Protein AF-A0A7C6XXN5-F1 (afdb_monomer)

Foldseek 3Di:
DDQEAEAALPAWAKEKEWEQLAQVLVQVVVQCVVVVDDLSHAYEYQENQHFLDAGSPNSLVVLVVVVPRPNYAYAYAPLLVVLCCLQPPPACVVVLVVCVVGVGGPLCVLCVVVVHHDDNDRVSSVVSSVVCCVVVVVSNCVSVPGHQWYDHPLEIGAAAAFDQDLPRVPGDSCHRHPVACCQAPNAHNNNGAYEYERHQCCQHLQCFQFSAWGADPVRNYIYHHQCPSNALLGWTKMWIWTDDPPDIDIDIDIGDPADKWFFADWDDDPDFDGKPWQHPPFFFWDQPADDDQWTWIAGPPPRDIATWGPVQWDDDPRTIGGNHTTIRGDDTDDGGFIWGFRADDPQWTWIAGPVRGTDIDGPVRTD

pLDDT: mean 94.05, std 5.66, range [58.22, 98.88]

Solvent-accessible surface area (backbone atoms only — not comparable to full-atom values): 19277 Å² total; per-residue (Å²): 128,66,57,60,45,80,44,79,72,71,84,77,40,48,31,38,38,36,24,34,46,12,4,39,40,66,45,50,51,54,37,51,64,75,63,63,80,52,78,78,33,35,41,35,39,36,16,21,48,45,22,62,21,92,30,20,66,56,29,50,53,53,53,57,58,48,54,73,42,65,61,38,46,65,34,28,20,51,53,40,55,47,54,51,34,67,64,72,73,53,50,58,87,65,48,56,62,48,44,73,83,38,74,36,30,48,70,53,50,54,27,52,76,73,71,40,75,76,57,88,46,58,70,52,39,54,51,50,37,55,52,42,64,72,75,40,44,67,62,50,50,52,49,66,61,37,22,46,28,36,39,44,68,66,36,34,41,23,9,14,30,60,42,75,36,66,67,35,88,72,34,50,71,61,34,20,30,62,28,76,57,30,84,71,71,50,56,66,55,57,92,41,39,38,39,23,15,79,47,37,16,54,56,26,78,83,24,62,56,23,41,51,70,21,74,38,78,92,57,32,36,30,28,35,10,14,26,34,66,76,38,94,79,34,27,44,32,34,45,36,37,39,50,60,87,96,42,78,47,80,51,73,53,71,20,69,90,60,60,71,39,42,24,73,42,57,43,72,69,96,70,80,64,70,85,35,53,58,31,83,94,62,45,45,38,43,81,74,44,87,49,98,62,39,22,39,28,28,33,66,89,80,64,54,66,37,42,38,47,50,91,36,52,35,72,54,98,88,37,45,20,58,66,45,86,50,53,40,32,64,44,68,48,52,59,72,41,61,28,32,57,68,46,81,56,89,69,37,24,34,33,29,43,84,87,42,44,47,25,32,36,56,41,86,25,50,105

Nearest PDB structures (foldseek):
  4v0v-assembly2_C  TM=6.166E-01  e=2.601E-09  Mus musculus
  4v0w-assembly2_C  TM=6.160E-01  e=3.709E-09  Mus musculus
  8a8f-assembly1_A  TM=6.029E-01  e=3.496E-09  Saccharomyces cerevisiae
  6ghm-assembly2_B  TM=5.975E-01  e=6.314E-09  Homo sapiens
  7t0y-assembly2_C  TM=5.921E-01  e=2.460E-08  Homo sapiens

Mean predicted aligned error: 4.35 Å

Radius of gyration: 21.52 Å; Cα contacts (8 Å, |Δi|>4): 845; chains: 1; bounding box: 56×49×56 Å

Secondary structure (DSSP, 8-state):
--SEEEE---SS--EEEE---TT-HHHHHHHHHHHT--TTSEEEEES--SSSSS-HHHHHHHHHHHTTSTTEEEE--TTTHHHHIIIII--HHHHHHHHHH-SS-HHHHHHHHTTPPPP-SHHHHHHHHHHHHHHSHHHHHHHHH--SEEEETTEEEESS---SSS-GGGS-HHHHH--TTHHHH----SSSEEEE-SS-GGGSGGGTTB-S-EEETTTTEEE----TTTSTT--EEEEEEEEETTEEEEEEEEE--SPEEEBSS-B--S------B--SS--BEEEEE--SSEEEEEETTT--EEEEEGGGEEEETTEEEESS--B-PBPPB-TT-EEEEEEEETTEEEEE-TTSBEEEEEGGGB-

Sequence (367 aa):
MQRILRIDPGENRRIVAISDIHGAAEEFAALLDMLELKPEDILILNGDYINRGPDSAGVVNMVMDLSRRPHTYVLKGNLERLVAWYLDWGKPEDILPHFNDHVNNLFCEWAAILGIPRPTTEDAFLEARHQFKQHFTKEAEFLHNLPLGLALGDLIFAHAGIAPSEDWEESSEQTLLKNDPFLTAGENKTGRWVIVGHMPVWNAAFSQNSNNPAIDHDRMIIGIDGGNQVKDFSQLNALVIEKQGEKFDFSYLFADLRPRVQVKTAFAPEDSQGYFKDSWPDFYLDIVEEGPEFSYCRRTASGLCGLVKNEHIGTRKGKPCFAKSSISTLLSVSKGEEVLLLDQGGRFSFIKNSEGFVGWVPTECLK

Structure (mmCIF, N/CA/C/O backbone):
data_AF-A0A7C6XXN5-F1
#
_entry.id   AF-A0A7C6XXN5-F1
#
loop_
_atom_site.group_PDB
_atom_site.id
_atom_site.type_symbol
_atom_site.label_atom_id
_atom_site.label_alt_id
_atom_site.label_comp_id
_atom_site.label_asym_id
_atom_site.label_entity_id
_atom_site.label_seq_id
_atom_site.pdbx_PDB_ins_code
_atom_site.Cartn_x
_atom_site.Cartn_y
_atom_site.Cartn_z
_atom_site.occupancy
_atom_site.B_iso_or_equiv
_atom_site.auth_seq_id
_atom_site.auth_comp_id
_atom_site.auth_asym_id
_atom_site.auth_atom_id
_atom_site.pdbx_PDB_model_num
ATOM 1 N N . MET A 1 1 ? 0.832 6.684 25.918 1.00 62.59 1 MET A N 1
ATOM 2 C CA . MET A 1 1 ? -0.305 6.642 24.973 1.00 62.59 1 MET A CA 1
ATOM 3 C C . MET A 1 1 ? -0.885 5.234 24.947 1.00 62.59 1 MET A C 1
ATOM 5 O O . MET A 1 1 ? -0.188 4.318 25.373 1.00 62.59 1 MET A O 1
ATOM 9 N N . GLN A 1 2 ? -2.138 5.048 24.523 1.00 79.75 2 GLN A N 1
ATOM 10 C CA . GLN A 1 2 ? -2.726 3.708 24.423 1.00 79.75 2 GLN A CA 1
ATOM 11 C C . GLN A 1 2 ? -2.108 2.948 23.248 1.00 79.75 2 GLN A C 1
ATOM 13 O O . GLN A 1 2 ? -2.073 3.446 22.130 1.00 79.75 2 GLN A O 1
ATOM 18 N N . ARG A 1 3 ? -1.606 1.744 23.527 1.00 94.00 3 ARG A N 1
ATOM 19 C CA . ARG A 1 3 ? -0.963 0.872 22.540 1.00 94.00 3 ARG A CA 1
ATOM 20 C C . ARG A 1 3 ? -1.958 0.325 21.518 1.00 94.00 3 ARG A C 1
ATOM 22 O O . ARG A 1 3 ? -1.651 0.310 20.334 1.00 94.00 3 ARG A O 1
ATOM 29 N N . ILE A 1 4 ? -3.123 -0.105 21.996 1.00 97.56 4 ILE A N 1
ATOM 30 C CA . ILE A 1 4 ? -4.259 -0.579 21.205 1.00 97.56 4 ILE A CA 1
ATOM 31 C C . ILE A 1 4 ? -5.452 0.305 21.555 1.00 97.56 4 ILE A C 1
ATOM 33 O O . ILE A 1 4 ? -5.725 0.534 22.737 1.00 97.56 4 ILE A O 1
ATOM 37 N N . LEU A 1 5 ? -6.140 0.818 20.541 1.00 97.81 5 LEU A N 1
ATOM 38 C CA . LEU A 1 5 ? -7.386 1.555 20.719 1.00 97.81 5 LEU A CA 1
ATOM 39 C C . LEU A 1 5 ? -8.559 0.576 20.810 1.00 97.81 5 LEU A C 1
ATOM 41 O O . LEU A 1 5 ? -8.576 -0.434 20.112 1.00 97.81 5 LEU A O 1
ATOM 45 N N . ARG A 1 6 ? -9.558 0.888 21.638 1.00 97.00 6 ARG A N 1
ATOM 46 C CA . ARG A 1 6 ? -10.820 0.139 21.694 1.00 97.00 6 ARG A CA 1
ATOM 47 C C . ARG A 1 6 ? -11.974 1.102 21.516 1.00 97.00 6 ARG A C 1
ATOM 49 O O . ARG A 1 6 ? -12.149 2.000 22.336 1.00 97.00 6 ARG A O 1
ATOM 56 N N . ILE A 1 7 ? -12.716 0.922 20.435 1.00 96.25 7 ILE A N 1
ATOM 57 C CA . ILE A 1 7 ? -13.773 1.827 20.009 1.00 96.25 7 ILE A CA 1
ATOM 58 C C . ILE A 1 7 ? -15.026 1.002 19.741 1.00 96.25 7 ILE A C 1
ATOM 60 O O . ILE A 1 7 ? -14.976 -0.044 19.095 1.00 96.25 7 ILE A O 1
ATOM 64 N N . ASP A 1 8 ? -16.156 1.485 20.241 1.00 92.50 8 ASP A N 1
ATOM 65 C CA . ASP A 1 8 ? -17.460 1.016 19.796 1.00 92.50 8 ASP A CA 1
ATOM 66 C C . ASP A 1 8 ? -17.816 1.778 18.507 1.00 92.50 8 ASP A C 1
ATOM 68 O O . ASP A 1 8 ? -17.882 3.014 18.548 1.00 92.50 8 ASP A O 1
ATOM 72 N N . PRO A 1 9 ? -17.994 1.099 17.358 1.00 88.94 9 PRO A N 1
ATOM 73 C CA . PRO A 1 9 ? -18.387 1.771 16.124 1.00 88.94 9 PRO A CA 1
ATOM 74 C C . PRO A 1 9 ? -19.773 2.427 16.218 1.00 88.94 9 PRO A C 1
ATOM 76 O O . PRO A 1 9 ? -20.079 3.302 15.408 1.00 88.94 9 PRO A O 1
ATOM 79 N N . GLY A 1 10 ? -20.607 2.039 17.188 1.00 85.19 10 GLY A N 1
ATOM 80 C CA . GLY A 1 10 ? -22.028 2.358 17.192 1.00 85.19 10 GLY A CA 1
ATOM 81 C C . GLY A 1 10 ? -22.775 1.641 16.063 1.00 85.19 10 GLY A C 1
ATOM 82 O O . GLY A 1 10 ? -22.219 0.822 15.329 1.00 85.19 10 GLY A O 1
ATOM 83 N N . GLU A 1 11 ? -24.063 1.942 15.918 1.00 79.06 11 GLU A N 1
ATOM 84 C CA . GLU A 1 11 ? -24.902 1.295 14.907 1.00 79.06 11 GLU A CA 1
ATOM 85 C C . GLU A 1 11 ? -24.814 1.991 13.539 1.00 79.06 11 GLU A C 1
ATOM 87 O O . GLU A 1 11 ? -24.792 3.220 13.454 1.00 79.06 11 GLU A O 1
ATOM 92 N N . ASN A 1 12 ? -24.818 1.183 12.471 1.00 80.19 12 ASN A N 1
ATOM 93 C CA . ASN A 1 12 ? -24.999 1.586 11.068 1.00 80.19 12 ASN A CA 1
ATOM 94 C C . ASN A 1 12 ? -24.049 2.683 10.553 1.00 80.19 12 ASN A C 1
ATOM 96 O O . ASN A 1 12 ? -24.450 3.525 9.750 1.00 80.19 12 ASN A O 1
ATOM 100 N N . ARG A 1 13 ? -22.787 2.684 10.995 1.00 89.62 13 ARG A N 1
ATOM 101 C CA . ARG A 1 13 ? -21.772 3.601 10.457 1.00 89.62 13 ARG A CA 1
ATOM 102 C C . ARG A 1 13 ? -21.016 2.989 9.288 1.00 89.62 13 ARG A C 1
ATOM 104 O O . ARG A 1 13 ? -20.582 1.840 9.361 1.00 89.62 13 ARG A O 1
ATOM 111 N N . ARG A 1 14 ? -20.794 3.802 8.256 1.00 96.38 14 ARG A N 1
ATOM 112 C CA . ARG A 1 1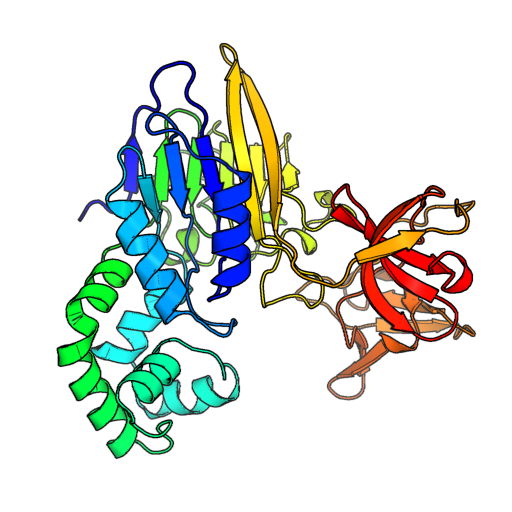4 ? -19.846 3.514 7.181 1.00 96.38 14 ARG A CA 1
ATOM 113 C C . ARG A 1 14 ? -18.427 3.649 7.728 1.00 96.38 14 ARG A C 1
ATOM 115 O O . ARG A 1 14 ? -18.060 4.681 8.296 1.00 96.38 14 ARG A O 1
ATOM 122 N N . ILE A 1 15 ? -17.636 2.598 7.574 1.00 98.31 15 ILE A N 1
ATOM 123 C CA . ILE A 1 15 ? -16.230 2.556 7.976 1.00 98.31 15 ILE A CA 1
ATOM 124 C C . ILE A 1 15 ? -15.387 2.522 6.707 1.00 98.31 15 ILE A C 1
ATOM 126 O O . ILE A 1 15 ? -15.664 1.756 5.791 1.00 98.31 15 ILE A O 1
ATOM 130 N N . VAL A 1 16 ? -14.351 3.346 6.654 1.00 98.75 16 VAL A N 1
ATOM 131 C CA . VAL A 1 16 ? -13.410 3.434 5.541 1.00 98.75 16 VAL A CA 1
ATOM 132 C C . VAL A 1 16 ? -12.014 3.155 6.071 1.00 98.75 16 VAL A C 1
ATOM 134 O O . VAL A 1 16 ? -11.576 3.814 7.010 1.00 98.75 16 VAL A O 1
ATOM 137 N N . ALA A 1 17 ? -11.307 2.202 5.470 1.00 98.88 17 ALA A N 1
ATOM 138 C CA . ALA A 1 17 ? -9.943 1.845 5.838 1.00 98.88 17 ALA A CA 1
ATOM 139 C C . ALA A 1 17 ? -8.986 1.980 4.647 1.00 98.88 17 ALA A C 1
ATOM 141 O O . ALA A 1 17 ? -9.262 1.462 3.567 1.00 98.88 17 ALA A O 1
ATOM 142 N N . ILE A 1 18 ? -7.860 2.662 4.861 1.00 98.88 18 ILE A N 1
ATOM 143 C CA . ILE A 1 18 ? -6.794 2.907 3.874 1.00 98.88 18 ILE A CA 1
ATOM 144 C C . ILE A 1 18 ? -5.458 2.553 4.533 1.00 98.88 18 ILE A C 1
ATOM 146 O O . ILE A 1 18 ? -5.266 2.856 5.710 1.00 98.88 18 ILE A O 1
ATOM 150 N N . SER A 1 19 ? -4.526 1.939 3.808 1.00 98.69 19 SER A N 1
ATOM 151 C CA . SER A 1 19 ? -3.175 1.632 4.301 1.00 98.69 19 SER A CA 1
ATOM 152 C C . SER A 1 19 ? -2.117 1.876 3.226 1.00 98.69 19 SER A C 1
ATOM 154 O O . SER A 1 19 ? -2.468 2.081 2.063 1.00 98.69 19 SER A O 1
ATOM 156 N N . ASP A 1 20 ? -0.843 1.854 3.629 1.00 98.75 20 ASP A N 1
ATOM 157 C CA . ASP A 1 20 ? 0.320 1.765 2.734 1.00 98.75 20 ASP A CA 1
ATOM 158 C C . ASP A 1 20 ? 0.312 2.865 1.657 1.00 98.75 20 ASP A C 1
ATOM 160 O O . ASP A 1 20 ? 0.420 2.632 0.452 1.00 98.75 20 ASP A O 1
ATOM 164 N N . ILE A 1 21 ? 0.141 4.110 2.113 1.00 98.62 21 ILE A N 1
ATOM 165 C CA . ILE A 1 21 ? 0.084 5.297 1.249 1.00 98.62 21 ILE A CA 1
ATOM 166 C C . ILE A 1 21 ? 1.458 5.588 0.648 1.00 98.62 21 ILE A C 1
ATOM 168 O O . ILE A 1 21 ? 1.538 6.001 -0.508 1.00 98.62 21 ILE A O 1
ATOM 172 N N . HIS A 1 22 ? 2.533 5.351 1.407 1.00 98.12 22 HIS A N 1
ATOM 173 C CA . HIS A 1 22 ? 3.905 5.402 0.906 1.00 98.12 22 HIS A CA 1
ATOM 174 C C . HIS A 1 22 ? 4.264 6.703 0.165 1.00 98.12 22 HIS A C 1
ATOM 176 O O . HIS A 1 22 ? 4.812 6.668 -0.930 1.00 98.12 22 HIS A O 1
ATOM 182 N N . GLY A 1 23 ? 3.937 7.872 0.723 1.00 97.69 23 GLY A N 1
ATOM 183 C CA . GLY A 1 23 ? 4.286 9.166 0.122 1.00 97.69 23 GLY A CA 1
ATOM 184 C C . GLY A 1 23 ? 3.590 9.478 -1.210 1.00 97.69 23 GLY A C 1
ATOM 185 O O . GLY A 1 23 ? 4.037 10.355 -1.944 1.00 97.69 23 GLY A O 1
ATOM 186 N N . ALA A 1 24 ? 2.518 8.763 -1.554 1.00 97.44 24 ALA A N 1
ATOM 187 C CA . ALA A 1 24 ? 1.719 8.998 -2.753 1.00 97.44 24 ALA A CA 1
ATOM 188 C C . ALA A 1 24 ? 0.597 10.016 -2.480 1.00 97.44 24 ALA A C 1
ATOM 190 O O . ALA A 1 24 ? -0.582 9.669 -2.377 1.00 97.44 24 ALA A O 1
ATOM 191 N N . ALA A 1 25 ? 0.981 11.281 -2.278 1.00 98.12 25 ALA A N 1
ATOM 192 C CA . ALA A 1 25 ? 0.050 12.342 -1.891 1.00 98.12 25 ALA A CA 1
ATOM 193 C C . ALA A 1 25 ? -1.060 12.581 -2.931 1.00 98.12 25 ALA A C 1
ATOM 195 O O . ALA A 1 25 ? -2.208 12.812 -2.551 1.00 98.12 25 ALA A O 1
ATOM 196 N N . GLU A 1 26 ? -0.748 12.481 -4.228 1.00 97.88 26 GLU A N 1
ATOM 197 C CA . GLU A 1 26 ? -1.728 12.678 -5.303 1.00 97.88 26 GLU A CA 1
ATOM 198 C C . GLU A 1 26 ? -2.777 11.558 -5.331 1.00 97.88 26 GLU A C 1
ATOM 200 O O . GLU A 1 26 ? -3.977 11.837 -5.347 1.00 97.88 26 GLU A O 1
ATOM 205 N N . GLU A 1 27 ? -2.352 10.292 -5.271 1.00 97.88 27 GLU A N 1
ATOM 206 C CA . GLU A 1 27 ? -3.249 9.139 -5.174 1.00 97.88 27 GLU A CA 1
ATOM 207 C C . GLU A 1 27 ? -4.106 9.212 -3.908 1.00 97.88 27 GLU A C 1
ATOM 209 O O . GLU A 1 27 ? -5.299 8.902 -3.952 1.00 97.88 27 GLU A O 1
ATOM 214 N N . PHE A 1 28 ? -3.523 9.647 -2.786 1.00 98.62 28 PHE A N 1
ATOM 215 C CA . PHE A 1 28 ? -4.258 9.795 -1.535 1.00 98.62 28 PHE A CA 1
ATOM 216 C C . PHE A 1 28 ? -5.322 10.887 -1.620 1.00 98.62 28 PHE A C 1
ATOM 218 O O . PHE A 1 28 ? -6.461 10.650 -1.221 1.00 98.62 28 PHE A O 1
ATOM 225 N N . ALA A 1 29 ? -4.993 12.047 -2.191 1.00 98.56 29 ALA A N 1
ATOM 226 C CA . ALA A 1 29 ? -5.953 13.125 -2.405 1.00 98.56 29 ALA A CA 1
ATOM 227 C C . ALA A 1 29 ? -7.095 12.676 -3.330 1.00 98.56 29 ALA A C 1
ATOM 229 O O . ALA A 1 29 ? -8.264 12.808 -2.970 1.00 98.56 29 ALA A O 1
ATOM 230 N N . ALA A 1 30 ? -6.766 12.048 -4.464 1.00 98.25 30 ALA A N 1
ATOM 231 C CA . ALA A 1 30 ? -7.759 11.531 -5.402 1.00 98.25 30 ALA A CA 1
ATOM 232 C C . ALA A 1 30 ? -8.685 10.486 -4.754 1.00 98.25 30 ALA A C 1
ATOM 234 O O . ALA A 1 30 ? -9.892 10.486 -4.995 1.00 98.25 30 ALA A O 1
ATOM 235 N N . LEU A 1 31 ? -8.142 9.600 -3.911 1.00 98.31 31 LEU A N 1
ATOM 236 C CA . LEU A 1 31 ? -8.935 8.602 -3.196 1.00 98.31 31 LEU A CA 1
ATOM 237 C C . LEU A 1 31 ? -9.889 9.236 -2.178 1.00 98.31 31 LEU A C 1
ATOM 239 O O . LEU A 1 31 ? -11.048 8.831 -2.100 1.00 98.31 31 LEU A O 1
ATOM 243 N N . LEU A 1 32 ? -9.425 10.233 -1.420 1.00 98.38 32 LEU A N 1
ATOM 244 C CA . LEU A 1 32 ? -10.259 10.973 -0.467 1.00 98.38 32 LEU A CA 1
ATOM 245 C C . LEU A 1 32 ? -11.403 11.717 -1.168 1.00 98.38 32 LEU A C 1
ATOM 247 O O . LEU A 1 32 ? -12.529 11.689 -0.667 1.00 98.38 32 LEU A O 1
ATOM 251 N N . ASP A 1 33 ? -11.138 12.309 -2.336 1.00 98.19 33 ASP A N 1
ATOM 252 C CA . ASP A 1 33 ? -12.159 12.963 -3.159 1.00 98.19 33 ASP A CA 1
ATOM 253 C C . ASP A 1 33 ? -13.231 11.963 -3.618 1.00 98.19 33 ASP A C 1
ATOM 255 O O . ASP A 1 33 ? -14.424 12.228 -3.477 1.00 98.19 33 ASP A O 1
ATOM 259 N N . MET A 1 34 ? -12.828 10.776 -4.092 1.00 97.69 34 MET A N 1
ATOM 260 C CA . MET A 1 34 ? -13.762 9.714 -4.502 1.00 97.69 34 MET A CA 1
ATOM 261 C C . MET A 1 34 ? -14.596 9.153 -3.343 1.00 97.69 34 MET A C 1
ATOM 263 O O . MET A 1 34 ? -15.720 8.698 -3.551 1.00 97.69 34 MET A O 1
ATOM 267 N N . LEU A 1 35 ? -14.052 9.143 -2.124 1.00 97.69 35 LEU A N 1
ATOM 268 C CA . LEU A 1 35 ? -14.734 8.604 -0.946 1.00 97.69 35 LEU A CA 1
ATOM 269 C C . LEU A 1 35 ? -15.876 9.492 -0.447 1.00 97.69 35 LEU A C 1
ATOM 271 O O . LEU A 1 35 ? -16.784 8.978 0.220 1.00 97.69 35 LEU A O 1
ATOM 275 N N . GLU A 1 36 ? -15.805 10.795 -0.734 1.00 96.94 36 GLU A N 1
ATOM 276 C CA . GLU A 1 36 ? -16.745 11.825 -0.287 1.00 96.94 36 GLU A CA 1
ATOM 277 C C . GLU A 1 36 ? -17.095 11.731 1.213 1.00 96.94 36 GLU A C 1
ATOM 279 O O . GLU A 1 36 ? -18.275 11.784 1.588 1.00 96.94 36 GLU A O 1
ATOM 284 N N . LEU A 1 37 ? -16.075 11.570 2.067 1.00 96.69 37 LEU A N 1
ATOM 285 C CA . LEU A 1 37 ? -16.220 11.296 3.505 1.00 96.69 37 LEU A CA 1
ATOM 286 C C . LEU A 1 37 ? -17.209 12.249 4.202 1.00 96.69 37 LEU A C 1
ATOM 288 O O . LEU A 1 37 ? -17.055 13.472 4.161 1.00 96.69 37 LEU A O 1
ATOM 292 N N . LYS A 1 38 ? -18.198 11.689 4.905 1.00 95.31 38 LYS A N 1
ATOM 293 C CA . LYS A 1 38 ? -19.172 12.437 5.725 1.00 95.31 38 LYS A CA 1
ATOM 294 C C . LYS A 1 38 ? -18.713 12.492 7.177 1.00 95.31 38 LYS A C 1
ATOM 296 O O . LYS A 1 38 ? -18.047 11.554 7.582 1.00 95.31 38 LYS A O 1
ATOM 301 N N . PRO A 1 39 ? -19.010 13.524 7.989 1.00 92.75 39 PRO A N 1
ATOM 302 C CA . PRO A 1 39 ? -18.525 13.637 9.379 1.00 92.75 39 PRO A CA 1
ATOM 303 C C . PRO A 1 39 ? -18.782 12.423 10.294 1.00 92.75 39 PRO A C 1
ATOM 305 O O . PRO A 1 39 ? -18.032 12.192 11.240 1.00 92.75 39 PRO A O 1
ATOM 308 N N . GLU A 1 40 ? -19.833 11.661 10.018 1.00 93.56 40 GLU A N 1
ATOM 309 C CA . GLU A 1 40 ? -20.242 10.447 10.721 1.00 93.56 40 GLU A CA 1
ATOM 310 C C . GLU A 1 40 ? -19.433 9.197 10.344 1.00 93.56 40 GLU A C 1
ATOM 312 O O . GLU A 1 40 ? -19.386 8.255 11.142 1.00 93.56 40 GLU A O 1
ATOM 317 N N . ASP A 1 41 ? -18.771 9.199 9.180 1.00 97.00 41 ASP A N 1
ATOM 318 C CA . ASP A 1 41 ? -17.962 8.075 8.706 1.00 97.00 41 ASP A CA 1
ATOM 319 C C . ASP A 1 41 ? -16.805 7.810 9.680 1.00 97.00 41 ASP A C 1
ATOM 321 O O . ASP A 1 41 ? -16.170 8.735 10.203 1.00 97.00 41 ASP A O 1
ATOM 325 N N . ILE A 1 42 ? -16.485 6.540 9.909 1.00 98.31 42 ILE A N 1
ATOM 326 C CA . ILE A 1 42 ? -15.273 6.169 10.639 1.00 98.31 42 ILE A CA 1
ATOM 327 C C . ILE A 1 42 ? -14.145 6.030 9.621 1.00 98.31 42 ILE A C 1
ATOM 329 O O . ILE A 1 42 ? -14.227 5.186 8.735 1.00 98.31 42 ILE A O 1
ATOM 333 N N . LEU A 1 43 ? -13.088 6.830 9.752 1.00 98.75 43 LEU A N 1
ATOM 334 C CA . LEU A 1 43 ? -11.902 6.725 8.903 1.00 98.75 43 LEU A CA 1
ATOM 335 C C . LEU A 1 43 ? -10.774 6.042 9.673 1.00 98.75 43 LEU A C 1
ATOM 337 O O . LEU A 1 43 ? -10.427 6.454 10.778 1.00 98.75 43 LEU A O 1
ATOM 341 N N . ILE A 1 44 ? -10.177 5.024 9.071 1.00 98.88 44 ILE A N 1
ATOM 342 C CA . ILE A 1 44 ? -9.051 4.280 9.620 1.00 98.88 44 ILE A CA 1
ATOM 343 C C . ILE A 1 44 ? -7.897 4.392 8.636 1.00 98.88 44 ILE A C 1
ATOM 345 O O . ILE A 1 44 ? -7.986 3.952 7.493 1.00 98.88 44 ILE A O 1
ATOM 349 N N . LEU A 1 45 ? -6.805 4.982 9.097 1.00 98.88 45 LEU A N 1
ATOM 350 C CA . LEU A 1 45 ? -5.540 5.013 8.381 1.00 98.88 45 LEU A CA 1
ATOM 351 C C . LEU A 1 45 ? -4.648 3.956 9.041 1.00 98.88 45 LEU A C 1
ATOM 353 O O . LEU A 1 45 ? -4.370 4.046 10.235 1.00 98.88 45 LEU A O 1
ATOM 357 N N . ASN A 1 46 ? -4.291 2.901 8.309 1.00 98.81 46 ASN A N 1
ATOM 358 C CA . ASN A 1 46 ? -3.703 1.668 8.844 1.00 98.81 46 ASN A CA 1
ATOM 359 C C . ASN A 1 46 ? -2.195 1.539 8.548 1.00 98.81 46 ASN A C 1
ATOM 361 O O . ASN A 1 46 ? -1.716 0.464 8.193 1.00 98.81 46 ASN A O 1
ATOM 365 N N . GLY A 1 47 ? -1.451 2.634 8.715 1.00 98.38 47 GLY A N 1
ATOM 366 C CA . GLY A 1 47 ? 0.015 2.646 8.695 1.00 98.38 47 GLY A CA 1
ATOM 367 C C . GLY A 1 47 ? 0.669 2.773 7.317 1.00 98.38 47 GLY A C 1
ATOM 368 O O . GLY A 1 47 ? -0.002 2.722 6.287 1.00 98.38 47 GLY A O 1
ATOM 369 N N . ASP A 1 48 ? 1.994 2.949 7.348 1.00 98.62 48 ASP A N 1
ATOM 370 C CA . ASP A 1 48 ? 2.908 3.090 6.207 1.00 98.62 48 ASP A CA 1
ATOM 371 C C . ASP A 1 48 ? 2.563 4.281 5.299 1.00 98.62 48 ASP A C 1
ATOM 373 O O . ASP A 1 48 ? 2.295 4.181 4.102 1.00 98.62 48 ASP A O 1
ATOM 377 N N . TYR A 1 49 ? 2.604 5.469 5.897 1.00 98.69 49 TYR A N 1
ATOM 378 C CA . TYR A 1 49 ? 2.325 6.737 5.220 1.00 98.69 49 TYR A CA 1
ATOM 379 C C . TYR A 1 49 ? 3.531 7.286 4.464 1.00 98.69 49 TYR A C 1
ATOM 381 O O . TYR A 1 49 ? 3.376 8.051 3.515 1.00 98.69 49 TYR A O 1
ATOM 389 N N . ILE A 1 50 ? 4.732 6.924 4.911 1.00 98.25 50 ILE A N 1
ATOM 390 C CA . ILE A 1 50 ? 5.991 7.554 4.509 1.00 98.25 50 ILE A CA 1
ATOM 391 C C . ILE A 1 50 ? 6.877 6.609 3.699 1.00 98.25 50 ILE A C 1
ATOM 393 O O . ILE A 1 50 ? 6.709 5.393 3.746 1.00 98.25 50 ILE A O 1
ATOM 397 N N . ASN A 1 51 ? 7.886 7.181 3.040 1.00 95.50 51 ASN A N 1
ATOM 398 C CA . ASN A 1 51 ? 8.896 6.520 2.211 1.00 95.50 51 ASN A CA 1
ATOM 399 C C . ASN A 1 51 ? 8.322 5.809 0.968 1.00 95.50 51 ASN A C 1
ATOM 401 O O . ASN A 1 51 ? 7.119 5.627 0.829 1.00 95.50 51 ASN A O 1
ATOM 405 N N . ARG A 1 52 ? 9.223 5.359 0.080 1.00 93.50 52 ARG A N 1
ATOM 406 C CA . ARG A 1 52 ? 8.961 4.756 -1.248 1.00 93.50 52 ARG A CA 1
ATOM 407 C C . ARG A 1 52 ? 8.492 5.764 -2.299 1.00 93.50 52 ARG A C 1
ATOM 409 O O . ARG A 1 52 ? 9.171 5.895 -3.316 1.00 93.50 52 ARG A O 1
ATOM 416 N N . GLY A 1 53 ? 7.389 6.466 -2.064 1.00 94.19 53 GLY A N 1
ATOM 417 C CA . GLY A 1 53 ? 6.858 7.478 -2.977 1.00 94.19 53 GLY A CA 1
ATOM 418 C C . GLY A 1 53 ? 7.486 8.858 -2.802 1.00 94.19 53 GLY A C 1
ATOM 419 O O . GLY A 1 53 ? 8.330 9.051 -1.929 1.00 94.19 53 GLY A O 1
ATOM 420 N N . PRO A 1 54 ? 7.112 9.809 -3.668 1.00 94.69 54 PRO A N 1
ATOM 421 C CA . PRO A 1 54 ? 7.826 11.074 -3.824 1.00 94.69 54 PRO A CA 1
ATOM 422 C C . PRO A 1 54 ? 7.506 12.148 -2.771 1.00 94.69 54 PRO A C 1
ATOM 424 O O . PRO A 1 54 ? 8.269 13.108 -2.679 1.00 94.69 54 PRO A O 1
ATOM 427 N N . ASP A 1 55 ? 6.402 12.030 -2.024 1.00 97.56 55 ASP A N 1
ATOM 428 C CA . ASP A 1 55 ? 5.899 13.087 -1.135 1.00 97.56 55 ASP A CA 1
ATOM 429 C C . ASP A 1 55 ? 5.418 12.544 0.224 1.00 97.56 55 ASP A C 1
ATOM 431 O O . ASP A 1 55 ? 4.240 12.600 0.592 1.00 97.56 55 ASP A O 1
ATOM 435 N N . SER A 1 56 ? 6.346 11.983 1.000 1.00 98.12 56 SER A N 1
ATOM 436 C CA . SER A 1 56 ? 6.082 11.539 2.375 1.00 98.12 56 SER A CA 1
ATOM 437 C C . SER A 1 56 ? 5.651 12.701 3.273 1.00 98.12 56 SER A C 1
ATOM 439 O O . SER A 1 56 ? 4.735 12.545 4.080 1.00 98.12 56 SER A O 1
ATOM 441 N N . ALA A 1 57 ? 6.301 13.862 3.162 1.00 98.12 57 ALA A N 1
ATOM 442 C CA . ALA A 1 57 ? 5.994 15.029 3.985 1.00 98.12 57 ALA A CA 1
ATOM 443 C C . ALA A 1 57 ? 4.574 15.568 3.725 1.00 98.12 57 ALA A C 1
ATOM 445 O O . ALA A 1 57 ? 3.857 15.888 4.678 1.00 98.12 57 ALA A O 1
ATOM 446 N N . GLY A 1 58 ? 4.138 15.620 2.462 1.00 98.50 58 GLY A N 1
ATOM 447 C CA . GLY A 1 58 ? 2.771 15.972 2.084 1.00 98.50 58 GLY A CA 1
ATOM 448 C C . GLY A 1 58 ? 1.747 15.001 2.661 1.00 98.50 58 GLY A C 1
ATOM 449 O O . GLY A 1 58 ? 0.797 15.437 3.317 1.00 98.50 58 GLY A O 1
ATOM 450 N N . VAL A 1 59 ? 1.982 13.688 2.535 1.00 98.81 59 VAL A N 1
ATOM 451 C CA . VAL A 1 59 ? 1.100 12.674 3.138 1.00 98.81 59 VAL A CA 1
ATOM 452 C C . VAL A 1 59 ? 1.024 12.834 4.658 1.00 98.81 59 VAL A C 1
ATOM 454 O O . VAL A 1 59 ? -0.074 12.801 5.210 1.00 98.81 59 VAL A O 1
ATOM 457 N N . VAL A 1 60 ? 2.143 13.059 5.357 1.00 98.75 60 VAL A N 1
ATOM 458 C CA . VAL A 1 60 ? 2.134 13.269 6.819 1.00 98.75 60 VAL A CA 1
ATOM 459 C C . VAL A 1 60 ? 1.251 14.456 7.203 1.00 98.75 60 VAL A C 1
ATOM 461 O O . VAL A 1 60 ? 0.434 14.325 8.116 1.00 98.75 60 VAL A O 1
ATOM 464 N N . ASN A 1 61 ? 1.346 15.577 6.484 1.00 98.62 61 ASN A N 1
ATOM 465 C CA . ASN A 1 61 ? 0.480 16.735 6.720 1.00 98.62 61 ASN A CA 1
ATOM 466 C C . ASN A 1 61 ? -1.003 16.387 6.516 1.00 98.62 61 ASN A C 1
ATOM 468 O O . ASN A 1 61 ? -1.826 16.687 7.383 1.00 98.62 61 ASN A O 1
ATOM 472 N N . MET A 1 62 ? -1.339 15.687 5.427 1.00 98.81 62 MET A N 1
ATOM 473 C CA . MET A 1 62 ? -2.711 15.240 5.148 1.00 98.81 62 MET A CA 1
ATOM 474 C C . MET A 1 62 ? -3.248 14.314 6.248 1.00 98.81 62 MET A C 1
ATOM 476 O O . MET A 1 62 ? -4.366 14.500 6.727 1.00 98.81 62 MET A O 1
ATOM 480 N N . VAL A 1 63 ? -2.450 13.339 6.692 1.00 98.81 63 VAL A N 1
ATOM 481 C CA . VAL A 1 63 ? -2.809 12.396 7.764 1.00 98.81 63 VAL A CA 1
ATOM 482 C C . VAL A 1 63 ? -3.008 13.128 9.094 1.00 98.81 63 VAL A C 1
ATOM 484 O O . VAL A 1 63 ? -3.977 12.861 9.809 1.00 98.81 63 VAL A O 1
ATOM 487 N N . MET A 1 64 ? -2.130 14.077 9.432 1.00 98.69 64 MET A N 1
ATOM 488 C CA . MET A 1 64 ? -2.264 14.895 10.639 1.00 98.69 64 MET A CA 1
ATOM 489 C C . MET A 1 64 ? -3.523 15.764 10.604 1.00 98.69 64 MET A C 1
ATOM 491 O O . MET A 1 64 ? -4.214 15.864 11.620 1.00 98.69 64 MET A O 1
ATOM 495 N N . ASP A 1 65 ? -3.860 16.363 9.465 1.00 98.44 65 ASP A N 1
ATOM 496 C CA . ASP A 1 65 ? -5.084 17.150 9.322 1.00 98.44 65 ASP A CA 1
ATOM 497 C C . ASP A 1 65 ? -6.340 16.272 9.410 1.00 98.44 65 ASP A C 1
ATOM 499 O O . ASP A 1 65 ? -7.259 16.592 10.171 1.00 98.44 65 ASP A O 1
ATOM 503 N N . LEU A 1 66 ? -6.352 15.114 8.741 1.00 98.25 66 LEU A N 1
ATOM 504 C CA . LEU A 1 66 ? -7.430 14.126 8.849 1.00 98.25 66 LEU A CA 1
ATOM 505 C C . LEU A 1 66 ? -7.598 13.609 10.279 1.00 98.25 66 LEU A C 1
ATOM 507 O O . LEU A 1 66 ? -8.725 13.411 10.721 1.00 98.25 66 LEU A O 1
ATOM 511 N N . SER A 1 67 ? -6.515 13.454 11.044 1.00 97.94 67 SER A N 1
ATOM 512 C CA . SER A 1 67 ? -6.592 13.001 12.442 1.00 97.94 67 SER A CA 1
ATOM 513 C C . SER A 1 67 ? -7.411 13.932 13.351 1.00 97.94 67 SER A C 1
ATOM 515 O O . SER A 1 67 ? -7.878 13.509 14.407 1.00 97.94 67 SER A O 1
ATOM 517 N N . ARG A 1 68 ? -7.625 15.193 12.944 1.00 97.31 68 ARG A N 1
ATOM 518 C CA . ARG A 1 68 ? -8.461 16.165 13.671 1.00 97.31 68 ARG A CA 1
ATOM 519 C C . ARG A 1 68 ? -9.950 16.017 13.360 1.00 97.31 68 ARG A C 1
ATOM 521 O O . ARG A 1 68 ? -10.780 16.562 14.089 1.00 97.31 68 ARG A O 1
ATOM 528 N N . ARG A 1 69 ? -10.304 15.308 12.285 1.00 96.44 69 ARG A N 1
ATOM 529 C CA . ARG A 1 69 ? -11.689 15.001 11.924 1.00 96.44 69 ARG A CA 1
ATOM 530 C C . ARG A 1 69 ? -12.267 13.996 12.938 1.00 96.44 69 ARG A C 1
ATOM 532 O O . ARG A 1 69 ? -11.586 13.018 13.257 1.00 96.44 69 ARG A O 1
ATOM 539 N N . PRO A 1 70 ? -13.519 14.170 13.408 1.00 94.25 70 PRO A N 1
ATOM 540 C CA . PRO A 1 70 ? -14.176 13.208 14.295 1.00 94.25 70 PRO A CA 1
ATOM 541 C C . PRO A 1 70 ? -14.118 11.782 13.749 1.00 94.25 70 PRO A C 1
ATOM 543 O O . PRO A 1 70 ? -14.195 11.592 12.544 1.00 94.25 70 PRO A O 1
ATOM 546 N N . HIS A 1 71 ? -14.019 10.781 14.625 1.00 96.19 71 HIS A N 1
ATOM 547 C CA . HIS A 1 71 ? -14.038 9.363 14.230 1.00 96.19 71 HIS A CA 1
ATOM 548 C C . HIS A 1 71 ? -12.930 8.953 13.243 1.00 96.19 71 HIS A C 1
ATOM 550 O O . HIS A 1 71 ? -13.117 8.035 12.448 1.00 96.19 71 HIS A O 1
ATOM 556 N N . THR A 1 72 ? -11.776 9.622 13.301 1.00 98.31 72 THR A N 1
ATOM 557 C CA . THR A 1 72 ? -10.588 9.243 12.531 1.00 98.31 72 THR A CA 1
ATOM 558 C C . THR A 1 72 ? -9.559 8.594 13.446 1.00 98.31 72 THR A C 1
ATOM 560 O O . THR A 1 72 ? -9.172 9.170 14.462 1.00 98.31 72 THR A O 1
ATOM 563 N N . TYR A 1 73 ? -9.106 7.398 13.083 1.00 98.56 73 TYR A N 1
ATOM 564 C CA . TYR A 1 73 ? -8.133 6.619 13.838 1.00 98.56 73 TYR A CA 1
ATOM 565 C C . TYR A 1 73 ? -6.921 6.341 12.956 1.00 98.56 73 TYR A C 1
ATOM 567 O O . TYR A 1 73 ? -7.035 5.728 11.899 1.00 98.56 73 TYR A O 1
ATOM 575 N N . VAL A 1 74 ? -5.758 6.816 13.393 1.00 98.81 74 VAL A N 1
ATOM 576 C CA . VAL A 1 74 ? -4.500 6.706 12.650 1.00 98.81 74 VAL A CA 1
ATOM 577 C C . VAL A 1 74 ? -3.605 5.716 13.376 1.00 98.81 74 VAL A C 1
ATOM 579 O O . VAL A 1 74 ? -3.305 5.908 14.554 1.00 98.81 74 VAL A O 1
ATOM 582 N N . LEU A 1 75 ? -3.216 4.647 12.694 1.00 98.81 75 LEU A N 1
ATOM 583 C CA . LEU A 1 75 ? -2.412 3.559 13.237 1.00 98.81 75 LEU A CA 1
ATOM 584 C C . LEU A 1 75 ? -0.982 3.631 12.708 1.00 98.81 75 LEU A C 1
ATOM 586 O O . LEU A 1 75 ? -0.707 4.242 11.678 1.00 98.81 75 LEU A O 1
ATOM 590 N N . LYS A 1 76 ? -0.060 3.025 13.445 1.00 98.56 76 LYS A N 1
ATOM 591 C CA . LYS A 1 76 ? 1.349 2.934 13.082 1.00 98.56 76 LYS A CA 1
ATOM 592 C C . LYS A 1 76 ? 1.562 1.791 12.089 1.00 98.56 76 LYS A C 1
ATOM 594 O O . LYS A 1 76 ? 1.056 0.699 12.327 1.00 98.56 76 LYS A O 1
ATOM 599 N N . GLY A 1 77 ? 2.359 2.020 11.051 1.00 98.44 77 GLY A N 1
ATOM 600 C CA . GLY A 1 77 ? 2.983 0.987 10.227 1.00 98.44 77 GLY A CA 1
ATOM 601 C C . GLY A 1 77 ? 4.460 0.784 10.567 1.00 98.44 77 GLY A C 1
ATOM 602 O O . GLY A 1 77 ? 5.017 1.415 11.476 1.00 98.44 77 GLY A O 1
ATOM 603 N N . ASN A 1 78 ? 5.138 -0.138 9.884 1.00 98.00 78 ASN A N 1
ATOM 604 C CA . ASN A 1 78 ? 6.562 -0.352 10.147 1.00 98.00 78 ASN A CA 1
ATOM 605 C C . ASN A 1 78 ? 7.439 0.821 9.721 1.00 98.00 78 ASN A C 1
ATOM 607 O O . ASN A 1 78 ? 8.486 1.022 10.342 1.00 98.00 78 ASN A O 1
ATOM 611 N N . LEU A 1 79 ? 7.073 1.569 8.679 1.00 97.38 79 LEU A N 1
ATOM 612 C CA . LEU A 1 79 ? 7.903 2.667 8.188 1.00 97.38 79 LEU A CA 1
ATOM 613 C C . LEU A 1 79 ? 7.924 3.838 9.161 1.00 97.38 79 LEU A C 1
ATOM 615 O O . LEU A 1 79 ? 8.978 4.443 9.340 1.00 97.38 79 LEU A O 1
ATOM 619 N N . GLU A 1 80 ? 6.844 4.077 9.904 1.00 97.50 80 GLU A N 1
ATOM 620 C CA . GLU A 1 80 ? 6.831 5.096 10.957 1.00 97.50 80 GLU A CA 1
ATOM 621 C C . GLU A 1 80 ? 7.858 4.816 12.072 1.00 97.50 80 GLU A C 1
ATOM 623 O O . GLU A 1 80 ? 8.373 5.754 12.685 1.00 97.50 80 GLU A O 1
ATOM 628 N N . ARG A 1 81 ? 8.257 3.551 12.302 1.00 95.06 81 ARG A N 1
ATOM 6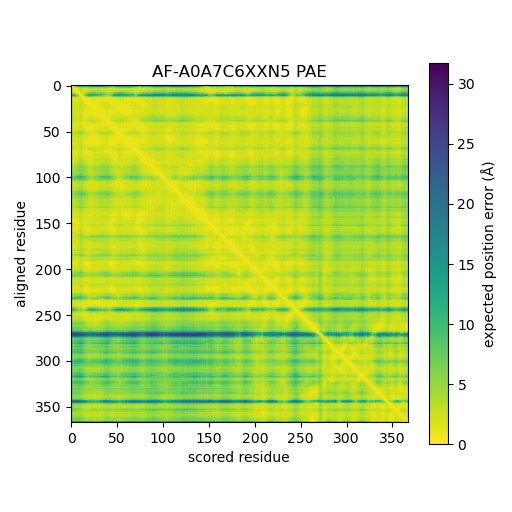29 C CA . ARG A 1 81 ? 9.350 3.215 13.245 1.00 95.06 81 ARG A CA 1
ATOM 630 C C . ARG A 1 81 ? 10.696 3.790 12.799 1.00 95.06 81 ARG A C 1
ATOM 632 O O . ARG A 1 81 ? 11.559 4.051 13.640 1.00 95.06 81 ARG A O 1
ATOM 639 N N . LEU A 1 82 ? 10.884 3.990 11.492 1.00 95.06 82 LEU A N 1
ATOM 640 C CA . LEU A 1 82 ? 12.126 4.523 10.939 1.00 95.06 82 LEU A CA 1
ATOM 641 C C . LEU A 1 82 ? 12.356 5.976 11.353 1.00 95.06 82 LEU A C 1
ATOM 643 O O . LEU A 1 82 ? 13.504 6.386 11.433 1.00 95.06 82 LEU A O 1
ATOM 647 N N . VAL A 1 83 ? 11.313 6.732 11.710 1.00 96.12 83 VAL A N 1
ATOM 648 C CA . VAL A 1 83 ? 11.469 8.106 12.215 1.00 96.12 83 VAL A CA 1
ATOM 649 C C . VAL A 1 83 ? 12.312 8.125 13.492 1.00 96.12 83 VAL A C 1
ATOM 651 O O . VAL A 1 83 ? 13.296 8.858 13.573 1.00 96.12 83 VAL A O 1
ATOM 654 N N . ALA A 1 84 ? 11.997 7.257 14.459 1.00 94.25 84 ALA A N 1
ATOM 655 C CA . ALA A 1 84 ? 12.787 7.125 15.685 1.00 94.25 84 ALA A CA 1
ATOM 656 C C . ALA A 1 84 ? 14.192 6.567 15.402 1.00 94.25 84 ALA A C 1
ATOM 658 O O . ALA A 1 84 ? 15.166 6.965 16.040 1.00 94.25 84 ALA A O 1
ATOM 659 N N . TRP A 1 85 ? 14.329 5.671 14.420 1.00 95.56 85 TRP A N 1
ATOM 660 C CA . TRP A 1 85 ? 15.644 5.197 13.986 1.00 95.56 85 TRP A CA 1
ATOM 661 C C . TRP A 1 85 ? 16.500 6.341 13.429 1.00 95.56 85 TRP A C 1
ATOM 663 O O . TRP A 1 85 ? 17.641 6.523 13.851 1.00 95.56 85 TRP A O 1
ATOM 673 N N . TYR A 1 86 ? 15.938 7.165 12.546 1.00 95.00 86 TYR A N 1
ATOM 674 C CA . TYR A 1 86 ? 16.638 8.291 11.945 1.00 95.00 86 TYR A CA 1
ATOM 675 C C . TYR A 1 86 ? 16.996 9.371 12.962 1.00 95.00 86 TYR A C 1
ATOM 677 O O . TYR A 1 86 ? 18.107 9.904 12.909 1.00 95.00 86 TYR A O 1
ATOM 685 N N . LEU A 1 87 ? 16.092 9.688 13.891 1.00 95.94 87 LEU A N 1
ATOM 686 C CA . LEU A 1 87 ? 16.261 10.819 14.797 1.00 95.94 87 LEU A CA 1
ATOM 687 C C . LEU A 1 87 ? 16.956 10.455 16.114 1.00 95.94 87 LEU A C 1
ATOM 689 O O . LEU A 1 87 ? 17.735 11.267 16.617 1.00 95.94 87 LEU A O 1
ATOM 693 N N . ASP A 1 88 ? 16.730 9.265 16.669 1.00 93.44 88 ASP A N 1
ATOM 694 C CA . ASP A 1 88 ? 17.088 8.983 18.063 1.00 93.44 88 ASP A CA 1
ATOM 695 C C . ASP A 1 88 ? 18.247 8.009 18.229 1.00 93.44 88 ASP A C 1
ATOM 697 O O . ASP A 1 88 ? 19.250 8.367 18.844 1.00 93.44 88 ASP A O 1
ATOM 701 N N . TRP A 1 89 ? 18.119 6.787 17.714 1.00 93.56 89 TRP A N 1
ATOM 702 C CA . TRP A 1 89 ? 19.007 5.687 18.115 1.00 93.56 89 TRP A CA 1
ATOM 703 C C . TRP A 1 89 ? 19.792 5.045 16.973 1.00 93.56 89 TRP A C 1
ATOM 705 O O . TRP A 1 89 ? 20.748 4.314 17.233 1.00 93.56 89 TRP A O 1
ATOM 715 N N . GLY A 1 90 ? 19.421 5.289 15.716 1.00 95.06 90 GLY A N 1
ATOM 716 C CA . GLY A 1 90 ? 20.141 4.735 14.578 1.00 95.06 90 GLY A CA 1
ATOM 717 C C . GLY A 1 90 ? 21.518 5.359 14.418 1.00 95.06 90 GLY A C 1
ATOM 718 O O . GLY A 1 90 ? 21.723 6.541 14.716 1.00 95.06 90 GLY A O 1
ATOM 719 N N . LYS A 1 91 ? 22.475 4.569 13.946 1.00 95.38 91 LYS A N 1
ATOM 720 C CA . LYS A 1 91 ? 23.837 5.044 13.744 1.00 95.38 91 LYS A CA 1
ATOM 721 C C . LYS A 1 91 ? 24.075 5.443 12.284 1.00 95.38 91 LYS A C 1
ATOM 723 O O . LYS A 1 91 ? 23.472 4.836 11.394 1.00 95.38 91 LYS A O 1
ATOM 728 N N . PRO A 1 92 ? 24.924 6.450 12.018 1.00 94.81 92 PRO A N 1
ATOM 729 C CA . PRO A 1 92 ? 25.230 6.890 10.658 1.00 94.81 92 PRO A CA 1
ATOM 730 C C . PRO A 1 92 ? 25.705 5.748 9.748 1.00 94.81 92 PRO A C 1
ATOM 732 O O . PRO A 1 92 ? 25.271 5.672 8.600 1.00 94.81 92 PRO A O 1
ATOM 735 N N . GLU A 1 93 ? 26.521 4.822 10.264 1.00 94.81 93 GLU A N 1
ATOM 736 C CA . GLU A 1 93 ? 27.034 3.671 9.510 1.00 94.81 93 GLU A CA 1
ATOM 737 C C . GLU A 1 93 ? 25.947 2.685 9.055 1.00 94.81 93 GLU A C 1
ATOM 739 O O . GLU A 1 93 ? 26.138 2.001 8.051 1.00 94.81 93 GLU A O 1
ATOM 744 N N . ASP A 1 94 ? 24.797 2.649 9.737 1.00 94.31 94 ASP A N 1
ATOM 745 C CA . ASP A 1 94 ? 23.654 1.807 9.367 1.00 94.31 94 ASP A CA 1
ATOM 746 C C . ASP A 1 94 ? 22.670 2.554 8.445 1.00 94.31 94 ASP A C 1
ATOM 748 O O . ASP A 1 94 ? 22.071 1.967 7.540 1.00 94.31 94 ASP A O 1
ATOM 752 N N . ILE A 1 95 ? 22.495 3.864 8.659 1.00 94.31 95 ILE A N 1
ATOM 753 C CA . ILE A 1 95 ? 21.497 4.687 7.956 1.00 94.31 95 ILE A CA 1
ATOM 754 C C . ILE A 1 95 ? 21.989 5.147 6.582 1.00 94.31 95 ILE A C 1
ATOM 756 O O . ILE A 1 95 ? 21.234 5.102 5.609 1.00 94.31 95 ILE A O 1
ATOM 760 N N . LEU A 1 96 ? 23.243 5.591 6.472 1.00 93.12 96 LEU A N 1
ATOM 761 C CA . LEU A 1 96 ? 23.765 6.122 5.212 1.00 93.12 96 LEU A CA 1
ATOM 762 C C . LEU A 1 96 ? 23.724 5.083 4.074 1.00 93.12 96 LEU A C 1
ATOM 764 O O . LEU A 1 96 ? 23.296 5.445 2.976 1.00 93.12 96 LEU A O 1
ATOM 768 N N . PRO A 1 97 ? 24.064 3.792 4.286 1.00 92.25 97 PRO A N 1
ATOM 769 C CA . PRO A 1 97 ? 23.861 2.770 3.260 1.00 92.25 97 PRO A CA 1
ATOM 770 C C . PRO A 1 97 ? 22.385 2.556 2.916 1.00 92.25 97 PRO A C 1
ATOM 772 O O . PRO A 1 97 ? 22.051 2.395 1.745 1.00 92.25 97 PRO A O 1
ATOM 775 N N . HIS A 1 98 ? 21.492 2.608 3.911 1.00 89.62 98 HIS A N 1
ATOM 776 C CA . HIS A 1 98 ? 20.053 2.434 3.706 1.00 89.62 98 HIS A CA 1
ATOM 777 C C . HIS A 1 98 ? 19.464 3.486 2.756 1.00 89.62 98 HIS A C 1
ATOM 779 O O . HIS A 1 98 ? 18.573 3.166 1.967 1.00 89.62 98 HIS A O 1
ATOM 785 N N . PHE A 1 99 ? 19.999 4.711 2.765 1.00 90.25 99 PHE A N 1
ATOM 786 C CA . PHE A 1 99 ? 19.620 5.759 1.818 1.00 90.25 99 PHE A CA 1
ATOM 787 C C . PHE A 1 99 ? 19.921 5.402 0.357 1.00 90.25 99 PHE A C 1
ATOM 789 O O . PHE A 1 99 ? 19.238 5.922 -0.520 1.00 90.25 99 PHE A O 1
ATOM 796 N N . ASN A 1 100 ? 20.889 4.536 0.058 1.00 84.12 100 ASN A N 1
ATOM 797 C CA . ASN A 1 100 ? 21.164 4.140 -1.329 1.00 84.12 100 ASN A CA 1
ATOM 798 C C . ASN A 1 100 ? 20.063 3.233 -1.890 1.00 84.12 100 ASN A C 1
ATOM 800 O O . ASN A 1 100 ? 19.689 3.364 -3.052 1.00 84.12 100 ASN A O 1
ATOM 804 N N . ASP A 1 101 ? 19.511 2.364 -1.044 1.00 83.56 101 ASP A N 1
ATOM 805 C CA . ASP A 1 101 ? 18.449 1.428 -1.424 1.00 83.56 101 ASP A CA 1
ATOM 806 C C . ASP A 1 101 ? 17.043 2.048 -1.308 1.00 83.56 101 ASP A C 1
ATOM 808 O O . ASP A 1 101 ? 16.073 1.520 -1.850 1.00 83.56 101 ASP A O 1
ATOM 812 N N . HIS A 1 102 ? 16.921 3.170 -0.592 1.00 85.94 102 HIS A N 1
ATOM 813 C CA . HIS A 1 102 ? 15.660 3.851 -0.296 1.00 85.94 102 HIS A CA 1
ATOM 814 C C . HIS A 1 102 ? 15.799 5.336 -0.618 1.00 85.94 102 HIS A C 1
ATOM 816 O O . HIS A 1 102 ? 15.872 6.189 0.269 1.00 85.94 102 HIS A O 1
ATOM 822 N N . VAL A 1 103 ? 15.888 5.652 -1.912 1.00 85.19 103 VAL A N 1
ATOM 823 C CA . VAL A 1 103 ? 16.122 7.026 -2.385 1.00 85.19 103 VAL A CA 1
ATOM 824 C C . VAL A 1 103 ? 15.044 8.000 -1.914 1.00 85.19 103 VAL A C 1
ATOM 826 O O . VAL A 1 103 ? 15.388 9.101 -1.480 1.00 85.19 103 VAL A O 1
ATOM 829 N N . ASN A 1 104 ? 13.797 7.534 -1.905 1.00 91.94 104 ASN A N 1
ATOM 830 C CA . ASN A 1 104 ? 12.618 8.239 -1.428 1.00 91.94 104 ASN A CA 1
ATOM 831 C C . ASN A 1 104 ? 12.349 7.858 0.030 1.00 91.94 104 ASN A C 1
ATOM 833 O O . ASN A 1 104 ? 11.832 6.774 0.330 1.00 91.94 104 ASN A O 1
ATOM 837 N N . ASN A 1 105 ? 12.764 8.732 0.939 1.00 94.56 105 ASN A N 1
ATOM 838 C CA . ASN A 1 105 ? 12.528 8.586 2.366 1.00 94.56 105 ASN A CA 1
ATOM 839 C C . ASN A 1 105 ? 12.321 9.957 3.015 1.00 94.56 105 ASN A C 1
ATOM 841 O O . ASN A 1 105 ? 12.931 10.946 2.599 1.00 94.56 105 ASN A O 1
ATOM 845 N N . LEU A 1 106 ? 11.521 9.982 4.082 1.00 96.38 106 LEU A N 1
ATOM 846 C CA . LEU A 1 106 ? 11.128 11.200 4.786 1.00 96.38 106 LEU A CA 1
ATOM 847 C C . LEU A 1 106 ? 12.329 12.016 5.282 1.00 96.38 106 LEU A C 1
ATOM 849 O O . LEU A 1 106 ? 12.295 13.240 5.258 1.00 96.38 106 LEU A O 1
ATOM 853 N N . PHE A 1 107 ? 13.415 11.359 5.702 1.00 95.94 107 PHE A N 1
ATOM 854 C CA . PHE A 1 107 ? 14.607 12.060 6.182 1.00 95.94 107 PHE A CA 1
ATOM 855 C C . PHE A 1 107 ? 15.262 12.893 5.071 1.00 95.94 107 PHE A C 1
ATOM 857 O O . PHE A 1 107 ? 15.652 14.038 5.292 1.00 95.94 107 PHE A O 1
ATOM 864 N N . CYS A 1 108 ? 15.369 12.338 3.861 1.00 93.88 108 CYS A N 1
ATOM 865 C CA . CYS A 1 108 ? 15.902 13.058 2.706 1.00 93.88 108 CYS A CA 1
ATOM 866 C C . CYS A 1 108 ? 14.943 14.150 2.211 1.00 93.88 108 CYS A C 1
ATOM 868 O O . CYS A 1 108 ? 15.408 15.200 1.773 1.00 93.88 108 CYS A O 1
ATOM 870 N N . GLU A 1 109 ? 13.630 13.941 2.314 1.00 96.50 109 GLU A N 1
ATOM 871 C CA . GLU A 1 109 ? 12.637 14.980 2.011 1.00 96.50 109 GLU A CA 1
ATOM 872 C C . GLU A 1 109 ? 12.725 16.157 2.995 1.00 96.50 109 GLU A C 1
ATOM 874 O O . GLU A 1 109 ? 12.785 17.310 2.573 1.00 96.50 109 GLU A O 1
ATOM 879 N N . TRP A 1 110 ? 12.833 15.892 4.300 1.00 97.56 110 TRP A N 1
ATOM 880 C CA . TRP A 1 110 ? 13.073 16.923 5.314 1.00 97.56 110 TRP A CA 1
ATOM 881 C C . TRP A 1 110 ? 14.381 17.683 5.088 1.00 97.56 110 TRP A C 1
ATOM 883 O O . TRP A 1 110 ? 14.414 18.903 5.264 1.00 97.56 110 TRP A O 1
ATOM 893 N N . ALA A 1 111 ? 15.440 16.997 4.641 1.00 95.88 111 ALA A N 1
ATOM 894 C CA . ALA A 1 111 ? 16.681 17.655 4.235 1.00 95.88 111 ALA A CA 1
ATOM 895 C C . ALA A 1 111 ? 16.414 18.658 3.107 1.00 95.88 111 ALA A C 1
ATOM 897 O O . ALA A 1 111 ? 16.762 19.831 3.232 1.00 95.88 111 ALA A O 1
ATOM 898 N N . ALA A 1 112 ? 15.724 18.219 2.050 1.00 95.75 112 ALA A N 1
ATOM 899 C CA . ALA A 1 112 ? 15.384 19.063 0.912 1.00 95.75 112 ALA A CA 1
ATOM 900 C C . ALA A 1 112 ? 14.512 20.269 1.309 1.00 95.75 112 ALA A C 1
ATOM 902 O O . ALA A 1 112 ? 14.792 21.382 0.864 1.00 95.75 112 ALA A O 1
ATOM 903 N N . ILE A 1 113 ? 13.522 20.082 2.193 1.00 97.00 113 ILE A N 1
ATOM 904 C CA . ILE A 1 113 ? 12.656 21.161 2.708 1.00 97.00 113 ILE A CA 1
ATOM 905 C C . ILE A 1 113 ? 13.473 22.247 3.423 1.00 97.00 113 ILE A C 1
ATOM 907 O O . ILE A 1 113 ? 13.198 23.434 3.251 1.00 97.00 113 ILE A O 1
ATOM 911 N N . LEU A 1 114 ? 14.497 21.865 4.193 1.00 97.56 114 LEU A N 1
ATOM 912 C CA . LEU A 1 114 ? 15.386 22.814 4.876 1.00 97.56 114 LEU A CA 1
ATOM 913 C C . LEU A 1 114 ? 16.535 23.332 3.992 1.00 97.56 114 LEU A C 1
ATOM 915 O O . LEU A 1 114 ? 17.381 24.086 4.469 1.00 97.56 114 LEU A O 1
ATOM 919 N N . GLY A 1 115 ? 16.604 22.930 2.718 1.00 96.88 115 GLY A N 1
ATOM 920 C CA . GLY A 1 115 ? 17.714 23.273 1.825 1.00 96.88 115 GLY A CA 1
ATOM 921 C C . GLY A 1 115 ? 19.041 22.598 2.196 1.00 96.88 115 GLY A C 1
ATOM 922 O O . GLY A 1 115 ? 20.106 23.063 1.789 1.00 96.88 115 GLY A O 1
ATOM 923 N N . ILE A 1 116 ? 18.992 21.511 2.967 1.00 95.44 116 ILE A N 1
ATOM 924 C CA . ILE A 1 116 ? 20.151 20.708 3.355 1.00 95.44 116 ILE A CA 1
ATOM 925 C C . ILE A 1 116 ? 20.414 19.663 2.257 1.00 95.44 116 ILE A C 1
ATOM 927 O O . ILE A 1 116 ? 19.511 18.895 1.913 1.00 95.44 116 ILE A O 1
ATOM 931 N N . PRO A 1 117 ? 21.636 19.585 1.694 1.00 93.12 117 PRO A N 1
ATOM 932 C CA . PRO A 1 117 ? 21.990 18.522 0.759 1.00 93.12 117 PRO A CA 1
ATOM 933 C C . PRO A 1 117 ? 21.792 17.134 1.376 1.00 93.12 117 PRO A C 1
ATOM 935 O O . PRO A 1 117 ? 22.014 16.950 2.573 1.00 93.12 117 PRO A O 1
ATOM 938 N N . ARG A 1 118 ? 21.438 16.139 0.549 1.00 92.50 118 ARG A N 1
ATOM 939 C CA . ARG A 1 118 ? 21.318 14.738 0.986 1.00 92.50 118 ARG A CA 1
ATOM 940 C C . ARG A 1 118 ? 22.599 14.317 1.725 1.00 92.50 118 ARG A C 1
ATOM 942 O O . ARG A 1 118 ? 23.662 14.326 1.100 1.00 92.50 118 ARG A O 1
ATOM 949 N N . PRO A 1 119 ? 22.529 13.937 3.013 1.00 91.75 119 PRO A N 1
ATOM 950 C CA . PRO A 1 119 ? 23.733 13.610 3.764 1.00 91.75 119 PRO A CA 1
ATOM 951 C C . PRO A 1 119 ? 24.434 12.364 3.220 1.00 91.75 119 PRO A C 1
ATOM 953 O O . PRO A 1 119 ? 23.806 11.324 3.029 1.00 91.75 119 PRO A O 1
ATOM 956 N N . THR A 1 120 ? 25.744 12.472 2.995 1.00 93.00 120 THR A N 1
ATOM 957 C CA . THR A 1 120 ? 26.608 11.364 2.544 1.00 93.00 120 THR A CA 1
ATOM 958 C C . THR A 1 120 ? 27.755 11.068 3.512 1.00 93.00 120 THR A C 1
ATOM 960 O O . THR A 1 120 ? 28.531 10.146 3.277 1.00 93.00 120 THR A O 1
ATOM 963 N N . THR A 1 121 ? 27.892 11.855 4.580 1.00 94.94 121 THR A N 1
ATOM 964 C CA . THR A 1 121 ? 28.905 11.694 5.629 1.00 94.94 121 THR A CA 1
ATOM 965 C C . THR A 1 121 ? 28.238 11.674 6.998 1.00 94.94 121 THR A C 1
ATOM 967 O O . THR A 1 121 ? 27.111 12.150 7.156 1.00 94.94 121 THR A O 1
ATOM 970 N N . GLU A 1 122 ? 28.941 11.133 7.990 1.00 96.31 122 GLU A N 1
ATOM 971 C CA . GLU A 1 122 ? 28.484 11.096 9.380 1.00 96.31 122 GLU A CA 1
ATOM 972 C C . GLU A 1 122 ? 28.174 12.498 9.924 1.00 96.31 122 GLU A C 1
ATOM 974 O O . GLU A 1 122 ? 27.056 12.732 10.378 1.00 96.31 122 GLU A O 1
ATOM 979 N N . ASP A 1 123 ? 29.102 13.449 9.788 1.00 96.50 123 ASP A N 1
ATOM 980 C CA . ASP A 1 123 ? 28.913 14.820 10.283 1.00 96.50 123 ASP A CA 1
ATOM 981 C C . ASP A 1 123 ? 27.694 15.505 9.648 1.00 96.50 123 ASP A C 1
ATOM 983 O O . ASP A 1 123 ? 26.880 16.108 10.348 1.00 96.50 123 ASP A O 1
ATOM 987 N N . ALA A 1 124 ? 27.522 15.373 8.326 1.00 95.69 124 ALA A N 1
ATOM 988 C CA . ALA A 1 124 ? 26.383 15.960 7.620 1.00 95.69 124 ALA A CA 1
ATOM 989 C C . ALA A 1 124 ? 25.052 15.352 8.085 1.00 95.69 124 ALA A C 1
ATOM 991 O O . ALA A 1 124 ? 24.043 16.048 8.196 1.00 95.69 124 ALA A O 1
ATOM 992 N N . PHE A 1 125 ? 25.046 14.049 8.364 1.00 96.50 125 PHE A N 1
ATOM 993 C CA . PHE A 1 125 ? 23.867 13.354 8.857 1.00 96.50 125 PHE A CA 1
ATOM 994 C C . PHE A 1 125 ? 23.517 13.771 10.291 1.00 96.50 125 PHE A C 1
ATOM 996 O O . PHE A 1 125 ? 22.345 14.014 10.581 1.00 96.50 125 PHE A O 1
ATOM 1003 N N . LEU A 1 126 ? 24.509 13.887 11.179 1.00 96.31 126 LEU A N 1
ATOM 1004 C CA . LEU A 1 126 ? 24.302 14.322 12.562 1.00 96.31 126 LEU A CA 1
ATOM 1005 C C . LEU A 1 126 ? 23.805 15.771 12.639 1.00 96.31 126 LEU A C 1
ATOM 1007 O O . LEU A 1 126 ? 22.903 16.056 13.429 1.00 96.31 126 LEU A O 1
ATOM 1011 N N . GLU A 1 127 ? 24.325 16.657 11.787 1.00 96.06 127 GLU A N 1
ATOM 1012 C CA . GLU A 1 127 ? 23.835 18.033 11.675 1.00 96.06 127 GLU A CA 1
ATOM 1013 C C . GLU A 1 127 ? 22.384 18.066 11.174 1.00 96.06 127 GLU A C 1
ATOM 1015 O O . GLU A 1 127 ? 21.521 18.663 11.818 1.00 96.06 127 GLU A O 1
ATOM 1020 N N . ALA A 1 128 ? 22.067 17.350 10.087 1.00 96.94 128 ALA A N 1
ATOM 1021 C CA . ALA A 1 128 ? 20.696 17.257 9.577 1.00 96.94 128 ALA A CA 1
ATOM 1022 C C . ALA A 1 128 ? 19.728 16.706 10.640 1.00 96.94 128 ALA A C 1
ATOM 1024 O O . ALA A 1 128 ? 18.668 17.281 10.885 1.00 96.94 128 ALA A O 1
ATOM 1025 N N . ARG A 1 129 ? 20.123 15.644 11.353 1.00 96.62 129 ARG A N 1
ATOM 1026 C CA . ARG A 1 129 ? 19.365 15.082 12.480 1.00 96.62 129 ARG A CA 1
ATOM 1027 C C . ARG A 1 129 ? 19.089 16.127 13.562 1.00 96.62 129 ARG A C 1
ATOM 1029 O O . ARG A 1 129 ? 17.974 16.171 14.084 1.00 96.62 129 ARG A O 1
ATOM 1036 N N . HIS A 1 130 ? 20.082 16.940 13.926 1.00 96.25 130 HIS A N 1
ATOM 1037 C CA . HIS A 1 130 ? 19.911 17.997 14.923 1.00 96.25 130 HIS A CA 1
ATOM 1038 C C . HIS A 1 130 ? 18.882 19.037 14.464 1.00 96.25 130 HIS A C 1
ATOM 1040 O O . HIS A 1 130 ? 17.959 19.356 15.215 1.00 96.25 130 HIS A O 1
ATOM 1046 N N . GLN A 1 131 ? 18.985 19.490 13.212 1.00 97.31 131 GLN A N 1
ATOM 1047 C CA . GLN A 1 131 ? 18.040 20.427 12.603 1.00 97.31 131 GLN A CA 1
ATOM 1048 C C . GLN A 1 131 ? 16.616 19.853 12.565 1.00 97.31 131 GLN A C 1
ATOM 1050 O O . GLN A 1 131 ? 15.656 20.550 12.898 1.00 97.31 131 GLN A O 1
ATOM 1055 N N . PHE A 1 132 ? 16.451 18.573 12.224 1.00 97.00 132 PHE A N 1
ATOM 1056 C CA . PHE A 1 132 ? 15.126 17.950 12.135 1.00 97.00 132 PHE A CA 1
ATOM 1057 C C . PHE A 1 132 ? 14.444 17.817 13.490 1.00 97.00 132 PHE A C 1
ATOM 1059 O O . PHE A 1 132 ? 13.238 18.034 13.586 1.00 97.00 132 PHE A O 1
ATOM 1066 N N . LYS A 1 133 ? 15.208 17.556 14.557 1.00 95.69 133 LYS A N 1
ATOM 1067 C CA . LYS A 1 133 ? 14.672 17.550 15.926 1.00 95.69 133 LYS A CA 1
ATOM 1068 C C . LYS A 1 133 ? 14.102 18.895 16.367 1.00 95.69 133 LYS A C 1
ATOM 1070 O O . LYS A 1 133 ? 13.301 18.910 17.296 1.00 95.69 133 LYS A O 1
ATOM 1075 N N . GLN A 1 134 ? 14.502 19.993 15.725 1.00 95.31 134 GLN A N 1
ATOM 1076 C CA . GLN A 1 134 ? 14.008 21.341 16.010 1.00 95.31 134 GLN A CA 1
ATOM 1077 C C . GLN A 1 134 ? 12.853 21.756 15.091 1.00 95.31 134 GLN A C 1
ATOM 1079 O O . GLN A 1 134 ? 11.924 22.419 15.544 1.00 95.31 134 GLN A O 1
ATOM 1084 N N . HIS A 1 135 ? 12.914 21.380 13.811 1.00 97.69 135 HIS A N 1
ATOM 1085 C CA . HIS A 1 135 ? 11.970 21.858 12.797 1.00 97.69 135 HIS A CA 1
ATOM 1086 C C . HIS A 1 135 ? 10.774 20.926 12.571 1.00 97.69 135 HIS A C 1
ATOM 1088 O O . HIS A 1 135 ? 9.697 21.417 12.249 1.00 97.69 135 HIS A O 1
ATOM 1094 N N . PHE A 1 136 ? 10.944 19.615 12.774 1.00 97.81 136 PHE A N 1
ATOM 1095 C CA . PHE A 1 136 ? 9.928 18.591 12.486 1.00 97.81 136 PHE A CA 1
ATOM 1096 C C . PHE A 1 136 ? 9.499 17.815 13.736 1.00 97.81 136 PHE A C 1
ATOM 1098 O O . PHE A 1 136 ? 9.104 16.649 13.672 1.00 97.81 136 PHE A O 1
ATOM 1105 N N . THR A 1 137 ? 9.616 18.437 14.914 1.00 96.38 137 THR A N 1
ATOM 1106 C CA . THR A 1 137 ? 9.282 17.798 16.195 1.00 96.38 137 THR A CA 1
ATOM 1107 C C . THR A 1 137 ? 7.830 17.332 16.225 1.00 96.38 137 THR A C 1
ATOM 1109 O O . THR A 1 137 ? 7.554 16.246 16.720 1.00 96.38 137 THR A O 1
ATOM 1112 N N . LYS A 1 138 ? 6.898 18.119 15.671 1.00 97.69 138 LYS A N 1
ATOM 1113 C CA . LYS A 1 138 ? 5.462 17.809 15.716 1.00 97.69 138 LYS A CA 1
ATOM 1114 C C . LYS A 1 138 ? 5.129 16.574 14.886 1.00 97.69 138 LYS A C 1
ATOM 1116 O O . LYS A 1 138 ? 4.402 15.701 15.347 1.00 97.69 138 LYS A O 1
ATOM 1121 N N . GLU A 1 139 ? 5.670 16.507 13.679 1.00 98.31 139 GLU A N 1
ATOM 1122 C CA . GLU A 1 139 ? 5.512 15.410 12.732 1.00 98.31 139 GLU A CA 1
ATOM 1123 C C . GLU A 1 139 ? 6.178 14.146 13.286 1.00 98.31 139 GLU A C 1
ATOM 1125 O O . GLU A 1 139 ? 5.573 13.074 13.309 1.00 98.31 139 GLU A O 1
ATOM 1130 N N . ALA A 1 140 ? 7.401 14.278 13.811 1.00 97.69 140 ALA A N 1
ATOM 1131 C CA . ALA A 1 140 ? 8.128 13.170 14.415 1.00 97.69 140 ALA A CA 1
ATOM 1132 C C . ALA A 1 140 ? 7.402 12.601 15.642 1.00 97.69 140 ALA A C 1
ATOM 1134 O O . ALA A 1 140 ? 7.232 11.386 15.746 1.00 97.69 140 ALA A O 1
ATOM 1135 N N . GLU A 1 141 ? 6.937 13.461 16.551 1.00 96.94 141 GLU A N 1
ATOM 1136 C CA . GLU A 1 141 ? 6.167 13.048 17.725 1.00 96.94 141 GLU A CA 1
ATOM 1137 C C . GLU A 1 141 ? 4.830 12.424 17.331 1.00 96.94 141 GLU A C 1
ATOM 1139 O O . GLU A 1 141 ? 4.444 11.422 17.933 1.00 96.94 141 GLU A O 1
ATOM 1144 N N . PHE A 1 142 ? 4.137 12.967 16.326 1.00 98.06 142 PHE A N 1
ATOM 1145 C CA . PHE A 1 142 ? 2.892 12.396 15.821 1.00 98.06 142 PHE A CA 1
ATOM 1146 C C . PHE A 1 142 ? 3.102 10.949 15.360 1.00 98.06 142 PHE A C 1
ATOM 1148 O O . PHE A 1 142 ? 2.471 10.045 15.907 1.00 98.06 142 PHE A O 1
ATOM 1155 N N . LEU A 1 143 ? 4.045 10.714 14.439 1.00 97.88 143 LEU A N 1
ATOM 1156 C CA . LEU A 1 143 ? 4.336 9.383 13.888 1.00 97.88 143 LEU A CA 1
ATOM 1157 C C . LEU A 1 143 ? 4.868 8.419 14.959 1.00 97.88 143 LEU A C 1
ATOM 1159 O O . LEU A 1 143 ? 4.467 7.253 15.019 1.00 97.88 143 LEU A O 1
ATOM 1163 N N . HIS A 1 144 ? 5.733 8.907 15.855 1.00 95.56 144 HIS A N 1
ATOM 1164 C CA . HIS A 1 144 ? 6.289 8.109 16.947 1.00 95.56 144 HIS A CA 1
ATOM 1165 C C . HIS A 1 144 ? 5.209 7.602 17.904 1.00 95.56 144 HIS A C 1
ATOM 1167 O O . HIS A 1 144 ? 5.297 6.482 18.406 1.00 95.56 144 HIS A O 1
ATOM 1173 N N . ASN A 1 145 ? 4.175 8.397 18.153 1.00 96.06 145 ASN A N 1
ATOM 1174 C CA . ASN A 1 145 ? 3.189 8.111 19.182 1.00 96.06 145 ASN A CA 1
ATOM 1175 C C . ASN A 1 145 ? 1.952 7.350 18.672 1.00 96.06 145 ASN A C 1
ATOM 1177 O O . ASN A 1 145 ? 1.126 6.936 19.483 1.00 96.06 145 ASN A O 1
ATOM 1181 N N . LEU A 1 146 ? 1.843 7.086 17.365 1.00 98.25 146 LEU A N 1
ATOM 1182 C CA . LEU A 1 146 ? 0.703 6.357 16.801 1.00 98.25 146 LEU A CA 1
ATOM 1183 C C . LEU A 1 146 ? 0.463 4.990 17.489 1.00 98.25 146 LEU A C 1
ATOM 1185 O O . LEU A 1 146 ? 1.433 4.258 17.751 1.00 98.25 146 LEU A O 1
ATOM 1189 N N . PRO A 1 147 ? -0.805 4.626 17.767 1.00 98.31 147 PRO A N 1
ATOM 1190 C CA . PRO A 1 147 ? -1.187 3.314 18.290 1.00 98.31 147 PRO A CA 1
ATOM 1191 C C . PRO A 1 147 ? -0.852 2.191 17.299 1.00 98.31 147 PRO A C 1
ATOM 1193 O O . PRO A 1 147 ? -0.795 2.400 16.092 1.00 98.31 147 PRO A O 1
ATOM 1196 N N . LEU A 1 148 ? -0.642 0.982 17.815 1.00 98.50 148 LEU A N 1
ATOM 1197 C CA . LEU A 1 148 ? -0.229 -0.192 17.035 1.00 98.50 148 LEU A CA 1
ATOM 1198 C C . LEU A 1 148 ? -1.402 -0.993 16.454 1.00 98.50 148 LEU A C 1
ATOM 1200 O O . LEU A 1 148 ? -1.186 -1.880 15.635 1.00 98.50 148 LEU A O 1
ATOM 1204 N N . GLY A 1 149 ? -2.623 -0.727 16.911 1.00 98.44 149 GLY A N 1
ATOM 1205 C CA . GLY A 1 149 ? -3.813 -1.428 16.449 1.00 98.44 149 GLY A CA 1
ATOM 1206 C C . GLY A 1 149 ? -5.099 -0.856 17.032 1.00 98.44 149 GLY A C 1
ATOM 1207 O O . GLY A 1 149 ? -5.076 -0.020 17.943 1.00 98.44 149 GLY A O 1
ATOM 1208 N N . LEU A 1 150 ? -6.223 -1.325 16.504 1.00 98.69 150 LEU A N 1
ATOM 1209 C CA . LEU A 1 150 ? -7.567 -0.886 16.868 1.00 98.69 150 LEU A CA 1
ATOM 1210 C C . LEU A 1 150 ? -8.521 -2.083 16.913 1.00 98.69 150 LEU A C 1
ATOM 1212 O O . LEU A 1 150 ? -8.664 -2.804 15.930 1.00 98.69 150 LEU A O 1
ATOM 1216 N N . ALA A 1 151 ? -9.210 -2.248 18.040 1.00 98.31 151 ALA A N 1
ATOM 1217 C CA . ALA A 1 151 ? -10.429 -3.037 18.139 1.00 98.31 151 ALA A CA 1
ATOM 1218 C C . ALA A 1 151 ? -11.634 -2.118 17.893 1.00 98.31 151 ALA A C 1
ATOM 1220 O O . ALA A 1 151 ? -11.879 -1.203 18.684 1.00 98.31 151 ALA A O 1
ATOM 1221 N N . LEU A 1 152 ? -12.383 -2.368 16.821 1.00 96.81 152 LEU A N 1
ATOM 1222 C CA . LEU A 1 152 ? -13.601 -1.649 16.460 1.00 96.81 152 LEU A CA 1
ATOM 1223 C C . LEU A 1 152 ? -14.770 -2.642 16.403 1.00 96.81 152 LEU A C 1
ATOM 1225 O O . LEU A 1 152 ? -15.096 -3.178 15.346 1.00 96.81 152 LEU A O 1
ATOM 1229 N N . GLY A 1 153 ? -15.359 -2.941 17.564 1.00 93.81 153 GLY A N 1
ATOM 1230 C CA . GLY A 1 153 ? -16.331 -4.031 17.705 1.00 93.81 153 GLY A CA 1
ATOM 1231 C C . GLY A 1 153 ? -15.757 -5.381 17.243 1.00 93.81 153 GLY A C 1
ATOM 1232 O O . GLY A 1 153 ? -14.744 -5.852 17.775 1.00 93.81 153 GLY A O 1
ATOM 1233 N N . ASP A 1 154 ? -16.387 -5.971 16.224 1.00 94.62 154 ASP A N 1
ATOM 1234 C CA . ASP A 1 154 ? -16.005 -7.258 15.618 1.00 94.62 154 ASP A CA 1
ATOM 1235 C C . ASP A 1 154 ? -14.923 -7.138 14.528 1.00 94.62 154 ASP A C 1
ATOM 1237 O O . ASP A 1 154 ? -14.635 -8.105 13.818 1.00 94.62 154 ASP A O 1
ATOM 1241 N N . LEU A 1 155 ? -14.326 -5.953 14.384 1.00 97.88 155 LEU A N 1
ATOM 1242 C CA . LEU A 1 155 ? -13.244 -5.665 13.449 1.00 97.88 155 LEU A CA 1
ATOM 1243 C C . LEU A 1 155 ? -11.950 -5.377 14.219 1.00 97.88 155 LEU A C 1
ATOM 1245 O O . LEU A 1 155 ? -11.939 -4.648 15.213 1.00 97.88 155 LEU A O 1
ATOM 1249 N N . ILE A 1 156 ? -10.845 -5.928 13.739 1.00 98.75 156 ILE A N 1
ATOM 1250 C CA . ILE A 1 156 ? -9.492 -5.707 14.240 1.00 98.75 156 ILE A CA 1
ATOM 1251 C C . ILE A 1 156 ? -8.678 -5.089 13.114 1.00 98.75 156 ILE A C 1
ATOM 1253 O O . ILE A 1 156 ? -8.610 -5.644 12.021 1.00 98.75 156 ILE A O 1
ATOM 1257 N N . PHE A 1 157 ? -8.013 -3.977 13.402 1.00 98.81 157 PHE A N 1
ATOM 1258 C CA . PHE A 1 157 ? -7.061 -3.348 12.497 1.00 98.81 157 PHE A CA 1
ATOM 1259 C C . PHE A 1 157 ? -5.669 -3.440 13.108 1.00 98.81 157 PHE A C 1
ATOM 1261 O O . PHE A 1 157 ? -5.431 -2.972 14.226 1.00 98.81 157 PHE A O 1
ATOM 1268 N N . ALA A 1 158 ? -4.763 -4.058 12.364 1.00 98.44 158 ALA A N 1
ATOM 1269 C CA . ALA A 1 158 ? -3.335 -4.087 12.630 1.00 98.44 158 ALA A CA 1
ATOM 1270 C C . ALA A 1 158 ? -2.619 -3.869 11.299 1.00 98.44 158 ALA A C 1
ATOM 1272 O O . ALA A 1 158 ? -3.135 -4.261 10.254 1.00 98.44 158 ALA A O 1
ATOM 1273 N N . HIS A 1 159 ? -1.438 -3.259 11.311 1.00 98.75 159 HIS A N 1
ATOM 1274 C CA . HIS A 1 159 ? -0.774 -2.935 10.053 1.00 98.75 159 HIS A CA 1
ATOM 1275 C C . HIS A 1 159 ? -0.368 -4.197 9.277 1.00 98.75 159 HIS A C 1
ATOM 1277 O O . HIS A 1 159 ? -0.732 -4.336 8.118 1.00 98.75 159 HIS A O 1
ATOM 1283 N N . ALA A 1 160 ? 0.296 -5.158 9.923 1.00 98.31 160 ALA A N 1
ATOM 1284 C CA . ALA A 1 160 ? 0.830 -6.341 9.247 1.00 98.31 160 ALA A CA 1
ATOM 1285 C C . ALA A 1 160 ? 0.193 -7.671 9.664 1.00 98.31 160 ALA A C 1
ATOM 1287 O O . ALA A 1 160 ? 0.330 -8.663 8.953 1.00 98.31 160 ALA A O 1
ATOM 1288 N N . GLY A 1 161 ? -0.469 -7.727 10.820 1.00 98.06 161 GLY A N 1
ATOM 1289 C CA . GLY A 1 161 ? -1.104 -8.948 11.311 1.00 98.06 161 GLY A CA 1
ATOM 1290 C C . GLY A 1 161 ? -1.127 -9.065 12.824 1.00 98.06 161 GLY A C 1
ATOM 1291 O O . GLY A 1 161 ? -0.757 -8.146 13.547 1.00 98.06 161 GLY A O 1
ATOM 1292 N N . ILE A 1 162 ? -1.559 -10.226 13.306 1.00 98.44 162 ILE A N 1
ATOM 1293 C CA . ILE A 1 162 ? -1.666 -10.532 14.736 1.00 98.44 162 ILE A CA 1
ATOM 1294 C C . ILE A 1 162 ? -1.043 -11.891 15.058 1.00 98.44 162 ILE A C 1
ATOM 1296 O O . ILE A 1 162 ? -0.808 -12.719 14.176 1.00 98.44 162 ILE A O 1
ATOM 1300 N N . ALA A 1 163 ? -0.753 -12.119 16.336 1.00 97.06 163 ALA A N 1
ATOM 1301 C CA . ALA A 1 163 ? -0.411 -13.438 16.840 1.00 97.06 163 ALA A CA 1
ATOM 1302 C C . ALA A 1 163 ? -1.635 -14.370 16.737 1.00 97.06 163 ALA A C 1
ATOM 1304 O O . ALA A 1 163 ? -2.766 -13.906 16.900 1.00 97.06 163 ALA A O 1
ATOM 1305 N N . PRO A 1 164 ? -1.433 -15.682 16.521 1.00 95.75 164 PRO A N 1
ATOM 1306 C CA . PRO A 1 164 ? -2.516 -16.657 16.403 1.00 95.75 164 PRO A CA 1
ATOM 1307 C C . PRO A 1 164 ? -3.083 -17.014 17.788 1.00 95.75 164 PRO A C 1
ATOM 1309 O O . PRO A 1 164 ? -2.912 -18.133 18.277 1.00 95.75 164 PRO A O 1
ATOM 1312 N N . SER A 1 165 ? -3.719 -16.036 18.431 1.00 95.44 165 SER A N 1
ATOM 1313 C CA . SER A 1 165 ? -4.273 -16.080 19.786 1.00 95.44 165 SER A CA 1
ATOM 1314 C C . SER A 1 165 ? -5.595 -15.311 19.846 1.00 95.44 165 SER A C 1
ATOM 1316 O O . SER A 1 165 ? -5.794 -14.365 19.084 1.00 95.44 165 SER A O 1
ATOM 1318 N N . GLU A 1 166 ? -6.479 -15.690 20.769 1.00 93.62 166 GLU A N 1
ATOM 1319 C CA . GLU A 1 166 ? -7.673 -14.902 21.113 1.00 93.62 166 GLU A CA 1
ATOM 1320 C C . GLU A 1 166 ? -7.274 -13.545 21.726 1.00 93.62 166 GLU A C 1
ATOM 1322 O O . GLU A 1 166 ? -7.839 -12.506 21.373 1.00 93.62 166 GLU A O 1
ATOM 1327 N N . ASP A 1 167 ? -6.208 -13.541 22.536 1.00 94.94 167 ASP A N 1
ATOM 1328 C CA . ASP A 1 167 ? -5.593 -12.358 23.154 1.00 94.94 167 ASP A CA 1
ATOM 1329 C C . ASP A 1 167 ? -4.649 -11.631 22.182 1.00 94.94 167 ASP A C 1
ATOM 1331 O O . ASP A 1 167 ? -3.483 -11.356 22.478 1.00 94.94 167 ASP A O 1
ATOM 1335 N N . TRP A 1 168 ? -5.127 -11.342 20.973 1.00 96.38 168 TRP A N 1
ATOM 1336 C CA . TRP A 1 168 ? -4.315 -10.729 19.917 1.00 96.38 168 TRP A CA 1
ATOM 1337 C C . TRP A 1 168 ? -3.690 -9.388 20.327 1.00 96.38 168 TRP A C 1
ATOM 1339 O O . TRP A 1 168 ? -2.661 -8.999 19.778 1.00 96.38 168 TRP A O 1
ATOM 1349 N N . GLU A 1 169 ? -4.277 -8.679 21.290 1.00 96.31 169 GLU A N 1
ATOM 1350 C CA . GLU A 1 169 ? -3.767 -7.401 21.788 1.00 96.31 169 GLU A CA 1
ATOM 1351 C C . GLU A 1 169 ? -2.381 -7.549 22.446 1.00 96.31 169 GLU A C 1
ATOM 1353 O O . GLU A 1 169 ? -1.593 -6.602 22.438 1.00 96.31 169 GLU A O 1
ATOM 1358 N N . GLU A 1 170 ? -2.024 -8.750 22.916 1.00 96.38 170 GLU A N 1
ATOM 1359 C CA . GLU A 1 170 ? -0.700 -9.087 23.461 1.00 96.38 170 GLU A CA 1
ATOM 1360 C C . GLU A 1 170 ? 0.339 -9.433 22.375 1.00 96.38 170 GLU A C 1
ATOM 1362 O O . GLU A 1 170 ? 1.508 -9.680 22.680 1.00 96.38 170 GLU A O 1
ATOM 1367 N N . SER A 1 171 ? -0.044 -9.418 21.090 1.00 97.31 171 SER A N 1
ATOM 1368 C CA . SER A 1 171 ? 0.890 -9.581 19.962 1.00 97.31 171 SER A CA 1
ATOM 1369 C C . SER A 1 171 ? 2.061 -8.622 20.102 1.00 97.31 171 SER A C 1
ATOM 1371 O O . SER A 1 171 ? 1.842 -7.470 20.442 1.00 97.31 171 SER A O 1
ATOM 1373 N N . SER A 1 172 ? 3.294 -9.026 19.798 1.00 97.31 172 SER A N 1
ATOM 1374 C CA . SER A 1 172 ? 4.444 -8.110 19.882 1.00 97.31 172 SER A CA 1
ATOM 1375 C C . SER A 1 172 ? 4.328 -6.936 18.891 1.00 97.31 172 SER A C 1
ATOM 1377 O O . SER A 1 172 ? 3.648 -7.049 17.874 1.00 97.31 172 SER A O 1
ATOM 1379 N N . GLU A 1 173 ? 5.028 -5.816 19.129 1.00 96.81 173 GLU A N 1
ATOM 1380 C CA . GLU A 1 173 ? 5.104 -4.715 18.143 1.00 96.81 173 GLU A CA 1
ATOM 1381 C C . GLU A 1 173 ? 5.602 -5.210 16.778 1.00 96.81 173 GLU A C 1
ATOM 1383 O O . GLU A 1 173 ? 5.057 -4.837 15.745 1.00 96.81 173 GLU A O 1
ATOM 1388 N N . GLN A 1 174 ? 6.593 -6.104 16.772 1.00 97.06 174 GLN A N 1
ATOM 1389 C CA . GLN A 1 174 ? 7.109 -6.701 15.544 1.00 97.06 174 GLN A CA 1
ATOM 1390 C C . GLN A 1 174 ? 6.024 -7.484 14.794 1.00 97.06 174 GLN A C 1
ATOM 1392 O O . GLN A 1 174 ? 5.966 -7.424 13.572 1.00 97.06 174 GLN A O 1
ATOM 1397 N N . THR A 1 175 ? 5.157 -8.196 15.513 1.00 97.81 175 THR A N 1
ATOM 1398 C CA . THR A 1 175 ? 4.038 -8.939 14.924 1.00 97.81 175 THR A CA 1
ATOM 1399 C C . THR A 1 175 ? 2.974 -7.997 14.362 1.00 97.81 175 THR A C 1
ATOM 1401 O O . THR A 1 175 ? 2.503 -8.214 13.254 1.00 97.81 175 THR A O 1
ATOM 1404 N N . LEU A 1 176 ? 2.623 -6.936 15.092 1.00 98.38 176 LEU A N 1
ATOM 1405 C CA . LEU A 1 176 ? 1.606 -5.977 14.647 1.00 98.38 176 LEU A CA 1
ATOM 1406 C C . LEU A 1 176 ? 2.059 -5.163 13.434 1.00 98.38 176 LEU A C 1
ATOM 1408 O O . LEU A 1 176 ? 1.235 -4.825 12.589 1.00 98.38 176 LEU A O 1
ATOM 1412 N N . LEU A 1 177 ? 3.356 -4.853 13.352 1.00 98.06 177 LEU A N 1
ATOM 1413 C CA . LEU A 1 177 ? 3.896 -3.943 12.346 1.00 98.06 177 LEU A CA 1
ATOM 1414 C C . LEU A 1 177 ? 4.648 -4.629 11.208 1.00 98.06 177 LEU A C 1
ATOM 1416 O O . LEU A 1 177 ? 4.870 -3.984 10.205 1.00 98.06 177 LEU A O 1
ATOM 1420 N N . LYS A 1 178 ? 5.108 -5.879 11.336 1.00 97.44 178 LYS A N 1
ATOM 1421 C CA . LYS A 1 178 ? 5.924 -6.522 10.289 1.00 97.44 178 LYS A CA 1
ATOM 1422 C C . LYS A 1 178 ? 5.843 -8.052 10.328 1.00 97.44 178 LYS A C 1
ATOM 1424 O O . LYS A 1 178 ? 6.843 -8.750 10.517 1.00 97.44 178 LYS A O 1
ATOM 1429 N N . ASN A 1 179 ? 4.629 -8.576 10.197 1.00 97.06 179 ASN A N 1
ATOM 1430 C CA . ASN A 1 179 ? 4.339 -10.004 10.078 1.00 97.06 179 ASN A CA 1
ATOM 1431 C C . ASN A 1 179 ? 4.121 -10.394 8.609 1.00 97.06 179 ASN A C 1
ATOM 1433 O O . ASN A 1 179 ? 3.003 -10.664 8.181 1.00 97.06 179 ASN A O 1
ATOM 1437 N N . ASP A 1 180 ? 5.212 -10.432 7.842 1.00 95.62 180 ASP A N 1
ATOM 1438 C CA . ASP A 1 180 ? 5.216 -10.712 6.399 1.00 95.62 180 ASP A CA 1
ATOM 1439 C C . ASP A 1 180 ? 4.338 -11.915 5.967 1.00 95.62 180 ASP A C 1
ATOM 1441 O O . ASP A 1 180 ? 3.604 -11.791 4.985 1.00 95.62 180 ASP A O 1
ATOM 1445 N N . PRO A 1 181 ? 4.343 -13.081 6.651 1.00 95.06 181 PRO A N 1
ATOM 1446 C CA . PRO A 1 181 ? 3.546 -14.227 6.214 1.00 95.06 181 PRO A CA 1
ATOM 1447 C C . PRO A 1 181 ? 2.058 -14.144 6.585 1.00 95.06 181 PRO A C 1
ATOM 1449 O O . PRO A 1 181 ? 1.309 -15.043 6.214 1.00 95.06 181 PRO A O 1
ATOM 1452 N N . PHE A 1 182 ? 1.593 -13.131 7.325 1.00 97.31 182 PHE A N 1
ATOM 1453 C CA . PHE A 1 182 ? 0.237 -13.142 7.883 1.00 97.31 182 PHE A CA 1
ATOM 1454 C C . PHE A 1 182 ? -0.853 -13.233 6.807 1.00 97.31 182 PHE A C 1
ATOM 1456 O O . PHE A 1 182 ? -1.720 -14.105 6.867 1.00 97.31 182 PHE A O 1
ATOM 1463 N N . LEU A 1 183 ? -0.777 -12.393 5.773 1.00 95.69 183 LEU A N 1
ATOM 1464 C CA . LEU A 1 183 ? -1.782 -12.385 4.710 1.00 95.69 183 LEU A CA 1
ATOM 1465 C C . LEU A 1 183 ? -1.823 -13.719 3.942 1.00 95.69 183 LEU A C 1
ATOM 1467 O O . LEU A 1 183 ? -2.892 -14.216 3.587 1.00 95.69 183 LEU A O 1
ATOM 1471 N N . THR A 1 184 ? -0.661 -14.336 3.721 1.00 93.00 184 THR A N 1
ATOM 1472 C CA . THR A 1 184 ? -0.517 -15.530 2.874 1.00 93.00 184 THR A CA 1
ATOM 1473 C C . THR A 1 184 ? -0.689 -16.847 3.630 1.00 93.00 184 THR A C 1
ATOM 1475 O O . THR A 1 184 ? -1.151 -17.818 3.039 1.00 93.00 184 THR A O 1
ATOM 1478 N N . ALA A 1 185 ? -0.340 -16.888 4.916 1.00 93.56 185 ALA A N 1
ATOM 1479 C CA . ALA A 1 185 ? -0.295 -18.115 5.714 1.00 93.56 185 ALA A CA 1
ATOM 1480 C C . ALA A 1 185 ? -0.646 -17.921 7.203 1.00 93.56 185 ALA A C 1
ATOM 1482 O O . ALA A 1 185 ? -0.596 -18.878 7.971 1.00 93.56 185 ALA A O 1
ATOM 1483 N N . GLY A 1 186 ? -0.975 -16.702 7.638 1.00 94.19 186 GLY A N 1
ATOM 1484 C CA . GLY A 1 186 ? -1.343 -16.411 9.021 1.00 94.19 186 GLY A CA 1
ATOM 1485 C C . GLY A 1 186 ? -2.648 -17.076 9.450 1.00 94.19 186 GLY A C 1
ATOM 1486 O O . GLY A 1 186 ? -3.545 -17.312 8.637 1.00 94.19 186 GLY A O 1
ATOM 1487 N N . GLU A 1 187 ? -2.751 -17.338 10.751 1.00 95.31 187 GLU A N 1
ATOM 1488 C CA . GLU A 1 187 ? -3.955 -17.848 11.404 1.00 95.31 187 GLU A CA 1
ATOM 1489 C C . GLU A 1 187 ? -4.617 -16.737 12.223 1.00 95.31 187 GLU A C 1
ATOM 1491 O O . GLU A 1 187 ? -3.953 -16.025 12.980 1.00 95.31 187 GLU A O 1
ATOM 1496 N N . ASN A 1 188 ? -5.940 -16.643 12.126 1.00 97.69 188 ASN A N 1
ATOM 1497 C CA . ASN A 1 188 ? -6.760 -15.779 12.963 1.00 97.69 188 ASN A CA 1
ATOM 1498 C C . ASN A 1 188 ? -7.583 -16.643 13.926 1.00 97.69 188 ASN A C 1
ATOM 1500 O O . ASN A 1 188 ? -8.386 -17.465 13.491 1.00 97.69 188 ASN A O 1
ATOM 1504 N N . LYS A 1 189 ? -7.387 -16.453 15.235 1.00 97.44 189 LYS A N 1
ATOM 1505 C CA . LYS A 1 189 ? -8.113 -17.188 16.290 1.00 97.44 189 LYS A CA 1
ATOM 1506 C C . LYS A 1 189 ? -9.076 -16.312 17.083 1.00 97.44 189 LYS A C 1
ATOM 1508 O O . LYS A 1 189 ? -9.572 -16.730 18.114 1.00 97.44 189 LYS A O 1
ATOM 1513 N N . THR A 1 190 ? -9.334 -15.094 16.620 1.00 97.56 190 THR A N 1
ATOM 1514 C CA . THR A 1 190 ? -10.073 -14.095 17.404 1.00 97.56 190 THR A CA 1
ATOM 1515 C C . THR A 1 190 ? -11.589 -14.173 17.237 1.00 97.56 190 THR A C 1
ATOM 1517 O O . THR A 1 190 ? -12.307 -13.502 17.974 1.00 97.56 190 THR A O 1
ATOM 1520 N N . GLY A 1 191 ? -12.076 -14.919 16.236 1.00 95.69 191 GLY A N 1
ATOM 1521 C CA . GLY A 1 191 ? -13.488 -14.921 15.833 1.00 95.69 191 GLY A CA 1
ATOM 1522 C C . GLY A 1 191 ? -13.976 -13.590 15.239 1.00 95.69 191 GLY A C 1
ATOM 1523 O O . GLY A 1 191 ? -15.175 -13.410 15.053 1.00 95.69 191 GLY A O 1
ATOM 1524 N N . ARG A 1 192 ? -13.060 -12.655 14.961 1.00 96.81 192 ARG A N 1
ATOM 1525 C CA . ARG A 1 192 ? -13.317 -11.309 14.434 1.00 96.81 192 ARG A CA 1
ATOM 1526 C C . ARG A 1 192 ? -12.617 -11.116 13.097 1.00 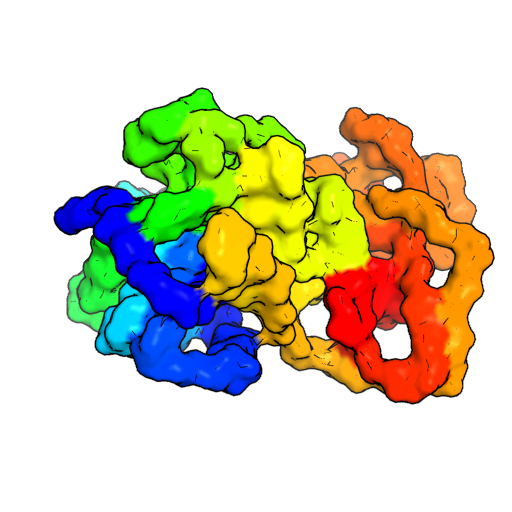96.81 192 ARG A C 1
ATOM 1528 O O . ARG A 1 192 ? -11.646 -11.810 12.802 1.00 96.81 192 ARG A O 1
ATOM 1535 N N . TRP A 1 193 ? -13.085 -10.162 12.298 1.00 98.12 193 TRP A N 1
ATOM 1536 C CA . TRP A 1 193 ? -12.414 -9.804 11.049 1.00 98.12 193 TRP A CA 1
ATOM 1537 C C . TRP A 1 193 ? -11.101 -9.087 11.338 1.00 98.12 193 TRP A C 1
ATOM 1539 O O . TRP A 1 193 ? -11.085 -8.142 12.120 1.00 98.12 193 TRP A O 1
ATOM 1549 N N . VAL A 1 194 ? -10.012 -9.506 10.694 1.00 98.75 194 VAL A N 1
ATOM 1550 C CA . VAL A 1 194 ? -8.697 -8.864 10.822 1.00 98.75 194 VAL A CA 1
ATOM 1551 C C . VAL A 1 194 ? -8.335 -8.189 9.505 1.00 98.75 194 VAL A C 1
ATOM 1553 O O . VAL A 1 194 ? -8.151 -8.858 8.491 1.00 98.75 194 VAL A O 1
ATOM 1556 N N . ILE A 1 195 ? -8.225 -6.865 9.525 1.00 98.88 195 ILE A N 1
ATOM 1557 C CA . ILE A 1 195 ? -7.898 -6.030 8.373 1.00 98.88 195 ILE A CA 1
ATOM 1558 C C . ILE A 1 195 ? -6.434 -5.598 8.486 1.00 98.88 195 ILE A C 1
ATOM 1560 O O . ILE A 1 195 ? -6.028 -5.049 9.515 1.00 98.88 195 ILE A O 1
ATOM 1564 N N . VAL A 1 196 ? -5.653 -5.848 7.433 1.00 98.88 196 VAL A N 1
ATOM 1565 C CA . VAL A 1 196 ? -4.205 -5.601 7.380 1.00 98.88 196 VAL A CA 1
ATOM 1566 C C . VAL A 1 196 ? -3.770 -4.912 6.090 1.00 98.88 196 VAL A C 1
ATOM 1568 O O . VAL A 1 196 ? -4.380 -5.092 5.039 1.00 98.88 196 VAL A O 1
ATOM 1571 N N . GLY A 1 197 ? -2.699 -4.133 6.184 1.00 98.56 197 GLY A N 1
ATOM 1572 C CA . GLY A 1 197 ? -1.905 -3.626 5.067 1.00 98.56 197 GLY A CA 1
ATOM 1573 C C . GLY A 1 197 ? -0.607 -4.428 4.914 1.00 98.56 197 GLY A C 1
ATOM 1574 O O . GLY A 1 197 ? -0.649 -5.664 4.975 1.00 98.56 197 GLY A O 1
ATOM 1575 N N . HIS A 1 198 ? 0.526 -3.724 4.791 1.00 97.94 198 HIS A N 1
ATOM 1576 C CA . HIS A 1 198 ? 1.925 -4.200 4.831 1.00 97.94 198 HIS A CA 1
ATOM 1577 C C . HIS A 1 198 ? 2.368 -5.130 3.699 1.00 97.94 198 HIS A C 1
ATOM 1579 O O . HIS A 1 198 ? 3.407 -4.937 3.067 1.00 97.94 198 HIS A O 1
ATOM 1585 N N . MET A 1 199 ? 1.643 -6.233 3.515 1.00 96.62 199 MET A N 1
ATOM 1586 C CA . MET A 1 199 ? 1.920 -7.202 2.470 1.00 96.62 199 MET A CA 1
ATOM 1587 C C . MET A 1 199 ? 1.000 -6.906 1.288 1.00 96.62 199 MET A C 1
ATOM 1589 O O . MET A 1 199 ? -0.209 -7.130 1.420 1.00 96.62 199 MET A O 1
ATOM 1593 N N . PRO A 1 200 ? 1.543 -6.526 0.112 1.00 96.94 200 PRO A N 1
ATOM 1594 C CA . PRO A 1 200 ? 0.713 -6.247 -1.045 1.00 96.94 200 PRO A CA 1
ATOM 1595 C C . PRO A 1 200 ? -0.174 -7.442 -1.362 1.00 96.94 200 PRO A C 1
ATOM 1597 O O . PRO A 1 200 ? 0.321 -8.572 -1.494 1.00 96.94 200 PRO A O 1
ATOM 1600 N N . VAL A 1 201 ? -1.471 -7.193 -1.533 1.00 96.44 201 VAL A N 1
ATOM 1601 C CA . VAL A 1 201 ? -2.483 -8.230 -1.788 1.00 96.44 201 VAL A CA 1
ATOM 1602 C C . VAL A 1 201 ? -2.152 -9.071 -3.012 1.00 96.44 201 VAL A C 1
ATOM 1604 O O . VAL A 1 201 ? -2.503 -10.248 -3.059 1.00 96.44 201 VAL A O 1
ATOM 1607 N N . TRP A 1 202 ? -1.386 -8.531 -3.962 1.00 94.50 202 TRP A N 1
ATOM 1608 C CA . TRP A 1 202 ? -0.846 -9.268 -5.103 1.00 94.50 202 TRP A CA 1
ATOM 1609 C C . TRP A 1 202 ? -0.141 -10.574 -4.716 1.00 94.50 202 TRP A C 1
ATOM 1611 O O . TRP A 1 202 ? -0.202 -11.543 -5.467 1.00 94.50 202 TRP A O 1
ATOM 1621 N N . ASN A 1 203 ? 0.505 -10.638 -3.549 1.00 92.38 203 ASN A N 1
ATOM 1622 C CA . ASN A 1 203 ? 1.219 -11.834 -3.094 1.00 92.38 203 ASN A CA 1
ATOM 1623 C C . ASN A 1 203 ? 0.282 -12.917 -2.527 1.00 92.38 203 ASN A C 1
ATOM 1625 O O . ASN A 1 203 ? 0.697 -14.059 -2.334 1.00 92.38 203 ASN A O 1
ATOM 1629 N N . ALA A 1 204 ? -0.984 -12.590 -2.261 1.00 91.25 204 ALA A N 1
ATOM 1630 C CA . ALA A 1 204 ? -1.983 -13.556 -1.832 1.00 91.25 204 ALA A CA 1
ATOM 1631 C C . ALA A 1 204 ? -2.506 -14.380 -3.020 1.00 91.25 204 ALA A C 1
ATOM 1633 O O . ALA A 1 204 ? -2.781 -13.857 -4.101 1.00 91.25 204 ALA A O 1
ATOM 1634 N N . ALA A 1 205 ? -2.695 -15.686 -2.827 1.00 87.12 205 ALA A N 1
ATOM 1635 C CA . ALA A 1 205 ? -3.287 -16.537 -3.862 1.00 87.12 205 ALA A CA 1
ATOM 1636 C C . ALA A 1 205 ? -4.759 -16.164 -4.137 1.00 87.12 205 ALA A C 1
ATOM 1638 O O . ALA A 1 205 ? -5.198 -16.164 -5.285 1.00 87.12 205 ALA A O 1
ATOM 1639 N N . PHE A 1 206 ? -5.500 -15.783 -3.091 1.00 89.56 206 PHE A N 1
ATOM 1640 C CA . PHE A 1 206 ? -6.924 -15.439 -3.160 1.00 89.56 206 PHE A CA 1
ATOM 1641 C C . PHE A 1 206 ? -7.211 -14.041 -3.738 1.00 89.56 206 PHE A C 1
ATOM 1643 O O . PHE A 1 206 ? -8.364 -13.748 -4.035 1.00 89.56 206 PHE A O 1
ATOM 1650 N N . SER A 1 207 ? -6.191 -13.203 -3.977 1.00 90.69 207 SER A N 1
ATOM 1651 C CA . SER A 1 207 ? -6.352 -11.937 -4.721 1.00 90.69 207 SER A CA 1
ATOM 1652 C C . SER A 1 207 ? -6.413 -12.122 -6.239 1.00 90.69 207 SER A C 1
ATOM 1654 O O . SER A 1 207 ? -6.631 -11.159 -6.973 1.00 90.69 207 SER A O 1
ATOM 1656 N N . GLN A 1 208 ? -6.231 -13.358 -6.726 1.00 89.56 208 GLN A N 1
ATOM 1657 C CA . GLN A 1 208 ? -6.323 -13.690 -8.148 1.00 89.56 208 GLN A CA 1
ATOM 1658 C C . GLN A 1 208 ? -5.338 -12.847 -8.978 1.00 89.56 208 GLN A C 1
ATOM 1660 O O . GLN A 1 208 ? -4.136 -12.890 -8.720 1.00 89.56 208 GLN A O 1
ATOM 1665 N N . ASN A 1 209 ? -5.808 -12.074 -9.952 1.00 91.38 209 ASN A N 1
ATOM 1666 C CA . ASN A 1 209 ? -5.014 -11.156 -10.769 1.00 91.38 209 ASN A CA 1
ATOM 1667 C C . ASN A 1 209 ? -5.339 -9.682 -10.486 1.00 91.38 209 ASN A C 1
ATOM 1669 O O . ASN A 1 209 ? -5.327 -8.871 -11.406 1.00 91.38 209 ASN A O 1
ATOM 1673 N N . SER A 1 210 ? -5.649 -9.327 -9.240 1.00 93.62 210 SER A N 1
ATOM 1674 C CA . SER A 1 210 ? -6.025 -7.964 -8.862 1.00 93.62 210 SER A CA 1
ATOM 1675 C C . SER A 1 210 ? -5.192 -7.427 -7.693 1.00 93.62 210 SER A C 1
ATOM 1677 O O . SER A 1 210 ? -4.670 -8.188 -6.877 1.00 93.62 210 SER A O 1
ATOM 1679 N N . ASN A 1 211 ? -5.089 -6.096 -7.628 1.00 95.50 211 ASN A N 1
ATOM 1680 C CA . ASN A 1 211 ? -4.567 -5.351 -6.479 1.00 95.50 211 ASN A CA 1
ATOM 1681 C C . ASN A 1 211 ? -5.685 -4.787 -5.582 1.00 95.50 211 ASN A C 1
ATOM 1683 O O . ASN A 1 211 ? -5.402 -3.994 -4.687 1.00 95.50 211 ASN A O 1
ATOM 1687 N N . ASN A 1 212 ? -6.943 -5.168 -5.813 1.00 97.06 212 ASN A N 1
ATOM 1688 C CA . ASN A 1 212 ? -8.070 -4.797 -4.958 1.00 97.06 212 ASN A CA 1
ATOM 1689 C C . ASN A 1 212 ? -7.942 -5.426 -3.561 1.00 97.06 212 ASN A C 1
ATOM 1691 O O . ASN A 1 212 ? -7.280 -6.460 -3.422 1.00 97.06 212 ASN A O 1
ATOM 1695 N N . PRO A 1 213 ? -8.636 -4.879 -2.543 1.00 97.88 213 PRO A N 1
ATOM 1696 C CA . PRO A 1 213 ? -8.762 -5.531 -1.247 1.00 97.88 213 PRO A CA 1
ATOM 1697 C C . PRO A 1 213 ? -9.133 -7.011 -1.376 1.00 97.88 213 PRO A C 1
ATOM 1699 O O . PRO A 1 213 ? -10.111 -7.372 -2.031 1.00 97.88 213 PRO A O 1
ATOM 1702 N N . ALA A 1 214 ? -8.326 -7.869 -0.760 1.00 96.81 214 ALA A N 1
ATOM 1703 C CA . ALA A 1 214 ? -8.442 -9.313 -0.875 1.00 96.81 214 ALA A CA 1
ATOM 1704 C C . ALA A 1 214 ? -9.060 -9.877 0.405 1.00 96.81 214 ALA A C 1
ATOM 1706 O O . ALA A 1 214 ? -8.507 -9.694 1.489 1.00 96.81 214 ALA A O 1
ATOM 1707 N N . ILE A 1 215 ? -10.197 -10.561 0.272 1.00 97.00 215 ILE A N 1
ATOM 1708 C CA . ILE A 1 215 ? -11.020 -11.031 1.392 1.00 97.00 215 ILE A CA 1
ATOM 1709 C C . ILE A 1 215 ? -10.933 -12.555 1.475 1.00 97.00 215 ILE A C 1
ATOM 1711 O O . ILE A 1 215 ? -11.323 -13.263 0.548 1.00 97.00 215 ILE A O 1
ATOM 1715 N N . ASP A 1 216 ? -10.447 -13.055 2.605 1.00 97.00 216 ASP A N 1
ATOM 1716 C CA . ASP A 1 216 ? -10.425 -14.471 2.953 1.00 97.00 216 ASP A CA 1
ATOM 1717 C C . ASP A 1 216 ? -11.510 -14.734 4.004 1.00 97.00 216 ASP A C 1
ATOM 1719 O O . ASP A 1 216 ? -11.337 -14.439 5.189 1.00 97.00 216 ASP A O 1
ATOM 1723 N N . HIS A 1 217 ? -12.659 -15.247 3.556 1.00 95.50 217 HIS A N 1
ATOM 1724 C CA . HIS A 1 217 ? -13.803 -15.524 4.427 1.00 95.50 217 HIS A CA 1
ATOM 1725 C C . HIS A 1 217 ? -13.551 -16.678 5.400 1.00 95.50 217 HIS A C 1
ATOM 1727 O O . HIS A 1 217 ? -14.077 -16.643 6.511 1.00 95.50 217 HIS A O 1
ATOM 1733 N N . ASP A 1 218 ? -12.738 -17.662 5.014 1.00 95.62 218 ASP A N 1
ATOM 1734 C CA . ASP A 1 218 ? -12.471 -18.840 5.842 1.00 95.62 218 ASP A CA 1
ATOM 1735 C C . ASP A 1 218 ? -11.595 -18.469 7.044 1.00 95.62 218 ASP A C 1
ATOM 1737 O O . ASP A 1 218 ? -11.828 -18.936 8.159 1.00 95.62 218 ASP A O 1
ATOM 1741 N N . ARG A 1 219 ? -10.606 -17.588 6.834 1.00 96.44 219 ARG A N 1
ATOM 1742 C CA . ARG A 1 219 ? -9.743 -17.064 7.907 1.00 96.44 219 ARG A CA 1
ATOM 1743 C C . ARG A 1 219 ? -10.250 -15.760 8.527 1.00 96.44 219 ARG A C 1
ATOM 1745 O O . ARG A 1 219 ? -9.686 -15.308 9.521 1.00 96.44 219 ARG A O 1
ATOM 1752 N N . MET A 1 220 ? -11.287 -15.144 7.963 1.00 97.50 220 MET A N 1
ATOM 1753 C CA . MET A 1 220 ? -11.762 -13.804 8.329 1.00 97.50 220 MET A CA 1
ATOM 1754 C C . MET A 1 220 ? -10.634 -12.753 8.299 1.00 97.50 220 MET A C 1
ATOM 1756 O O . MET A 1 220 ? -10.460 -11.979 9.242 1.00 97.50 220 MET A O 1
ATOM 1760 N N . ILE A 1 221 ? -9.830 -12.752 7.231 1.00 98.31 221 ILE A N 1
ATOM 1761 C CA . ILE A 1 221 ? -8.710 -11.816 7.026 1.00 98.31 221 ILE A CA 1
ATOM 1762 C C . ILE A 1 221 ? -8.974 -10.986 5.770 1.00 98.31 221 ILE A C 1
ATOM 1764 O O . ILE A 1 221 ? -9.383 -11.527 4.745 1.00 98.31 221 ILE A O 1
ATOM 1768 N N . ILE A 1 222 ? -8.706 -9.681 5.830 1.00 98.62 222 ILE A N 1
ATOM 1769 C CA . ILE A 1 222 ? -8.770 -8.784 4.673 1.00 98.62 222 ILE A CA 1
ATOM 1770 C C . ILE A 1 222 ? -7.432 -8.066 4.519 1.00 98.62 222 ILE A C 1
ATOM 1772 O O . ILE A 1 222 ? -7.012 -7.341 5.417 1.00 98.62 222 ILE A O 1
ATOM 1776 N N . GLY A 1 223 ? -6.772 -8.253 3.379 1.00 98.56 223 GLY A N 1
ATOM 1777 C CA . GLY A 1 223 ? -5.623 -7.438 2.985 1.00 98.56 223 GLY A CA 1
ATOM 1778 C C . GLY A 1 223 ? -6.086 -6.235 2.172 1.00 98.56 223 GLY A C 1
ATOM 1779 O O . GLY A 1 223 ? -6.905 -6.407 1.271 1.00 98.56 223 GLY A O 1
ATOM 1780 N N . ILE A 1 224 ? -5.578 -5.039 2.466 1.00 98.69 224 ILE A N 1
ATOM 1781 C CA . ILE A 1 224 ? -5.967 -3.801 1.769 1.00 98.69 224 ILE A CA 1
ATOM 1782 C C . ILE A 1 224 ? -4.799 -3.083 1.075 1.00 98.69 224 ILE A C 1
ATOM 1784 O O . ILE A 1 224 ? -5.046 -2.178 0.284 1.00 98.69 224 ILE A O 1
ATOM 1788 N N . ASP A 1 225 ? -3.554 -3.522 1.270 1.00 98.56 225 ASP A N 1
ATOM 1789 C CA . ASP A 1 225 ? -2.385 -2.948 0.592 1.00 98.56 225 ASP A CA 1
ATOM 1790 C C . ASP A 1 225 ? -2.380 -3.276 -0.917 1.00 98.56 225 ASP A C 1
ATOM 1792 O O . ASP A 1 225 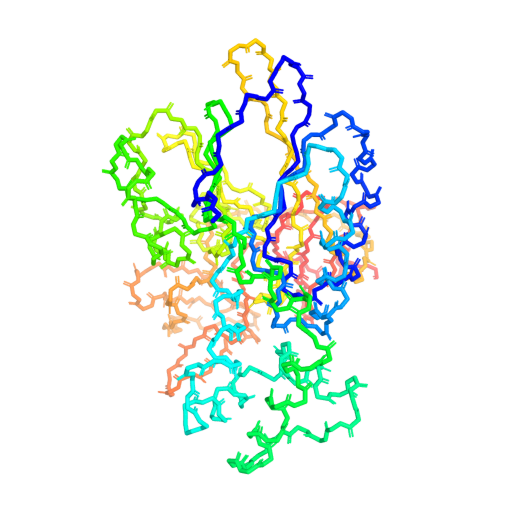? -2.158 -4.416 -1.334 1.00 98.56 225 ASP A O 1
ATOM 1796 N N . GLY A 1 226 ? -2.605 -2.257 -1.753 1.00 97.44 226 GLY A N 1
ATOM 1797 C CA . GLY A 1 226 ? -2.586 -2.354 -3.219 1.00 97.44 226 GLY A CA 1
ATOM 1798 C C . GLY A 1 226 ? -1.184 -2.312 -3.844 1.00 97.44 226 GLY A C 1
ATOM 1799 O O . GLY A 1 226 ? -1.052 -2.247 -5.071 1.00 97.44 226 GLY A O 1
ATOM 1800 N N . GLY A 1 227 ? -0.134 -2.351 -3.019 1.00 95.69 227 GLY A N 1
ATOM 1801 C CA . GLY A 1 227 ? 1.275 -2.380 -3.400 1.00 95.69 227 GLY A CA 1
ATOM 1802 C C . GLY A 1 227 ? 1.846 -1.026 -3.797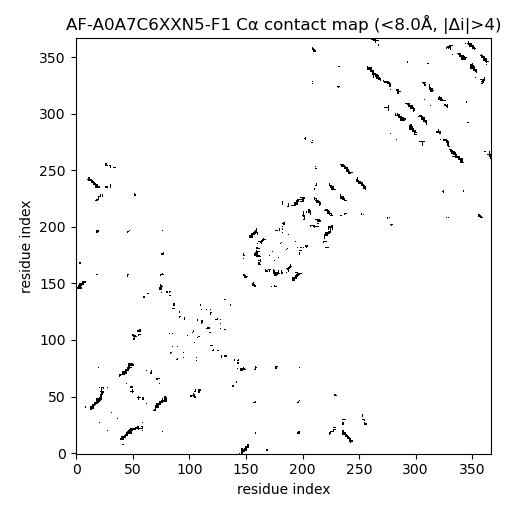 1.00 95.69 227 GLY A C 1
ATOM 1803 O O . GLY A 1 227 ? 2.786 -0.990 -4.597 1.00 95.69 227 GLY A O 1
ATOM 1804 N N . ASN A 1 228 ? 1.257 0.074 -3.322 1.00 93.62 228 ASN A N 1
ATOM 1805 C CA . ASN A 1 228 ? 1.576 1.429 -3.769 1.00 93.62 228 ASN A CA 1
ATOM 1806 C C . ASN A 1 228 ? 3.078 1.727 -3.667 1.00 93.62 228 ASN A C 1
ATOM 1808 O O . ASN A 1 228 ? 3.698 1.451 -2.647 1.00 93.62 228 ASN A O 1
ATOM 1812 N N . GLN A 1 229 ? 3.694 2.234 -4.740 1.00 89.06 229 GLN A N 1
ATOM 1813 C CA . GLN A 1 229 ? 5.141 2.535 -4.800 1.00 89.06 229 GLN A CA 1
ATOM 1814 C C . GLN A 1 229 ? 6.087 1.333 -4.531 1.00 89.06 229 GLN A C 1
ATOM 1816 O O . GLN A 1 229 ? 7.306 1.492 -4.454 1.00 89.06 229 GLN A O 1
ATOM 1821 N N . VAL A 1 230 ? 5.539 0.117 -4.418 1.00 88.12 230 VAL A N 1
ATOM 1822 C CA . VAL A 1 230 ? 6.261 -1.159 -4.269 1.00 88.12 230 VAL A CA 1
ATOM 1823 C C . VAL A 1 230 ? 6.121 -2.013 -5.534 1.00 88.12 230 VAL A C 1
ATOM 1825 O O . VAL A 1 230 ? 7.041 -2.750 -5.894 1.00 88.12 230 VAL A O 1
ATOM 1828 N N . LYS A 1 231 ? 4.976 -1.913 -6.218 1.00 86.62 231 LYS A N 1
ATOM 1829 C CA . LYS A 1 231 ? 4.669 -2.579 -7.490 1.00 86.62 231 LYS A CA 1
ATOM 1830 C C . LYS A 1 231 ? 4.430 -1.545 -8.592 1.00 86.62 231 LYS A C 1
ATOM 1832 O O . LYS A 1 231 ? 3.744 -0.547 -8.372 1.00 86.62 231 LYS A O 1
ATOM 1837 N N . ASP A 1 232 ? 4.900 -1.840 -9.802 1.00 82.94 232 ASP A N 1
ATOM 1838 C CA . ASP A 1 232 ? 4.785 -0.938 -10.964 1.00 82.94 232 ASP A CA 1
ATOM 1839 C C . ASP A 1 232 ? 3.320 -0.657 -11.362 1.00 82.94 232 ASP A C 1
ATOM 1841 O O . ASP A 1 232 ? 2.971 0.440 -11.798 1.00 82.94 232 ASP A O 1
ATOM 1845 N N . PHE A 1 233 ? 2.433 -1.636 -11.156 1.00 86.56 233 PHE A N 1
ATOM 1846 C CA . PHE A 1 233 ? 0.991 -1.548 -11.438 1.00 86.56 233 PHE A CA 1
ATOM 1847 C C . PHE A 1 233 ? 0.120 -1.425 -10.177 1.00 86.56 233 PHE A C 1
ATOM 1849 O O . PHE A 1 233 ? -1.055 -1.811 -10.153 1.00 86.56 233 PHE A O 1
ATOM 1856 N N . SER A 1 234 ? 0.705 -0.904 -9.105 1.00 91.25 234 SER A N 1
ATOM 1857 C CA . SER A 1 234 ? 0.039 -0.689 -7.825 1.00 91.25 234 SER A CA 1
ATOM 1858 C C . SER A 1 234 ? -1.200 0.211 -7.881 1.00 91.25 234 SER A C 1
ATOM 1860 O O . SER A 1 234 ? -1.555 0.768 -8.918 1.00 91.25 234 SER A O 1
ATOM 1862 N N . GLN A 1 235 ? -1.919 0.298 -6.774 1.00 95.75 235 GLN A N 1
ATOM 1863 C CA . GLN A 1 235 ? -3.011 1.247 -6.577 1.00 95.75 235 GLN A CA 1
ATOM 1864 C C . GLN A 1 235 ? -3.113 1.574 -5.093 1.00 95.75 235 GLN A C 1
ATOM 1866 O O . GLN A 1 235 ? -2.686 0.772 -4.259 1.00 95.75 235 GLN A O 1
ATOM 1871 N N . LEU A 1 236 ? -3.713 2.712 -4.762 1.00 98.00 236 LEU A N 1
ATOM 1872 C CA . LEU A 1 236 ? -4.092 3.003 -3.387 1.00 98.00 236 LEU A CA 1
ATOM 1873 C C . LEU A 1 236 ? -5.547 2.592 -3.173 1.00 98.00 236 LEU A C 1
ATOM 1875 O O . LEU A 1 236 ? -6.437 3.101 -3.851 1.00 98.00 236 LEU A O 1
ATOM 1879 N N . ASN A 1 237 ? -5.789 1.669 -2.246 1.00 98.38 237 ASN A N 1
ATOM 1880 C CA . ASN A 1 237 ? -7.123 1.144 -1.968 1.00 98.38 237 ASN A CA 1
ATOM 1881 C C . ASN A 1 237 ? -7.791 1.855 -0.792 1.00 98.38 237 ASN A C 1
ATOM 1883 O O . ASN A 1 237 ? -7.141 2.208 0.190 1.00 98.38 237 ASN A O 1
ATOM 1887 N N . ALA A 1 238 ? -9.118 1.932 -0.847 1.00 98.56 238 ALA A N 1
ATOM 1888 C CA . ALA A 1 238 ? -9.969 2.132 0.315 1.00 98.56 238 ALA A CA 1
ATOM 1889 C C . ALA A 1 238 ? -10.944 0.959 0.438 1.00 98.56 238 ALA A C 1
ATOM 1891 O O . ALA A 1 238 ? -11.747 0.724 -0.465 1.00 98.56 238 ALA A O 1
ATOM 1892 N N . LEU A 1 239 ? -10.902 0.249 1.564 1.00 98.75 239 LEU A N 1
ATOM 1893 C CA . LEU A 1 239 ? -11.936 -0.708 1.948 1.00 98.75 239 LEU A CA 1
ATOM 1894 C C . LEU A 1 239 ? -13.083 0.051 2.616 1.00 98.75 239 LEU A C 1
ATOM 1896 O O . LEU A 1 239 ? -12.863 0.794 3.570 1.00 98.75 239 LEU A O 1
ATOM 1900 N N . VAL A 1 240 ? -14.301 -0.162 2.138 1.00 98.50 240 VAL A N 1
ATOM 1901 C CA . VAL A 1 240 ? -15.532 0.370 2.719 1.00 98.50 240 VAL A CA 1
ATOM 1902 C C . VAL A 1 240 ? -16.278 -0.784 3.380 1.00 98.50 240 VAL A C 1
ATOM 1904 O O . VAL A 1 240 ? -16.534 -1.811 2.752 1.00 98.50 240 VAL A O 1
ATOM 1907 N N . ILE A 1 241 ? -16.606 -0.614 4.655 1.00 97.75 241 ILE A N 1
ATOM 1908 C CA . ILE A 1 241 ? -17.278 -1.611 5.481 1.00 97.75 241 ILE A CA 1
ATOM 1909 C C . ILE A 1 241 ? -18.583 -1.011 5.988 1.00 97.75 241 ILE A C 1
ATOM 1911 O O . ILE A 1 241 ? -18.588 0.044 6.627 1.00 97.75 241 ILE A O 1
ATOM 1915 N N . GLU A 1 242 ? -19.680 -1.709 5.737 1.00 94.81 242 GLU A N 1
ATOM 1916 C CA . GLU A 1 242 ? -21.003 -1.356 6.244 1.00 94.81 242 GLU A CA 1
ATOM 1917 C C . GLU A 1 242 ? -21.564 -2.539 7.033 1.00 94.81 242 GLU A C 1
ATOM 1919 O O . GLU A 1 242 ? -21.422 -3.694 6.632 1.00 94.81 242 GLU A O 1
ATOM 1924 N N . LYS A 1 243 ? -22.172 -2.272 8.193 1.00 88.56 243 LYS A N 1
ATOM 1925 C CA . LYS A 1 243 ? -22.796 -3.314 9.017 1.00 88.56 243 LYS A CA 1
ATOM 1926 C C . LYS A 1 243 ? -24.296 -3.359 8.724 1.00 88.56 243 LYS A C 1
ATOM 1928 O O . LYS A 1 243 ? -24.995 -2.379 8.964 1.00 88.56 243 LYS A O 1
ATOM 1933 N N . GLN A 1 244 ? -24.791 -4.498 8.240 1.00 83.38 244 GLN A N 1
ATOM 1934 C CA . GLN A 1 244 ? -26.215 -4.785 8.053 1.00 83.38 244 GLN A CA 1
ATOM 1935 C C . GLN A 1 244 ? -26.662 -5.858 9.054 1.00 83.38 244 GLN A C 1
ATOM 1937 O O . GLN A 1 244 ? -26.486 -7.063 8.842 1.00 83.38 244 GLN A O 1
ATOM 1942 N N . GLY A 1 245 ? -27.240 -5.424 10.178 1.00 82.50 245 GLY A N 1
ATOM 1943 C CA . GLY A 1 245 ? -27.559 -6.320 11.292 1.00 82.50 245 GLY A CA 1
ATOM 1944 C C . GLY A 1 245 ? -26.286 -6.942 11.872 1.00 82.50 245 GLY A C 1
ATOM 1945 O O . GLY A 1 245 ? -25.392 -6.222 12.297 1.00 82.50 245 GLY A O 1
ATOM 1946 N N . GLU A 1 246 ? -26.179 -8.271 11.856 1.00 82.00 246 GLU A N 1
ATOM 1947 C CA . GLU A 1 246 ? -24.989 -9.003 12.334 1.00 82.00 246 GLU A CA 1
ATOM 1948 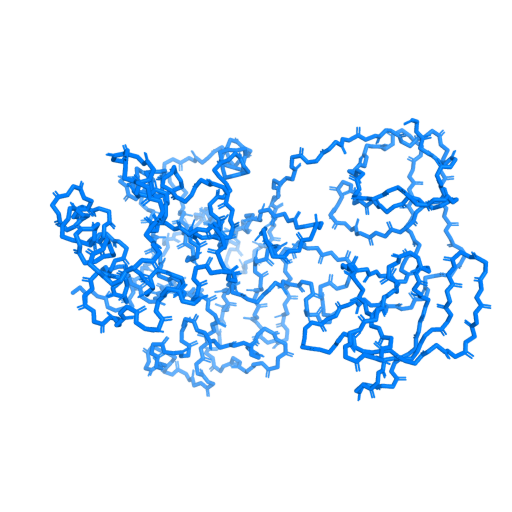C C . GLU A 1 246 ? -23.922 -9.233 11.249 1.00 82.00 246 GLU A C 1
ATOM 1950 O O . GLU A 1 246 ? -22.890 -9.848 11.513 1.00 82.00 246 GLU A O 1
ATOM 1955 N N . LYS A 1 247 ? -24.160 -8.794 10.007 1.00 87.56 247 LYS A N 1
ATOM 1956 C CA . LYS A 1 247 ? -23.256 -9.043 8.876 1.00 87.56 247 LYS A CA 1
ATOM 1957 C C . LYS A 1 247 ? -22.510 -7.781 8.467 1.00 87.56 247 LYS A C 1
ATOM 1959 O O . LYS A 1 247 ? -23.041 -6.681 8.579 1.00 87.56 247 LY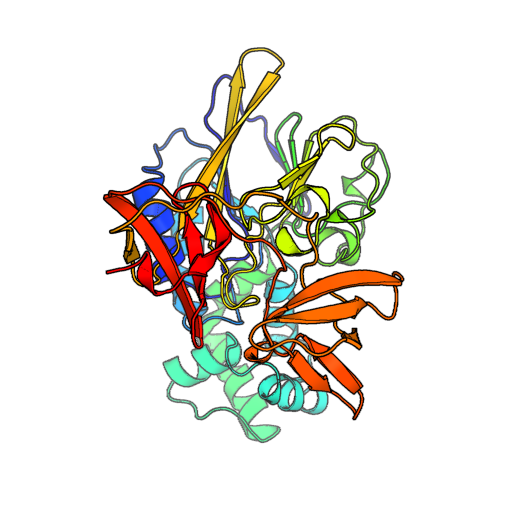S A O 1
ATOM 1964 N N . PHE A 1 248 ? -21.299 -7.970 7.955 1.00 92.94 248 PHE A N 1
ATOM 1965 C CA . PHE A 1 248 ? -20.526 -6.920 7.304 1.00 92.94 248 PHE A CA 1
ATOM 1966 C C . PHE A 1 248 ? -20.590 -7.095 5.793 1.00 92.94 248 PHE A C 1
ATOM 1968 O O . PHE A 1 248 ? -20.342 -8.194 5.291 1.00 92.94 248 PHE A O 1
ATOM 1975 N N . ASP A 1 249 ? -20.874 -6.003 5.098 1.00 95.00 249 ASP A N 1
ATOM 1976 C CA . ASP A 1 249 ? -20.689 -5.881 3.664 1.00 95.00 249 ASP A CA 1
ATOM 1977 C C . ASP A 1 249 ? -19.380 -5.148 3.395 1.00 95.00 249 ASP A C 1
ATOM 1979 O O . ASP A 1 249 ? -19.083 -4.113 4.000 1.00 95.00 249 ASP A O 1
ATOM 1983 N N . PHE A 1 250 ? -18.596 -5.706 2.478 1.00 96.81 250 PHE A N 1
ATOM 1984 C CA . PHE A 1 250 ? -17.304 -5.174 2.079 1.00 96.81 250 PHE A CA 1
ATOM 1985 C C . PHE A 1 250 ? -17.381 -4.713 0.630 1.00 96.81 250 PHE A C 1
ATOM 1987 O O . PHE A 1 250 ? -17.664 -5.499 -0.274 1.00 96.81 250 PHE A O 1
ATOM 1994 N N . SER A 1 251 ? -17.100 -3.438 0.410 1.00 97.06 251 SER A N 1
ATOM 1995 C CA . SER A 1 251 ? -16.891 -2.858 -0.914 1.00 97.06 251 SER A CA 1
ATOM 1996 C C . SER A 1 251 ? -15.588 -2.069 -0.916 1.00 97.06 251 SER A C 1
ATOM 1998 O O . SER A 1 251 ? -14.915 -1.964 0.110 1.00 97.06 251 SER A O 1
ATOM 2000 N N . TYR A 1 252 ? -15.164 -1.563 -2.067 1.00 97.06 252 TYR A N 1
ATOM 2001 C CA . TYR A 1 252 ? -13.899 -0.848 -2.152 1.00 97.06 252 TYR A CA 1
ATOM 2002 C C . TYR A 1 252 ? -13.855 0.123 -3.322 1.00 97.06 252 TYR A C 1
ATOM 2004 O O . TYR A 1 252 ? -14.582 -0.010 -4.305 1.00 97.06 252 TYR A O 1
ATOM 2012 N N . LEU A 1 253 ? -12.955 1.089 -3.191 1.00 96.25 253 LEU A N 1
ATOM 2013 C CA . LEU A 1 253 ? -12.539 2.018 -4.233 1.00 96.25 253 LEU A CA 1
ATOM 2014 C C . LEU A 1 253 ? -11.018 1.951 -4.342 1.00 96.25 253 LEU A C 1
ATOM 2016 O O . LEU A 1 253 ? -10.339 1.550 -3.393 1.00 96.25 253 LEU A O 1
ATOM 2020 N N . PHE A 1 254 ? -10.473 2.383 -5.472 1.00 96.31 254 PHE A N 1
ATOM 2021 C CA . PHE A 1 254 ? -9.034 2.545 -5.608 1.00 96.31 254 PHE A CA 1
ATOM 2022 C C . PHE A 1 254 ? -8.682 3.770 -6.445 1.00 96.31 254 PHE A C 1
ATOM 2024 O O . PHE A 1 254 ? -9.395 4.120 -7.385 1.00 96.31 254 PHE A O 1
ATOM 2031 N N . ALA A 1 255 ? -7.561 4.401 -6.106 1.00 95.81 255 ALA A N 1
ATOM 2032 C CA . ALA A 1 255 ? -6.934 5.443 -6.899 1.00 95.81 255 ALA A CA 1
ATOM 2033 C C . ALA A 1 255 ? -5.730 4.874 -7.650 1.00 95.81 255 ALA A C 1
ATOM 2035 O O . ALA A 1 255 ? -4.868 4.201 -7.081 1.00 95.81 255 ALA A O 1
ATOM 2036 N N . ASP A 1 256 ? -5.698 5.157 -8.946 1.00 94.75 256 ASP A N 1
ATOM 2037 C CA . ASP A 1 256 ? -4.616 4.807 -9.852 1.00 94.75 256 ASP A CA 1
ATOM 2038 C C . ASP A 1 256 ? -4.566 5.871 -10.951 1.00 94.75 256 ASP A C 1
ATOM 2040 O O . ASP A 1 256 ? -5.490 5.986 -11.763 1.00 94.75 256 ASP A O 1
ATOM 2044 N N . LEU A 1 257 ? -3.522 6.700 -10.915 1.00 92.81 257 LEU A N 1
ATOM 2045 C CA . LEU A 1 257 ? -3.405 7.904 -11.741 1.00 92.81 257 LEU A CA 1
ATOM 2046 C C . LEU A 1 257 ? -2.714 7.645 -13.087 1.00 92.81 257 LEU A C 1
ATOM 2048 O O . LEU A 1 257 ? -2.379 8.588 -13.807 1.00 92.81 257 LEU A O 1
ATOM 2052 N N . ARG A 1 258 ? -2.498 6.375 -13.458 1.00 91.56 258 ARG A N 1
ATOM 2053 C CA . ARG A 1 258 ? -1.906 6.041 -14.757 1.00 91.56 258 ARG A CA 1
ATOM 2054 C C . ARG A 1 258 ? -2.810 6.444 -15.931 1.00 91.56 258 ARG A C 1
ATOM 2056 O O . ARG A 1 258 ? -4.028 6.575 -15.783 1.00 91.56 258 ARG A O 1
ATOM 2063 N N . PRO A 1 259 ? -2.229 6.607 -17.134 1.00 91.94 259 PRO A N 1
ATOM 2064 C CA . PRO A 1 259 ? -2.994 6.907 -18.334 1.00 91.94 259 PRO A CA 1
ATOM 2065 C C . PRO A 1 259 ? -4.072 5.857 -18.614 1.00 91.94 259 PRO A C 1
ATOM 2067 O O . PRO A 1 259 ? -3.827 4.649 -18.544 1.00 91.94 259 PRO A O 1
ATOM 2070 N N . ARG A 1 260 ? -5.258 6.336 -18.995 1.00 93.94 260 ARG A N 1
ATOM 2071 C CA . ARG A 1 260 ? -6.361 5.505 -19.480 1.00 93.94 260 ARG A CA 1
ATOM 2072 C C . ARG A 1 260 ? -6.394 5.503 -21.001 1.00 93.94 260 ARG A C 1
ATOM 2074 O O . ARG A 1 260 ? -6.161 6.530 -21.637 1.00 93.94 260 ARG A O 1
ATOM 2081 N N . VAL A 1 261 ? -6.708 4.350 -21.574 1.00 95.50 261 VAL A N 1
ATOM 2082 C CA . VAL A 1 261 ? -6.879 4.142 -23.013 1.00 95.50 261 VAL A CA 1
ATOM 2083 C C . VAL A 1 261 ? -8.206 3.442 -23.275 1.00 95.50 261 VAL A C 1
ATOM 2085 O O . VAL A 1 261 ? -8.704 2.681 -22.446 1.00 95.50 261 VAL A O 1
ATOM 2088 N N . GLN A 1 262 ? -8.794 3.697 -24.443 1.00 96.81 262 GLN A N 1
ATOM 2089 C CA . GLN A 1 262 ? -10.043 3.053 -24.839 1.00 96.81 262 GLN A CA 1
ATOM 2090 C C . GLN A 1 262 ? -9.792 1.761 -25.605 1.00 96.81 262 GLN A C 1
ATOM 2092 O O . GLN A 1 262 ? -8.976 1.707 -26.528 1.00 96.81 262 GLN A O 1
ATOM 2097 N N . VAL A 1 263 ? -10.608 0.756 -25.319 1.00 97.00 263 VAL A N 1
ATOM 2098 C CA . VAL A 1 263 ? -10.665 -0.485 -26.085 1.00 97.00 263 VAL A CA 1
ATOM 2099 C C . VAL A 1 263 ? -11.459 -0.246 -27.377 1.00 97.00 263 VAL A C 1
ATOM 2101 O O . VAL A 1 263 ? -12.658 0.042 -27.355 1.00 97.00 263 VAL A O 1
ATOM 2104 N N . LYS A 1 264 ? -10.814 -0.357 -28.544 1.00 97.25 264 LYS A N 1
ATOM 2105 C CA . LYS A 1 264 ? -11.475 -0.240 -29.864 1.00 97.25 264 LYS A CA 1
ATOM 2106 C C . LYS A 1 264 ? -12.087 -1.544 -30.363 1.00 97.25 264 LYS A C 1
ATOM 2108 O O . LYS A 1 264 ? -13.079 -1.487 -31.096 1.00 97.25 264 LYS A O 1
ATOM 2113 N N . THR A 1 265 ? -11.530 -2.681 -29.959 1.00 96.31 265 THR A N 1
ATOM 2114 C CA . THR A 1 265 ? -11.985 -4.014 -30.368 1.00 96.31 265 THR A CA 1
ATOM 2115 C C . THR A 1 265 ? -12.022 -4.913 -29.144 1.00 96.31 265 THR A C 1
ATOM 2117 O O . THR A 1 265 ? -11.039 -4.980 -28.413 1.00 96.31 265 THR A O 1
ATOM 2120 N N . ALA A 1 266 ? -13.153 -5.583 -28.923 1.00 95.88 266 ALA A N 1
ATOM 2121 C CA . ALA A 1 266 ? -13.293 -6.531 -27.824 1.00 95.88 266 ALA A CA 1
ATOM 2122 C C . ALA A 1 266 ? -12.321 -7.709 -27.990 1.00 95.88 266 ALA A C 1
ATOM 2124 O O . ALA A 1 266 ? -12.002 -8.103 -29.114 1.00 95.88 266 ALA A O 1
ATOM 2125 N N . PHE A 1 267 ? -11.890 -8.280 -26.873 1.00 94.44 267 PHE A N 1
ATOM 2126 C CA . PHE A 1 267 ? -11.022 -9.449 -26.836 1.00 94.44 267 PHE A CA 1
ATOM 2127 C C . PHE A 1 267 ? -11.485 -10.376 -25.717 1.00 94.44 267 PHE A C 1
ATOM 2129 O O . PHE A 1 267 ? -11.766 -9.923 -24.611 1.00 94.44 267 PHE A O 1
ATOM 2136 N N . ALA A 1 268 ? -11.597 -11.663 -26.027 1.00 93.25 268 ALA A N 1
ATOM 2137 C CA . ALA A 1 268 ? -11.998 -12.705 -25.093 1.00 93.25 268 ALA A CA 1
ATOM 2138 C C . ALA A 1 268 ? -11.116 -13.938 -25.362 1.00 93.25 268 ALA A C 1
ATOM 2140 O O . ALA A 1 268 ? -11.290 -14.572 -26.405 1.00 93.25 268 ALA A O 1
ATOM 2141 N N . PRO A 1 269 ? -10.127 -14.239 -24.503 1.00 88.56 269 PRO A N 1
ATOM 2142 C CA . PRO A 1 269 ? -9.263 -15.403 -24.674 1.00 88.56 269 PRO A CA 1
ATOM 2143 C C . PRO A 1 269 ? -10.039 -16.713 -24.456 1.00 88.56 269 PRO A C 1
ATOM 2145 O O . PRO A 1 269 ? -10.931 -16.777 -23.614 1.00 88.56 269 PRO A O 1
ATOM 2148 N N . GLU A 1 270 ? -9.684 -17.756 -25.214 1.00 78.00 270 GLU A N 1
ATOM 2149 C CA . GLU A 1 270 ? -10.377 -19.059 -25.201 1.00 78.00 270 GLU A CA 1
ATOM 2150 C C . GLU A 1 270 ? -10.123 -19.881 -23.926 1.00 78.00 270 GLU A C 1
ATOM 2152 O O . GLU A 1 270 ? -10.994 -20.643 -23.523 1.00 78.00 270 GLU A O 1
ATOM 2157 N N . ASP A 1 271 ? -8.975 -19.689 -23.266 1.00 64.69 271 ASP A N 1
ATOM 2158 C CA . ASP A 1 271 ? -8.622 -20.351 -22.006 1.00 64.69 271 ASP A CA 1
ATOM 2159 C C . ASP A 1 271 ? -7.948 -19.360 -21.050 1.00 64.69 271 ASP A C 1
ATOM 2161 O O . ASP A 1 271 ? -6.887 -18.798 -21.343 1.00 64.69 271 ASP A O 1
ATOM 2165 N N . SER A 1 272 ? -8.522 -19.189 -19.858 1.00 58.22 272 SER A N 1
ATOM 2166 C CA . SER A 1 272 ? -7.808 -18.577 -18.741 1.00 58.22 272 SER A CA 1
ATOM 2167 C C . SER A 1 272 ? -6.920 -19.645 -18.104 1.00 58.22 272 SER A C 1
ATOM 2169 O O . SER A 1 272 ? -7.357 -20.394 -17.226 1.00 58.22 272 SER A O 1
ATOM 2171 N N . GLN A 1 273 ? -5.662 -19.745 -18.538 1.00 60.03 273 GLN A N 1
ATOM 2172 C CA . GLN A 1 273 ? -4.672 -20.452 -17.726 1.00 60.03 273 GLN A CA 1
ATOM 2173 C C . GLN A 1 273 ? -4.652 -19.811 -16.330 1.00 60.03 273 GLN A C 1
ATOM 2175 O O . GLN A 1 273 ? -4.803 -18.593 -16.209 1.00 60.03 273 GLN A O 1
ATOM 2180 N N . GLY A 1 274 ? -4.511 -20.626 -15.281 1.00 68.19 274 GLY A N 1
ATOM 2181 C CA . GLY A 1 274 ? -4.464 -20.136 -13.903 1.00 68.19 274 GLY A CA 1
ATOM 2182 C C . GLY A 1 274 ? -3.414 -19.035 -13.685 1.00 68.19 274 GLY A C 1
ATOM 2183 O O . GLY A 1 274 ? -2.572 -18.749 -14.538 1.00 68.19 274 GLY A O 1
ATOM 2184 N N . TYR A 1 275 ? -3.445 -18.408 -12.513 1.00 80.94 275 TYR A N 1
ATOM 2185 C CA . TYR A 1 275 ? -2.614 -17.239 -12.227 1.00 80.94 275 TYR A CA 1
ATOM 2186 C C . TYR A 1 275 ? -1.139 -17.610 -12.004 1.00 80.94 275 TYR A C 1
ATOM 2188 O O . TYR A 1 275 ? -0.740 -17.997 -10.905 1.00 80.94 275 TYR A O 1
ATOM 2196 N N . PHE A 1 276 ? -0.299 -17.440 -13.027 1.00 88.31 276 PHE A N 1
ATOM 2197 C CA . PHE A 1 276 ? 1.155 -17.473 -12.883 1.00 88.31 276 PHE A CA 1
ATOM 2198 C C . PHE A 1 276 ? 1.694 -16.042 -12.813 1.00 88.31 276 PHE A C 1
ATOM 2200 O O . PHE A 1 276 ? 2.054 -15.449 -13.826 1.00 88.31 276 PHE A O 1
ATOM 2207 N N . LYS A 1 277 ? 1.701 -15.476 -11.600 1.00 89.38 277 LYS A N 1
ATOM 2208 C CA . LYS A 1 277 ? 2.138 -14.098 -11.312 1.00 89.38 277 LYS A CA 1
ATOM 2209 C C . LYS A 1 277 ? 3.420 -14.024 -10.505 1.00 89.38 277 LYS A C 1
ATOM 2211 O O . LYS A 1 277 ? 3.667 -14.903 -9.683 1.00 89.38 277 LYS A O 1
ATOM 2216 N N . ASP A 1 278 ? 4.222 -12.982 -10.672 1.00 87.81 278 ASP A N 1
ATOM 2217 C CA . ASP A 1 278 ? 5.344 -12.731 -9.768 1.00 87.81 278 ASP A CA 1
ATOM 2218 C C . ASP A 1 278 ? 4.848 -12.670 -8.311 1.00 87.81 278 ASP A C 1
ATOM 2220 O O . ASP A 1 278 ? 3.767 -12.161 -8.027 1.00 87.81 278 ASP A O 1
ATOM 2224 N N . SER A 1 279 ? 5.606 -13.238 -7.376 1.00 85.56 279 SER A N 1
ATOM 2225 C CA . SER A 1 279 ? 5.229 -13.216 -5.961 1.00 85.56 279 SER A CA 1
ATOM 2226 C C . SER A 1 279 ? 6.476 -13.126 -5.118 1.00 85.56 279 SER A C 1
ATOM 2228 O O . SER A 1 279 ? 7.423 -13.882 -5.320 1.00 85.56 279 SER A O 1
ATOM 2230 N N . TRP A 1 280 ? 6.464 -12.239 -4.135 1.00 86.56 280 TRP A N 1
ATOM 2231 C CA . TRP A 1 280 ? 7.497 -12.242 -3.117 1.00 86.56 280 TRP A CA 1
ATOM 2232 C C . TRP A 1 280 ? 7.386 -13.520 -2.259 1.00 86.56 280 TRP A C 1
ATOM 2234 O O . TRP A 1 280 ? 6.273 -14.011 -2.049 1.00 86.56 280 TRP A O 1
ATOM 2244 N N . PRO A 1 281 ? 8.504 -14.086 -1.766 1.00 84.06 281 PRO A N 1
ATOM 2245 C CA . PRO A 1 281 ? 9.894 -13.687 -2.015 1.00 84.06 281 PRO A CA 1
ATOM 2246 C C . PRO A 1 281 ? 10.522 -14.323 -3.266 1.00 84.06 281 PRO A C 1
ATOM 2248 O O . PRO A 1 281 ? 11.679 -14.024 -3.573 1.00 84.06 281 PRO A O 1
ATOM 2251 N N . ASP A 1 282 ? 9.808 -15.214 -3.963 1.00 85.06 282 ASP A N 1
ATOM 2252 C CA . ASP A 1 282 ? 10.369 -16.014 -5.054 1.00 85.06 282 ASP A CA 1
ATOM 2253 C C . ASP A 1 282 ? 10.029 -15.484 -6.450 1.00 85.06 282 ASP A C 1
ATOM 2255 O O . ASP A 1 282 ? 8.936 -15.680 -6.993 1.00 85.06 282 ASP A O 1
ATOM 2259 N N . PHE A 1 283 ? 11.051 -14.889 -7.058 1.00 90.56 283 PHE A N 1
ATOM 2260 C CA . PHE A 1 283 ? 11.005 -14.322 -8.398 1.00 90.56 283 PHE A CA 1
ATOM 2261 C C . PHE A 1 283 ? 11.744 -15.168 -9.442 1.00 90.56 283 PHE A C 1
ATOM 2263 O O . PHE A 1 283 ? 11.761 -14.775 -10.606 1.00 90.56 283 PHE A O 1
ATOM 2270 N N . TYR A 1 284 ? 12.403 -16.267 -9.059 1.00 94.25 284 TYR A N 1
ATOM 2271 C CA . TYR A 1 284 ? 13.279 -17.018 -9.962 1.00 94.25 284 TYR A CA 1
ATOM 2272 C C . TYR A 1 284 ? 12.515 -18.043 -10.803 1.00 94.25 284 TYR A C 1
ATOM 2274 O O . TYR A 1 284 ? 11.520 -18.638 -10.377 1.00 94.25 284 TYR A O 1
ATOM 2282 N N . LEU A 1 285 ? 13.004 -18.238 -12.025 1.00 94.81 285 LEU A N 1
ATOM 2283 C CA . LEU A 1 285 ? 12.350 -19.014 -13.067 1.00 94.81 285 LEU A CA 1
ATOM 2284 C C . LEU A 1 285 ? 13.360 -19.924 -13.775 1.00 94.81 285 LEU A C 1
ATOM 2286 O O . LEU A 1 285 ? 14.509 -19.540 -13.986 1.00 94.81 285 LEU A O 1
ATOM 2290 N N . ASP A 1 286 ? 12.890 -21.084 -14.220 1.00 95.00 286 ASP A N 1
ATOM 2291 C CA . ASP A 1 286 ? 13.483 -21.831 -15.324 1.00 95.00 286 ASP A CA 1
ATOM 2292 C C . ASP A 1 286 ? 12.687 -21.512 -16.595 1.00 95.00 286 ASP A C 1
ATOM 2294 O O . ASP A 1 286 ? 11.455 -21.598 -16.593 1.00 95.00 286 ASP A O 1
ATOM 2298 N N . ILE A 1 287 ? 13.370 -21.178 -17.691 1.00 96.25 287 ILE A N 1
ATOM 2299 C CA . ILE A 1 287 ? 12.739 -21.110 -19.014 1.00 96.25 287 ILE A CA 1
ATOM 2300 C C . ILE A 1 287 ? 12.643 -22.546 -19.532 1.00 96.25 287 ILE A C 1
ATOM 2302 O O . ILE A 1 287 ? 13.664 -23.200 -19.738 1.00 96.25 287 ILE A O 1
ATOM 2306 N N . VAL A 1 288 ? 11.419 -23.053 -19.671 1.00 96.75 288 VAL A N 1
ATOM 2307 C CA . VAL A 1 288 ? 11.153 -24.425 -20.126 1.00 96.75 288 VAL A CA 1
ATOM 2308 C C . VAL A 1 288 ? 11.091 -24.468 -21.649 1.00 96.75 288 VAL A C 1
ATOM 2310 O O . VAL A 1 288 ? 11.671 -25.361 -22.259 1.00 96.75 288 VAL A O 1
ATOM 2313 N N . GLU A 1 289 ? 10.416 -23.489 -22.252 1.00 96.69 289 GLU A N 1
ATOM 2314 C CA . GLU A 1 289 ? 10.290 -23.341 -23.700 1.00 96.69 289 GLU A CA 1
ATOM 2315 C C . GLU A 1 289 ? 10.225 -21.854 -24.063 1.00 96.69 289 GLU A C 1
ATOM 2317 O O . GLU A 1 289 ? 9.434 -21.098 -23.491 1.00 96.69 289 GLU A O 1
ATOM 2322 N N . GLU A 1 290 ? 11.067 -21.427 -25.005 1.00 96.44 290 GLU A N 1
ATOM 2323 C CA . GLU A 1 290 ? 11.046 -20.063 -25.532 1.00 96.44 290 GLU A CA 1
ATOM 2324 C C . GLU A 1 290 ? 9.936 -19.912 -26.573 1.00 96.44 290 GLU A C 1
ATOM 2326 O O . GLU A 1 290 ? 9.837 -20.694 -27.518 1.00 96.44 290 GLU A O 1
ATOM 2331 N N . GLY A 1 291 ? 9.122 -18.870 -26.421 1.00 93.44 291 GLY A N 1
ATOM 2332 C CA . GLY A 1 291 ? 8.109 -18.493 -27.403 1.00 93.44 291 GLY A CA 1
ATOM 2333 C C . GLY A 1 291 ? 8.349 -17.091 -27.966 1.00 93.44 291 GLY A C 1
ATOM 2334 O O . GLY A 1 291 ? 9.210 -16.356 -27.482 1.00 93.44 291 GLY A O 1
ATOM 2335 N N . PRO A 1 292 ? 7.590 -16.680 -28.998 1.00 91.81 292 PRO A N 1
ATOM 2336 C CA . PRO A 1 292 ? 7.840 -15.423 -29.705 1.00 91.81 292 PRO A CA 1
ATOM 2337 C C . PRO A 1 292 ? 7.546 -14.173 -28.860 1.00 91.81 292 PRO A C 1
ATOM 2339 O O . PRO A 1 292 ? 8.285 -13.199 -28.932 1.00 91.81 292 PRO A O 1
ATOM 2342 N N . GLU A 1 293 ? 6.473 -14.190 -28.064 1.00 90.75 293 GLU A N 1
ATOM 2343 C CA . GLU A 1 293 ? 6.074 -13.067 -27.191 1.00 90.75 293 GLU A CA 1
ATOM 2344 C C . GLU A 1 293 ? 6.158 -13.431 -25.710 1.00 90.75 293 GLU A C 1
ATOM 2346 O O . GLU A 1 293 ? 6.565 -12.612 -24.883 1.00 90.75 293 GLU A O 1
ATOM 2351 N N . PHE A 1 294 ? 5.760 -14.663 -25.399 1.00 93.00 294 PHE A N 1
ATOM 2352 C CA . PHE A 1 294 ? 5.742 -15.241 -24.069 1.00 93.00 294 PHE A CA 1
ATOM 2353 C C . PHE A 1 294 ? 6.553 -16.528 -24.092 1.00 93.00 294 PHE A C 1
ATOM 2355 O O . PHE A 1 294 ? 6.419 -17.314 -25.029 1.00 93.00 294 PHE A O 1
ATOM 2362 N N . SER A 1 295 ? 7.337 -16.756 -23.048 1.00 94.81 295 SER A N 1
ATOM 2363 C CA . SER A 1 295 ? 8.022 -18.022 -22.811 1.00 94.81 295 SER A CA 1
ATOM 2364 C C . SER A 1 295 ? 7.280 -18.807 -21.742 1.00 94.81 295 SER A C 1
ATOM 2366 O O . SER A 1 295 ? 6.716 -18.230 -20.808 1.00 94.81 295 SER A O 1
ATOM 2368 N N . TYR A 1 296 ? 7.273 -20.130 -21.877 1.00 94.88 296 TYR A N 1
ATOM 2369 C CA . TYR A 1 296 ? 6.743 -21.014 -20.852 1.00 94.88 296 TYR A CA 1
ATOM 2370 C C . TYR A 1 296 ? 7.810 -21.211 -19.778 1.00 94.88 296 TYR A C 1
ATOM 2372 O O . TYR A 1 296 ? 8.897 -21.737 -20.035 1.00 94.88 296 TYR A O 1
ATOM 2380 N N . CYS A 1 297 ? 7.510 -20.754 -18.569 1.00 94.88 297 CYS A N 1
ATOM 2381 C CA . CYS A 1 297 ? 8.438 -20.747 -17.451 1.00 94.88 297 CYS A CA 1
ATOM 2382 C C . CYS A 1 297 ? 7.934 -21.640 -16.323 1.00 94.88 297 CYS A C 1
ATOM 2384 O O . CYS A 1 297 ? 6.732 -21.814 -16.135 1.00 94.88 297 CYS A O 1
ATOM 2386 N N . ARG A 1 298 ? 8.869 -22.149 -15.521 1.00 93.56 298 ARG A N 1
ATOM 2387 C CA . ARG A 1 298 ? 8.599 -22.846 -14.263 1.00 93.56 298 ARG A CA 1
ATOM 2388 C C . ARG A 1 298 ? 9.212 -22.063 -13.115 1.00 93.56 298 ARG A C 1
ATOM 2390 O O . ARG A 1 298 ? 10.405 -21.777 -13.139 1.00 93.56 298 ARG A O 1
ATOM 2397 N N . ARG A 1 299 ? 8.431 -21.736 -12.089 1.00 91.75 299 ARG A N 1
ATOM 2398 C CA . ARG A 1 299 ? 8.959 -21.097 -10.880 1.00 91.75 299 ARG A CA 1
ATOM 2399 C C . ARG A 1 299 ? 9.822 -22.076 -10.103 1.00 91.75 299 ARG A C 1
ATOM 2401 O O . ARG A 1 299 ? 9.392 -23.195 -9.827 1.00 91.75 299 ARG A O 1
ATOM 2408 N N . THR A 1 300 ? 11.013 -21.637 -9.712 1.00 89.56 300 THR A N 1
ATOM 2409 C CA . THR A 1 300 ? 11.997 -22.537 -9.107 1.00 89.56 300 THR A CA 1
ATOM 2410 C C . THR A 1 300 ? 11.591 -23.062 -7.732 1.00 89.56 300 THR A C 1
ATOM 2412 O O . THR A 1 300 ? 11.868 -24.226 -7.458 1.00 89.56 300 THR A O 1
ATOM 2415 N N . ALA A 1 301 ? 10.933 -22.270 -6.870 1.00 87.75 301 ALA A N 1
ATOM 2416 C CA . ALA A 1 301 ? 10.579 -22.762 -5.535 1.00 87.75 301 ALA A CA 1
ATOM 2417 C C . ALA A 1 301 ? 9.308 -23.621 -5.521 1.00 87.75 301 ALA A C 1
ATOM 2419 O O . ALA A 1 301 ? 9.267 -24.627 -4.819 1.00 87.75 301 ALA A O 1
ATOM 2420 N N . SER A 1 302 ? 8.267 -23.237 -6.268 1.00 87.19 302 SER A N 1
ATOM 2421 C CA . SER A 1 302 ? 6.970 -23.934 -6.222 1.00 87.19 302 SER A CA 1
ATOM 2422 C C . SER A 1 302 ? 6.785 -24.994 -7.306 1.00 87.19 302 SER A C 1
ATOM 2424 O O . SER A 1 302 ? 5.878 -25.814 -7.198 1.00 87.19 302 SER A O 1
ATOM 2426 N N . GLY A 1 303 ? 7.584 -24.965 -8.375 1.00 89.06 303 GLY A N 1
ATOM 2427 C CA . GLY A 1 303 ? 7.393 -25.826 -9.543 1.00 89.06 303 GLY A CA 1
ATOM 2428 C C . GLY A 1 303 ? 6.169 -25.474 -10.396 1.00 89.06 303 GLY A C 1
ATOM 2429 O O . GLY A 1 303 ? 5.928 -26.146 -11.395 1.00 89.06 303 GLY A O 1
ATOM 2430 N N . LEU A 1 304 ? 5.413 -24.428 -10.037 1.00 89.12 304 LEU A N 1
ATOM 2431 C CA . LEU A 1 304 ? 4.299 -23.923 -10.840 1.00 89.12 304 LEU A CA 1
ATOM 2432 C C . LEU A 1 304 ? 4.810 -23.449 -12.197 1.00 89.12 304 LEU A C 1
ATOM 2434 O O . LEU A 1 304 ? 5.853 -22.796 -12.265 1.00 89.12 304 LEU A O 1
ATOM 2438 N N . CYS A 1 305 ? 4.056 -23.729 -13.253 1.00 91.31 305 CYS A N 1
ATOM 2439 C CA . CYS A 1 305 ? 4.397 -23.309 -14.604 1.00 91.31 305 CYS A CA 1
ATOM 2440 C C . CYS A 1 305 ? 3.364 -22.335 -15.166 1.00 91.31 305 CYS A C 1
ATOM 2442 O O . CYS A 1 305 ? 2.185 -22.403 -14.821 1.00 91.31 305 CYS A O 1
ATOM 2444 N N . GLY A 1 306 ? 3.804 -21.469 -16.069 1.00 91.44 306 GLY A N 1
ATOM 2445 C CA . GLY A 1 306 ? 2.932 -20.557 -16.793 1.00 91.44 306 GLY A CA 1
ATOM 2446 C C . GLY A 1 306 ? 3.703 -19.670 -17.757 1.00 91.44 306 GLY A C 1
ATOM 2447 O O . GLY A 1 306 ? 4.934 -19.685 -17.804 1.00 91.44 306 GLY A O 1
ATOM 2448 N N . LEU A 1 307 ? 2.958 -18.909 -18.551 1.00 92.38 307 LEU A N 1
ATOM 2449 C CA . LEU A 1 307 ? 3.526 -17.976 -19.515 1.00 92.38 307 LEU A CA 1
ATOM 2450 C C . LEU A 1 307 ? 4.056 -16.717 -18.826 1.00 92.38 307 LEU A C 1
ATOM 2452 O O . LEU A 1 307 ? 3.414 -16.165 -17.935 1.00 92.38 307 LEU A O 1
ATOM 2456 N N . VAL A 1 308 ? 5.201 -16.226 -19.290 1.00 92.88 308 VAL A N 1
ATOM 2457 C CA . VAL A 1 308 ? 5.748 -14.921 -18.904 1.00 92.88 308 VAL A CA 1
ATOM 2458 C C . VAL A 1 308 ? 6.122 -14.169 -20.167 1.00 92.88 308 VAL A C 1
ATOM 2460 O O . VAL A 1 308 ? 6.779 -14.728 -21.045 1.00 92.88 308 VAL A O 1
ATOM 2463 N N . LYS A 1 309 ? 5.709 -12.901 -20.275 1.00 92.62 309 LYS A N 1
ATOM 2464 C CA . LYS A 1 309 ? 6.127 -12.037 -21.385 1.00 92.62 309 LYS A CA 1
ATOM 2465 C C . LYS A 1 309 ? 7.651 -11.973 -21.399 1.00 92.62 309 LYS A C 1
ATOM 2467 O O . LYS A 1 309 ? 8.251 -11.680 -20.368 1.00 92.62 309 LYS A O 1
ATOM 2472 N N . ASN A 1 310 ? 8.266 -12.203 -22.555 1.00 92.75 310 ASN A N 1
ATOM 2473 C CA . ASN A 1 310 ? 9.725 -12.266 -22.687 1.00 92.75 310 ASN A CA 1
ATOM 2474 C C . ASN A 1 310 ? 10.417 -11.009 -22.136 1.00 92.75 310 ASN A C 1
ATOM 2476 O O . ASN A 1 310 ? 11.430 -11.103 -21.456 1.00 92.75 310 ASN A O 1
ATOM 2480 N N . GLU A 1 311 ? 9.818 -9.838 -22.356 1.00 91.56 311 GLU A N 1
ATOM 2481 C CA . GLU A 1 311 ? 10.310 -8.538 -21.876 1.00 91.56 311 GLU A CA 1
ATOM 2482 C C . GLU A 1 311 ? 10.244 -8.380 -20.345 1.00 91.56 311 GLU A C 1
ATOM 2484 O O . GLU A 1 311 ? 10.897 -7.506 -19.780 1.00 91.56 311 GLU A O 1
ATOM 2489 N N . HIS A 1 312 ? 9.462 -9.219 -19.659 1.00 92.31 312 HIS A N 1
ATOM 2490 C CA . HIS A 1 312 ? 9.358 -9.254 -18.197 1.00 92.31 312 HIS A CA 1
ATOM 2491 C C . HIS A 1 312 ? 10.279 -10.315 -17.574 1.00 92.31 312 HIS A C 1
ATOM 2493 O O . HIS A 1 312 ? 10.330 -10.433 -16.346 1.00 92.31 312 HIS A O 1
ATOM 2499 N N . ILE A 1 313 ? 11.021 -11.072 -18.389 1.00 94.06 313 ILE A N 1
ATOM 2500 C CA . ILE A 1 313 ? 12.062 -11.995 -17.938 1.00 94.06 313 ILE A CA 1
ATOM 2501 C C . ILE A 1 313 ? 13.399 -11.254 -17.975 1.00 94.06 313 ILE A C 1
ATOM 2503 O O . ILE A 1 313 ? 13.800 -10.703 -18.996 1.00 94.06 313 ILE A O 1
ATOM 2507 N N . GLY A 1 314 ? 14.118 -11.261 -16.859 1.00 94.19 314 GLY A N 1
ATOM 2508 C CA . GLY A 1 314 ? 15.490 -10.769 -16.792 1.00 94.19 314 GLY A CA 1
ATOM 2509 C C . GLY A 1 314 ? 16.376 -11.713 -16.006 1.00 94.19 314 GLY A C 1
ATOM 2510 O O . GLY A 1 314 ? 16.025 -12.867 -15.769 1.00 94.19 314 GLY A O 1
ATOM 2511 N N . THR A 1 315 ? 17.535 -11.212 -15.592 1.00 93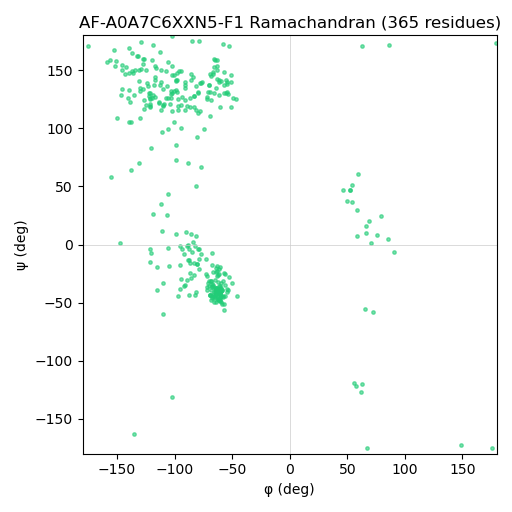.50 315 THR A N 1
ATOM 2512 C CA . THR A 1 315 ? 18.556 -12.025 -14.932 1.00 93.50 315 THR A CA 1
ATOM 2513 C C . THR A 1 315 ? 18.959 -11.401 -13.606 1.00 93.50 315 THR A C 1
ATOM 2515 O O . THR A 1 315 ? 19.440 -10.269 -13.562 1.00 93.50 315 THR A O 1
ATOM 2518 N N . ARG A 1 316 ? 18.856 -12.169 -12.519 1.00 91.75 316 ARG A N 1
ATOM 2519 C CA . ARG A 1 316 ? 19.355 -11.792 -11.191 1.00 91.75 316 ARG A CA 1
ATOM 2520 C C . ARG A 1 316 ? 20.352 -12.836 -10.713 1.00 91.75 316 ARG A C 1
ATOM 2522 O O . ARG A 1 316 ? 20.068 -14.028 -10.725 1.00 91.75 316 ARG A O 1
ATOM 2529 N N . LYS A 1 317 ? 21.550 -12.399 -10.305 1.00 90.50 317 LYS A N 1
ATOM 2530 C CA . LYS A 1 317 ? 22.650 -13.296 -9.882 1.00 90.50 317 LYS A CA 1
ATOM 2531 C C . LYS A 1 317 ? 22.926 -14.433 -10.892 1.00 90.50 317 LYS A C 1
ATOM 2533 O O . LYS A 1 317 ? 23.186 -15.566 -10.498 1.00 90.50 317 LYS A O 1
ATOM 2538 N N . GLY A 1 318 ? 22.829 -14.133 -12.190 1.00 91.12 318 GLY A N 1
ATOM 2539 C CA . GLY A 1 318 ? 23.060 -15.098 -13.272 1.00 91.12 318 GLY A CA 1
ATOM 2540 C C . GLY A 1 318 ? 21.935 -16.113 -13.512 1.00 91.12 318 GLY A C 1
ATOM 2541 O O . GLY A 1 318 ? 22.138 -17.037 -14.291 1.00 91.12 318 GLY A O 1
ATOM 2542 N N . LYS A 1 319 ? 20.770 -15.969 -12.865 1.00 92.44 319 LYS A N 1
ATOM 2543 C CA . LYS A 1 319 ? 19.603 -16.845 -13.052 1.00 92.44 319 LYS A CA 1
ATOM 2544 C C . LYS A 1 319 ? 18.405 -16.068 -13.608 1.00 92.44 319 LYS A C 1
ATOM 2546 O O . LYS A 1 319 ? 18.232 -14.916 -13.193 1.00 92.44 319 LYS A O 1
ATOM 2551 N N . PRO A 1 320 ? 17.574 -16.671 -14.481 1.00 94.94 320 PRO A N 1
ATOM 2552 C CA . PRO A 1 320 ? 16.348 -16.037 -14.943 1.00 94.94 320 PRO A CA 1
ATOM 2553 C C . PRO A 1 320 ? 15.399 -15.725 -13.782 1.00 94.94 320 PRO A C 1
ATOM 2555 O O . PRO A 1 320 ? 15.267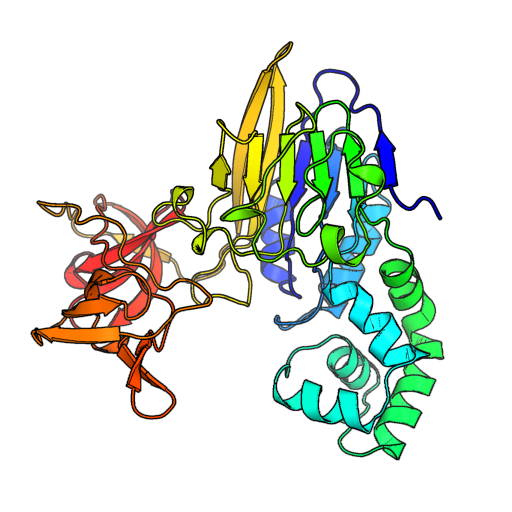 -16.497 -12.827 1.00 94.94 320 PRO A O 1
ATOM 2558 N N . CYS A 1 321 ? 14.746 -14.573 -13.853 1.00 94.56 321 CYS A N 1
ATOM 2559 C CA . CYS A 1 321 ? 13.756 -14.137 -12.882 1.00 94.56 321 CYS A CA 1
ATOM 2560 C C . CYS A 1 321 ? 12.745 -13.181 -13.518 1.00 94.56 321 CYS A C 1
ATOM 2562 O O . CYS A 1 321 ? 12.985 -12.633 -14.594 1.00 94.56 321 CYS A O 1
ATOM 2564 N N . PHE A 1 322 ? 11.645 -12.919 -12.817 1.00 92.06 322 PHE A N 1
ATOM 2565 C CA . PHE A 1 322 ? 10.807 -11.760 -13.110 1.00 92.06 322 PHE A CA 1
ATOM 2566 C C . PHE A 1 322 ? 11.638 -10.479 -12.938 1.00 92.06 322 PHE A C 1
ATOM 2568 O O . PHE A 1 322 ? 12.166 -10.218 -11.856 1.00 92.06 322 PHE A O 1
ATOM 2575 N N . ALA A 1 323 ? 11.802 -9.711 -14.016 1.00 89.25 323 ALA A N 1
ATOM 2576 C CA . ALA A 1 323 ? 12.477 -8.410 -14.009 1.00 89.25 323 ALA A CA 1
ATOM 2577 C C . ALA A 1 323 ? 11.534 -7.258 -13.651 1.00 89.25 323 ALA A C 1
ATOM 2579 O O . ALA A 1 323 ? 11.983 -6.217 -13.180 1.00 89.25 323 ALA A O 1
ATOM 2580 N N . LYS A 1 324 ? 10.240 -7.467 -13.886 1.00 87.38 324 LYS A N 1
ATOM 2581 C CA . LYS A 1 324 ? 9.139 -6.569 -13.553 1.00 87.38 324 LYS A CA 1
ATOM 2582 C C . LYS A 1 324 ? 7.997 -7.385 -12.972 1.00 87.38 324 LYS A C 1
ATOM 2584 O O . LYS A 1 324 ? 7.949 -8.609 -13.142 1.00 87.38 324 LYS A O 1
ATOM 2589 N N . SER A 1 325 ? 7.061 -6.699 -12.330 1.00 88.19 325 SER A N 1
ATOM 2590 C CA . SER A 1 325 ? 5.832 -7.346 -11.882 1.00 88.19 325 SER A CA 1
ATOM 2591 C C . SER A 1 325 ? 5.040 -7.834 -13.114 1.00 88.19 325 SER A C 1
ATOM 2593 O O . SER A 1 325 ? 4.946 -7.128 -14.119 1.00 88.19 325 SER A O 1
ATOM 2595 N N . SER A 1 326 ? 4.528 -9.065 -13.094 1.00 88.12 326 SER A N 1
ATOM 2596 C CA . SER A 1 326 ? 4.011 -9.737 -14.294 1.00 88.12 326 SER A CA 1
ATOM 2597 C C . SER A 1 326 ? 3.045 -10.866 -13.954 1.00 88.12 326 SER A C 1
ATOM 2599 O O . SER A 1 326 ? 3.112 -11.450 -12.874 1.00 88.12 326 SER A O 1
ATOM 2601 N N . ILE A 1 327 ? 2.183 -11.220 -14.905 1.00 90.69 327 ILE A N 1
ATOM 2602 C CA . ILE A 1 327 ? 1.262 -12.355 -14.808 1.00 90.69 327 ILE A CA 1
ATOM 2603 C C . ILE A 1 327 ? 1.047 -13.010 -16.175 1.00 90.69 327 ILE A C 1
ATOM 2605 O O . ILE A 1 327 ? 1.183 -12.353 -17.203 1.00 90.69 327 ILE A O 1
ATOM 2609 N N . SER A 1 328 ? 0.692 -14.293 -16.192 1.00 90.00 328 SER A N 1
ATOM 2610 C CA . SER A 1 328 ? 0.339 -15.056 -17.399 1.00 90.00 328 SER A CA 1
ATOM 2611 C C . SER A 1 328 ? -1.024 -14.715 -18.006 1.00 90.00 328 SER A C 1
ATOM 2613 O O . SER A 1 328 ? -1.327 -15.163 -19.109 1.00 90.00 328 SER A O 1
ATOM 2615 N N . THR A 1 329 ? -1.873 -13.983 -17.286 1.00 90.00 329 THR A N 1
ATOM 2616 C CA . THR A 1 329 ? -3.284 -13.805 -17.634 1.00 90.00 329 THR A CA 1
ATOM 2617 C C . THR A 1 329 ? -3.454 -12.978 -18.902 1.00 90.00 329 THR A C 1
ATOM 2619 O O . THR A 1 329 ? -3.016 -11.830 -18.959 1.00 90.00 329 THR A O 1
ATOM 2622 N N . LEU A 1 330 ? -4.165 -13.533 -19.882 1.00 91.88 330 LEU A N 1
ATOM 2623 C CA . LEU A 1 330 ? -4.812 -12.758 -20.937 1.00 91.88 330 LEU A CA 1
ATOM 2624 C C . LEU A 1 330 ? -6.153 -12.249 -20.397 1.00 91.88 330 LEU A C 1
ATOM 2626 O O . LEU A 1 330 ? -6.927 -13.038 -19.855 1.00 91.88 330 LEU A O 1
ATOM 2630 N N . LEU A 1 331 ? -6.415 -10.948 -20.500 1.00 92.00 331 LEU A N 1
ATOM 2631 C CA . LEU A 1 331 ? -7.586 -10.321 -19.887 1.00 92.00 331 LEU A CA 1
ATOM 2632 C C . LEU A 1 331 ? -8.689 -10.091 -20.921 1.00 92.00 331 LEU A C 1
ATOM 2634 O O . LEU A 1 331 ? -8.430 -9.551 -21.992 1.00 92.00 331 LEU A O 1
ATOM 2638 N N . SER A 1 332 ? -9.923 -10.472 -20.599 1.00 92.69 332 SER A N 1
ATOM 2639 C CA . SER A 1 332 ? -11.080 -10.123 -21.427 1.00 92.69 332 SER A CA 1
ATOM 2640 C C . SER A 1 332 ? -11.374 -8.627 -21.339 1.00 92.69 332 SER A C 1
ATOM 2642 O O . SER A 1 332 ? -11.368 -8.069 -20.244 1.00 92.69 332 SER A O 1
ATOM 2644 N N . VAL A 1 333 ? -11.682 -7.997 -22.474 1.00 94.38 333 VAL A N 1
ATOM 2645 C CA . VAL A 1 333 ? -12.065 -6.579 -22.551 1.00 94.38 333 VAL A CA 1
ATOM 2646 C C . VAL A 1 333 ? -13.206 -6.347 -23.534 1.00 94.38 333 VAL A C 1
ATOM 2648 O O . VAL A 1 333 ? -13.315 -7.012 -24.571 1.00 94.38 333 VAL A O 1
ATOM 2651 N N . SER A 1 334 ? -14.044 -5.359 -23.233 1.00 95.69 334 SER A N 1
ATOM 2652 C CA . SER A 1 334 ? -15.200 -4.973 -24.044 1.00 95.69 334 SER A CA 1
ATOM 2653 C C . SER A 1 334 ? -14.916 -3.740 -24.898 1.00 95.69 334 SER A C 1
ATOM 2655 O O . SER A 1 334 ? -14.220 -2.814 -24.498 1.00 95.69 334 SER A O 1
ATOM 2657 N N . LYS A 1 335 ? -15.500 -3.673 -26.099 1.00 96.44 335 LYS A N 1
ATOM 2658 C CA . LYS A 1 335 ? -15.381 -2.480 -26.950 1.00 96.44 335 LYS A CA 1
ATOM 2659 C C . LYS A 1 335 ? -15.987 -1.257 -26.250 1.00 96.44 335 LYS A C 1
ATOM 2661 O O . LYS A 1 335 ? -17.156 -1.280 -25.883 1.00 96.44 335 LYS A O 1
ATOM 2666 N N . GLY A 1 336 ? -15.221 -0.171 -26.179 1.00 95.38 336 GLY A N 1
ATOM 2667 C CA . GLY A 1 336 ? -15.611 1.083 -25.532 1.00 95.38 336 GLY A CA 1
ATOM 2668 C C . GLY A 1 336 ? -15.242 1.169 -24.051 1.00 95.38 336 GLY A C 1
ATOM 2669 O O . GLY A 1 336 ? -15.388 2.241 -23.477 1.00 95.38 336 GLY A O 1
ATOM 2670 N N . GLU A 1 337 ? -14.743 0.084 -23.459 1.00 95.56 337 GLU A N 1
ATOM 2671 C CA . GLU A 1 337 ? -14.207 0.077 -22.099 1.00 95.56 337 GLU A CA 1
ATOM 2672 C C . GLU A 1 337 ? -12.981 0.995 -21.986 1.00 95.56 337 GLU A C 1
ATOM 2674 O O . GLU A 1 337 ? -12.162 1.073 -22.909 1.00 95.56 337 GLU A O 1
ATOM 2679 N N . GLU A 1 338 ? -12.858 1.688 -20.854 1.00 96.06 338 GLU A N 1
ATOM 2680 C CA . GLU A 1 338 ? -11.652 2.426 -20.484 1.00 96.06 338 GLU A CA 1
ATOM 2681 C C . GLU A 1 338 ? -10.799 1.575 -19.547 1.00 96.06 338 GLU A C 1
ATOM 2683 O O . GLU A 1 338 ? -11.264 1.126 -18.500 1.00 96.06 338 GLU A O 1
ATOM 2688 N N . VAL A 1 339 ? -9.538 1.375 -19.922 1.00 95.94 339 VAL A N 1
ATOM 2689 C CA . VAL A 1 339 ? -8.571 0.573 -19.166 1.00 95.94 339 VAL A CA 1
ATOM 2690 C C . VAL A 1 339 ? -7.325 1.400 -18.878 1.00 95.94 339 VAL A C 1
ATOM 2692 O O . VAL A 1 339 ? -6.959 2.283 -19.653 1.00 95.94 339 VAL A O 1
ATOM 2695 N N . LEU A 1 340 ? -6.653 1.123 -17.767 1.00 95.38 340 LEU A N 1
ATOM 2696 C CA . LEU A 1 340 ? -5.360 1.717 -17.440 1.00 95.38 340 LEU A CA 1
ATOM 2697 C C . LEU A 1 340 ? -4.262 0.981 -18.208 1.00 95.38 340 LEU A C 1
ATOM 2699 O O . LEU A 1 340 ? -4.198 -0.249 -18.169 1.00 95.38 340 LEU A O 1
ATOM 2703 N N . LEU A 1 341 ? -3.384 1.726 -18.875 1.00 94.00 341 LEU A N 1
ATOM 2704 C CA . LEU A 1 341 ? -2.209 1.165 -19.537 1.00 94.00 341 LEU A CA 1
ATOM 2705 C C . LEU A 1 341 ? -1.055 1.064 -18.529 1.00 94.00 341 LEU A C 1
ATOM 2707 O O . LEU A 1 341 ? -0.614 2.074 -17.982 1.00 94.00 341 LEU A O 1
ATOM 2711 N N . LEU A 1 342 ? -0.585 -0.158 -18.271 1.00 92.00 342 LEU A N 1
ATOM 2712 C CA . LEU A 1 342 ? 0.470 -0.451 -17.292 1.00 92.00 342 LEU A CA 1
ATOM 2713 C C . LEU A 1 342 ? 1.841 -0.581 -17.953 1.00 92.00 342 LEU A C 1
ATOM 2715 O O . LEU A 1 342 ? 2.828 -0.056 -17.449 1.00 92.00 342 LEU A O 1
ATOM 2719 N N . ASP A 1 343 ? 1.891 -1.293 -19.076 1.00 88.56 343 ASP A N 1
ATOM 2720 C CA . ASP A 1 343 ? 3.079 -1.439 -19.915 1.00 88.56 343 ASP A CA 1
ATOM 2721 C C . ASP A 1 343 ? 2.639 -1.673 -21.368 1.00 88.56 343 ASP A C 1
ATOM 2723 O O . ASP A 1 343 ? 1.548 -2.189 -21.633 1.00 88.56 343 ASP A O 1
ATOM 2727 N N . GLN A 1 344 ? 3.487 -1.310 -22.323 1.00 81.19 344 GLN A N 1
ATOM 2728 C CA . GLN A 1 344 ? 3.259 -1.544 -23.743 1.00 81.19 344 GLN A CA 1
ATOM 2729 C C . GLN A 1 344 ? 4.501 -2.197 -24.353 1.00 81.19 344 GLN A C 1
ATOM 2731 O O . GLN A 1 344 ? 5.527 -1.543 -24.532 1.00 81.19 344 GLN A O 1
ATOM 2736 N N . GLY A 1 345 ? 4.384 -3.482 -24.707 1.00 70.44 345 GLY A N 1
ATOM 2737 C CA . GLY A 1 345 ? 5.506 -4.303 -25.165 1.00 70.44 345 GLY A CA 1
ATOM 2738 C C . GLY A 1 345 ? 5.147 -5.196 -26.352 1.00 70.44 345 GLY A C 1
ATOM 2739 O O . GLY A 1 345 ? 4.459 -6.212 -26.218 1.00 70.44 345 GLY A O 1
ATOM 2740 N N . GLY A 1 346 ? 5.608 -4.830 -27.549 1.00 83.81 346 GLY A N 1
ATOM 2741 C CA . GLY A 1 346 ? 5.380 -5.620 -28.761 1.00 83.81 346 GLY A CA 1
ATOM 2742 C C . GLY A 1 346 ? 3.894 -5.755 -29.123 1.00 83.81 346 GLY A C 1
ATOM 2743 O O . GLY A 1 346 ? 3.183 -4.758 -29.280 1.00 83.81 346 GLY A O 1
ATOM 2744 N N . ARG A 1 347 ? 3.421 -6.996 -29.303 1.00 92.12 347 ARG A N 1
ATOM 2745 C CA . ARG A 1 347 ? 2.039 -7.290 -29.735 1.00 92.12 347 ARG A CA 1
ATOM 2746 C C . ARG A 1 347 ? 1.011 -7.325 -28.605 1.00 92.12 347 ARG A C 1
ATOM 2748 O O . ARG A 1 347 ? -0.177 -7.439 -28.903 1.00 92.12 347 ARG A O 1
ATOM 2755 N N . PHE A 1 348 ? 1.446 -7.233 -27.350 1.00 93.75 348 PHE A N 1
ATOM 2756 C CA . PHE A 1 348 ? 0.561 -7.262 -26.191 1.00 93.75 348 PHE A CA 1
ATOM 2757 C C . PHE A 1 348 ? 0.822 -6.067 -25.273 1.00 93.75 348 PHE A C 1
ATOM 2759 O O . PHE A 1 348 ? 1.960 -5.772 -24.914 1.00 93.75 348 PHE A O 1
ATOM 2766 N N . SER A 1 349 ? -0.251 -5.414 -24.851 1.00 94.12 349 SER A N 1
ATOM 2767 C CA . SER A 1 349 ? -0.223 -4.383 -23.821 1.00 94.12 349 SER A CA 1
ATOM 2768 C C . SER A 1 349 ? -0.645 -4.978 -22.489 1.00 94.12 349 SER A C 1
ATOM 2770 O O . SER A 1 349 ? -1.572 -5.789 -22.425 1.00 94.12 349 SER A O 1
ATOM 2772 N N . PHE A 1 350 ? 0.025 -4.557 -21.426 1.00 94.00 350 PHE A N 1
ATOM 2773 C CA . PHE A 1 350 ? -0.330 -4.898 -20.062 1.00 94.00 350 PHE A CA 1
ATOM 2774 C C . PHE A 1 350 ? -1.276 -3.832 -19.520 1.00 94.00 350 PHE A C 1
ATOM 2776 O O . PHE A 1 350 ? -0.964 -2.641 -19.571 1.00 94.00 350 PHE A O 1
ATOM 2783 N N . ILE A 1 351 ? -2.446 -4.243 -19.041 1.00 95.00 351 ILE A N 1
ATOM 2784 C CA . ILE A 1 351 ? -3.519 -3.329 -18.651 1.00 95.00 351 ILE A CA 1
ATOM 2785 C C . ILE A 1 351 ? -4.109 -3.682 -17.288 1.00 95.00 351 ILE A C 1
ATOM 2787 O O . ILE A 1 351 ? -3.980 -4.812 -16.812 1.00 95.00 351 ILE A O 1
ATOM 2791 N N . LYS A 1 352 ? -4.810 -2.712 -16.699 1.00 95.00 352 LYS A N 1
ATOM 2792 C CA . LYS A 1 352 ? -5.758 -2.916 -15.602 1.00 95.00 352 LYS A CA 1
ATOM 2793 C C . LYS A 1 352 ? -7.142 -2.457 -16.050 1.00 95.00 352 LYS A C 1
ATOM 2795 O O . LYS A 1 352 ? -7.284 -1.333 -16.530 1.00 95.00 352 LYS A O 1
ATOM 2800 N N . ASN A 1 353 ? -8.143 -3.319 -15.928 1.00 92.25 353 ASN A N 1
ATOM 2801 C CA . ASN A 1 353 ? -9.514 -2.980 -16.300 1.00 92.25 353 ASN A CA 1
ATOM 2802 C C . ASN A 1 353 ? -10.216 -2.133 -15.222 1.00 92.25 353 ASN A C 1
ATOM 2804 O O . ASN A 1 353 ? -9.662 -1.892 -14.146 1.00 92.25 353 ASN A O 1
ATOM 2808 N N . SER A 1 354 ? -11.442 -1.680 -15.493 1.00 85.38 354 SER A N 1
ATOM 2809 C CA . SER A 1 354 ? -12.204 -0.842 -14.552 1.00 85.38 354 SER A CA 1
ATOM 2810 C C . SER A 1 354 ? -12.555 -1.544 -13.235 1.00 85.38 354 SER A C 1
ATOM 2812 O O . SER A 1 354 ? -12.839 -0.880 -12.245 1.00 85.38 354 SER A O 1
ATOM 2814 N N . GLU A 1 355 ? -12.528 -2.876 -13.215 1.00 89.00 355 GLU A N 1
ATOM 2815 C CA . GLU A 1 355 ? -12.761 -3.695 -12.022 1.00 89.00 355 GLU A CA 1
ATOM 2816 C C . GLU A 1 355 ? -11.470 -3.966 -11.229 1.00 89.00 355 GLU A C 1
ATOM 2818 O O . GLU A 1 355 ? -11.509 -4.632 -10.200 1.00 89.00 355 GLU A O 1
ATOM 2823 N N . GLY A 1 356 ? -10.315 -3.459 -11.674 1.00 91.12 356 GLY A N 1
ATOM 2824 C CA . GLY A 1 356 ? -9.024 -3.628 -10.999 1.00 91.12 356 GLY A CA 1
ATOM 2825 C C . GLY A 1 356 ? -8.276 -4.920 -11.351 1.00 91.12 356 GLY A C 1
ATOM 2826 O O . GLY A 1 356 ? -7.207 -5.179 -10.796 1.00 91.12 356 GLY A O 1
ATOM 2827 N N . PHE A 1 357 ? -8.788 -5.725 -12.286 1.00 92.62 357 PHE A N 1
ATOM 2828 C CA . PHE A 1 357 ? -8.095 -6.914 -12.777 1.00 92.62 357 PHE A CA 1
ATOM 2829 C C . PHE A 1 357 ? -6.986 -6.548 -13.754 1.00 92.62 357 PHE A C 1
ATOM 2831 O O . PHE A 1 357 ? -7.153 -5.703 -14.632 1.00 92.62 357 PHE A O 1
ATOM 2838 N N . VAL A 1 358 ? -5.858 -7.234 -13.616 1.00 93.81 358 VAL A N 1
ATOM 2839 C CA . VAL A 1 358 ? -4.623 -6.993 -14.356 1.00 93.81 358 VAL A CA 1
ATOM 2840 C C . VAL A 1 358 ? -4.342 -8.156 -15.306 1.00 93.81 358 VAL A C 1
ATOM 2842 O O . VAL A 1 358 ? -4.522 -9.327 -14.958 1.00 93.81 358 VAL A O 1
ATOM 2845 N N . GLY A 1 359 ? -3.881 -7.846 -16.515 1.00 93.50 359 GLY A N 1
ATOM 2846 C CA . GLY A 1 359 ? -3.506 -8.855 -17.499 1.00 93.50 359 GLY A CA 1
ATOM 2847 C C . GLY A 1 359 ? -3.111 -8.266 -18.847 1.00 93.50 359 GLY A C 1
ATOM 2848 O O . GLY A 1 359 ? -3.008 -7.053 -19.018 1.00 93.50 359 GLY A O 1
ATOM 2849 N N . TRP A 1 360 ? -2.864 -9.148 -19.806 1.00 93.75 360 TRP A N 1
ATOM 2850 C CA . TRP A 1 360 ? -2.420 -8.802 -21.150 1.00 93.75 360 TRP A CA 1
ATOM 2851 C C . TRP A 1 360 ? -3.575 -8.792 -22.143 1.00 93.75 360 TRP A C 1
ATOM 2853 O O . TRP A 1 360 ? -4.428 -9.678 -22.132 1.00 93.75 360 TRP A O 1
ATOM 2863 N N . VAL A 1 361 ? -3.546 -7.838 -23.065 1.00 94.44 361 VAL A N 1
ATOM 2864 C CA . VAL A 1 361 ? -4.447 -7.769 -24.222 1.00 94.44 361 VAL A CA 1
ATOM 2865 C C . VAL A 1 361 ? -3.633 -7.528 -25.488 1.00 94.44 361 VAL A C 1
ATOM 2867 O O . VAL A 1 361 ? -2.582 -6.888 -25.406 1.00 94.44 361 VAL A O 1
ATOM 2870 N N . PRO A 1 362 ? -4.068 -7.995 -26.670 1.00 94.94 362 PRO A N 1
ATOM 2871 C CA . PRO A 1 362 ? -3.429 -7.600 -27.917 1.00 94.94 362 PRO A CA 1
ATOM 2872 C C . PRO A 1 362 ? -3.394 -6.072 -28.041 1.00 94.94 362 PRO A C 1
ATOM 2874 O O . PRO A 1 362 ? -4.413 -5.406 -27.861 1.00 94.94 362 PRO A O 1
ATOM 2877 N N . THR A 1 363 ? -2.238 -5.496 -28.374 1.00 95.31 363 THR A N 1
ATOM 2878 C CA . THR A 1 363 ? -2.068 -4.033 -28.492 1.00 95.31 363 THR A CA 1
ATOM 2879 C C . THR A 1 363 ? -3.044 -3.439 -29.515 1.00 95.31 363 THR A C 1
ATOM 2881 O O . THR A 1 363 ? -3.538 -2.324 -29.365 1.00 95.31 363 THR A O 1
ATOM 2884 N N . GLU A 1 364 ? -3.394 -4.211 -30.547 1.00 95.06 364 GLU A N 1
ATOM 2885 C CA . GLU A 1 364 ? -4.385 -3.838 -31.560 1.00 95.06 364 GLU A CA 1
ATOM 2886 C C . GLU A 1 364 ? -5.829 -3.748 -31.044 1.00 95.06 364 GLU A C 1
ATOM 2888 O O . GLU A 1 364 ? -6.697 -3.287 -31.782 1.00 95.06 364 GLU A O 1
ATOM 2893 N N . CYS A 1 365 ? -6.111 -4.140 -29.801 1.00 95.50 365 CYS A N 1
ATOM 2894 C CA . CYS A 1 365 ? -7.402 -3.910 -29.154 1.00 95.50 365 CYS A CA 1
ATOM 2895 C C . CYS A 1 365 ? -7.528 -2.491 -28.590 1.00 95.50 365 CYS A C 1
ATOM 2897 O O . CYS A 1 365 ? -8.648 -2.051 -28.337 1.00 95.50 365 CYS A O 1
ATOM 2899 N N . LEU A 1 366 ? -6.419 -1.762 -28.426 1.00 95.50 366 LEU A N 1
ATOM 2900 C CA . LEU A 1 366 ? -6.367 -0.447 -27.781 1.00 95.50 366 LEU A CA 1
ATOM 2901 C C . LEU A 1 366 ? -6.261 0.694 -28.810 1.00 95.50 366 LEU A C 1
ATOM 2903 O O . LEU A 1 366 ? -5.827 0.488 -29.953 1.00 95.50 366 LEU A O 1
ATOM 2907 N N . LYS A 1 367 ? -6.732 1.886 -28.430 1.00 89.50 367 LYS A N 1
ATOM 2908 C CA . LYS A 1 367 ? -6.629 3.120 -29.226 1.00 89.50 367 LYS A CA 1
ATOM 2909 C C . LYS A 1 367 ? -5.368 3.906 -28.930 1.00 89.50 367 LYS A C 1
ATOM 2911 O O . LYS A 1 367 ? -5.043 4.039 -27.732 1.00 89.50 367 LYS A O 1
#